Protein AF-A0A935U3B8-F1 (afdb_monomer_lite)

Radius of gyration: 25.39 Å; chains: 1; bounding box: 62×78×80 Å

Foldseek 3Di:
DDDFLAQEAAEDFAQAWQQQLLLLPQLLRHAYEHELLFLVLLQVVLVLLCVVVVHDDDGQDPPDVLSSLQSLQSSQQSSVVSSVVSLVVLLPDDCDVPRVVVVSLVLGFPPRPLVVLSVVLVPDPDPVSNVVSSVVSSVVRGTHAHEYEDELLLWDWDQPPDDPPTHISRLSSVNSVLPHPGQHEYEYDNADDLVSLVSNLVRPQQAADLVRDGSYAYEYEDAADVRLLVVLQSNLLQLGGHAEYEHEQQAQFWWFHHDDLQAGDLVRLQCCQVCVVVSQVSSNVNNQVNNCVPPVHHDDDGRHHFYEYEGLDDFLLQQVCSCPVSVGSHYHDYQLCLLAVSRTLAAPVRNQLLLVDALVQWDQFCQELSRTTHIWRCPFLQNVVQVVCVVVVQFADCCPPCSSQQDDPDPGGRGGLRHSVNLVVQLVVLVVPDPDPVVSVVSSCSSRSHTDSSAQCNQSNCCSSVVDPPVRHGHIGIHGSQSNFFNHRDHPSVVSCRNSVVDVPRGHPPDARSLLVSLVSLLVVLLVLCVVCPPPDDLVQLVSSLSSLVSNVVSLVSVVVCLVPCSPVDVVSSVVNVVSSVVSVVSNVVSCVVVVVSNDRDDPPPDDPDPDD

pLDDT: mean 92.57, std 10.45, range [33.5, 98.88]

Secondary structure (DSSP, 8-state):
-PPPSSSEEE----SSTTSSHHHHHGGGT-EEEEE-S-HHHHHHHHHHHHHHTT-------TTSTTHHHHHHHHHHHHHHHHHHHHHHHHTTS---TT-HHHHHHHHS-TT-HHHHHHHHHHH---HHHHHHHHHHHHHH--PPPEEEEEETT-----SS---TTPPPHHHHHHHHHHTSS--EEEEEESS--HHHHHHHTT-GGGS--TTS--SEEEEEEESSHHHHHHHHHHHHTTT--EEEEEEE-SSSSSSB----SS--HHHHHHHHHHHHHHHHHHHHHHHHHHHHHHH----SSPPP-EEEEESS--SHHHHHHHHHHH--S-EE--GGGGG-TTTS---HHHHHHHHT--GGGEEEES--TTSS-EEEETT-HHHHHHHHHHHTT--SB--SS-TT--B-SSSSS-B-TTBHHHHHHHHHHHHHH---HHHHHHHHHHHHT---HHHHHHHHHHHHTTSS-GGG--------GGGGG------HHHHHHHHTTS--TTS-TTPPPHHHHHHHHHHHHHHHHHHHH-S---HHHHHHHHHHHHHHHHHHHHHHHHTTSS--SSHHHHHHHHHHHHHHHHHHHHHHHHTGGGTPPPP------PPP-

Structure (mmCIF, N/CA/C/O backbone):
data_AF-A0A935U3B8-F1
#
_entry.id   AF-A0A935U3B8-F1
#
loop_
_atom_site.group_PDB
_atom_site.id
_atom_site.type_symbol
_atom_site.label_atom_id
_atom_site.label_alt_id
_atom_site.label_comp_id
_atom_site.label_asym_id
_atom_site.label_entity_id
_atom_site.label_seq_id
_atom_site.pdbx_PDB_ins_code
_atom_site.Cartn_x
_atom_site.Cartn_y
_atom_site.Cartn_z
_atom_site.occupancy
_atom_site.B_iso_or_equiv
_atom_site.auth_seq_id
_atom_site.auth_comp_id
_atom_site.auth_asym_id
_atom_site.auth_atom_id
_atom_site.pdbx_PDB_model_num
ATOM 1 N N . MET A 1 1 ? 16.801 8.995 -13.303 1.00 33.50 1 MET A N 1
ATOM 2 C CA . MET A 1 1 ? 16.099 7.825 -12.739 1.00 33.50 1 MET A CA 1
ATOM 3 C C . MET A 1 1 ? 15.076 7.407 -13.768 1.00 33.50 1 MET A C 1
ATOM 5 O O . MET A 1 1 ? 14.255 8.234 -14.130 1.00 33.50 1 MET A O 1
ATOM 9 N N . THR A 1 2 ? 15.178 6.212 -14.333 1.00 42.03 2 THR A N 1
ATOM 10 C CA . THR A 1 2 ? 14.137 5.727 -15.241 1.00 42.03 2 THR A CA 1
ATOM 11 C C . THR A 1 2 ? 12.979 5.242 -14.383 1.00 42.03 2 THR A C 1
ATOM 13 O O . THR A 1 2 ? 13.187 4.391 -13.514 1.00 42.03 2 THR A O 1
ATOM 16 N N . ASN A 1 3 ? 11.784 5.800 -14.593 1.00 63.06 3 ASN A N 1
ATOM 17 C CA . ASN A 1 3 ? 10.554 5.176 -14.116 1.00 63.06 3 ASN A CA 1
ATOM 18 C C . ASN A 1 3 ? 10.574 3.694 -14.523 1.00 63.06 3 ASN A C 1
ATOM 20 O O . ASN A 1 3 ? 11.158 3.334 -15.551 1.00 63.06 3 ASN A O 1
ATOM 24 N N . GLY A 1 4 ? 10.007 2.828 -13.681 1.00 81.44 4 GLY A N 1
ATOM 25 C CA . GLY A 1 4 ? 9.837 1.424 -14.046 1.00 81.44 4 GLY A CA 1
ATOM 26 C C . GLY A 1 4 ? 9.084 1.300 -15.379 1.00 81.44 4 GLY A C 1
ATOM 27 O O . GLY A 1 4 ? 8.437 2.254 -15.811 1.00 81.44 4 GLY A O 1
ATOM 28 N N . PRO A 1 5 ? 9.141 0.136 -16.040 1.00 93.25 5 PRO A N 1
ATOM 29 C CA . PRO A 1 5 ? 8.495 -0.054 -17.339 1.00 93.25 5 PRO A CA 1
ATOM 30 C C . PRO A 1 5 ? 6.959 0.070 -17.282 1.00 93.25 5 PRO A C 1
ATOM 32 O O . PRO A 1 5 ? 6.320 0.192 -18.323 1.00 93.25 5 PRO A O 1
ATOM 35 N N . HIS A 1 6 ? 6.381 0.074 -16.076 1.00 97.06 6 HIS A N 1
ATOM 36 C CA . HIS A 1 6 ? 4.965 0.287 -15.809 1.00 97.06 6 HIS A CA 1
ATOM 37 C C . HIS A 1 6 ? 4.720 1.592 -15.041 1.00 97.06 6 HIS A C 1
ATOM 39 O O . HIS A 1 6 ? 5.473 1.948 -14.132 1.00 97.06 6 HIS A O 1
ATOM 45 N N . SER A 1 7 ? 3.608 2.257 -15.360 1.00 95.88 7 SER A N 1
ATOM 46 C CA . SER A 1 7 ? 3.069 3.419 -14.635 1.00 95.88 7 SER A CA 1
ATOM 47 C C . SER A 1 7 ? 2.379 3.067 -13.310 1.00 95.88 7 SER A C 1
ATOM 49 O O . SER A 1 7 ? 2.031 3.970 -12.552 1.00 95.88 7 SER A O 1
ATOM 51 N N . PHE A 1 8 ? 2.185 1.780 -13.012 1.00 97.69 8 PHE A N 1
ATOM 52 C CA . PHE A 1 8 ? 1.531 1.315 -11.792 1.00 97.69 8 PHE A CA 1
ATOM 53 C C . PHE A 1 8 ? 2.448 0.420 -10.946 1.00 97.69 8 PHE A C 1
ATOM 55 O O . PHE A 1 8 ? 3.487 -0.066 -11.400 1.00 97.69 8 PHE A O 1
ATOM 62 N N . HIS A 1 9 ? 2.047 0.182 -9.699 1.00 98.06 9 HIS A N 1
ATOM 63 C CA . HIS A 1 9 ? 2.663 -0.801 -8.810 1.00 98.06 9 HIS A CA 1
ATOM 64 C C . HIS A 1 9 ? 1.608 -1.534 -7.971 1.00 98.06 9 HIS A C 1
ATOM 66 O O . HIS A 1 9 ? 0.504 -1.026 -7.762 1.00 98.06 9 HIS A O 1
ATOM 72 N N . ILE A 1 10 ? 1.975 -2.707 -7.448 1.00 98.50 10 ILE A N 1
ATOM 73 C CA . ILE A 1 10 ? 1.151 -3.477 -6.506 1.00 98.50 10 ILE A CA 1
ATOM 74 C C . ILE A 1 10 ? 1.569 -3.085 -5.076 1.00 98.50 10 ILE A C 1
ATOM 76 O O . ILE A 1 10 ? 2.689 -3.400 -4.659 1.00 98.50 10 ILE A O 1
ATOM 80 N N . PRO A 1 11 ? 0.739 -2.360 -4.304 1.00 97.06 11 PRO A N 1
ATOM 81 C CA . PRO A 1 11 ? 1.053 -1.999 -2.930 1.00 97.06 11 PRO A CA 1
ATOM 82 C C . PRO A 1 11 ? 0.964 -3.226 -2.010 1.00 97.06 11 PRO A C 1
ATOM 84 O O . PRO A 1 11 ? 0.561 -4.312 -2.415 1.00 97.06 11 PRO A O 1
ATOM 87 N N . VAL A 1 12 ? 1.330 -3.054 -0.740 1.00 94.81 12 VAL A N 1
ATOM 88 C CA . VAL A 1 12 ? 1.171 -4.110 0.268 1.00 94.81 12 VAL A CA 1
ATOM 89 C C . VAL A 1 12 ? -0.318 -4.389 0.508 1.00 94.81 12 VAL A C 1
ATOM 91 O O . VAL A 1 12 ? -1.088 -3.455 0.733 1.00 94.81 12 VAL A O 1
ATOM 94 N N . LEU A 1 13 ? -0.720 -5.664 0.480 1.00 91.62 13 LEU A N 1
ATOM 95 C CA . LEU A 1 13 ? -2.127 -6.080 0.641 1.00 91.62 13 LEU A CA 1
ATOM 96 C C . LEU A 1 13 ? -2.406 -6.863 1.924 1.00 91.62 13 LEU A C 1
ATOM 98 O O . LEU A 1 13 ? -3.491 -7.398 2.101 1.00 91.62 13 LEU A O 1
ATOM 102 N N . GLY A 1 14 ? -1.438 -6.913 2.832 1.00 87.69 14 GLY A N 1
ATOM 103 C CA . GLY A 1 14 ? -1.465 -7.696 4.063 1.00 87.69 14 GLY A CA 1
ATOM 104 C C . GLY A 1 14 ? -0.100 -8.332 4.296 1.00 87.69 14 GLY A C 1
ATOM 105 O O . GLY A 1 14 ? 0.836 -8.098 3.531 1.00 87.69 14 GLY A O 1
ATOM 106 N N . THR A 1 15 ? 0.036 -9.132 5.353 1.00 91.50 15 THR A N 1
ATOM 107 C CA . THR A 1 15 ? 1.299 -9.834 5.619 1.00 91.50 15 THR A CA 1
ATOM 108 C C . THR A 1 15 ? 1.499 -11.026 4.684 1.00 91.50 15 THR A C 1
ATOM 110 O O . THR A 1 15 ? 2.618 -11.233 4.230 1.00 91.50 15 THR A O 1
ATOM 113 N N . GLY A 1 16 ? 0.435 -11.776 4.359 1.00 93.75 16 GLY A N 1
ATOM 114 C CA . GLY A 1 16 ? 0.503 -12.975 3.514 1.00 93.75 16 GLY A CA 1
ATOM 115 C C . GLY A 1 16 ? 0.302 -12.742 2.018 1.00 93.75 16 GLY A C 1
ATOM 116 O O . GLY A 1 16 ? 1.000 -13.343 1.211 1.00 93.75 16 GLY A O 1
ATOM 117 N N . PHE A 1 17 ? -0.624 -11.865 1.626 1.00 95.94 17 PHE A N 1
ATOM 118 C CA . PHE A 1 17 ? -1.087 -11.799 0.233 1.00 95.94 17 PHE A CA 1
ATOM 119 C C . PHE A 1 17 ? -0.025 -11.345 -0.772 1.00 95.94 17 PHE A C 1
ATOM 121 O O . PHE A 1 17 ? -0.053 -11.798 -1.914 1.00 95.94 17 PHE A O 1
ATOM 128 N N . THR A 1 18 ? 0.905 -10.477 -0.357 1.00 97.06 18 THR A N 1
ATOM 129 C CA . THR A 1 18 ? 1.998 -9.983 -1.213 1.00 97.06 18 THR A CA 1
ATOM 130 C C . THR A 1 18 ? 3.381 -10.450 -0.776 1.00 97.06 18 THR A C 1
ATOM 132 O O . THR A 1 18 ? 4.388 -9.904 -1.226 1.00 97.06 18 THR A O 1
ATOM 135 N N . VAL A 1 19 ? 3.458 -11.464 0.097 1.00 97.81 19 VAL A N 1
ATOM 136 C CA . VAL A 1 19 ? 4.733 -11.939 0.660 1.00 97.81 19 VAL A CA 1
ATOM 137 C C . VAL A 1 19 ? 5.702 -12.425 -0.418 1.00 97.81 19 VAL A C 1
ATOM 139 O O . VAL A 1 19 ? 6.911 -12.262 -0.282 1.00 97.81 19 VAL A O 1
ATOM 142 N N . ASP A 1 20 ? 5.170 -12.976 -1.505 1.00 98.00 20 ASP A N 1
ATOM 143 C CA . ASP A 1 20 ? 5.894 -13.579 -2.620 1.00 98.00 20 ASP A CA 1
ATOM 144 C C . ASP A 1 20 ? 5.481 -13.019 -3.991 1.00 98.00 20 ASP A C 1
ATOM 146 O O . ASP A 1 20 ? 5.962 -13.495 -5.018 1.00 98.00 20 ASP A O 1
ATOM 150 N N . THR A 1 21 ? 4.650 -11.969 -4.032 1.00 98.62 21 THR A N 1
ATOM 151 C CA . THR A 1 21 ? 4.299 -11.260 -5.275 1.00 98.62 21 THR A CA 1
ATOM 152 C C . THR A 1 21 ? 5.525 -10.901 -6.121 1.00 98.62 21 THR A C 1
ATOM 154 O O . THR A 1 21 ? 5.472 -11.123 -7.331 1.00 98.62 21 THR A O 1
ATOM 157 N N . PRO A 1 22 ? 6.663 -10.441 -5.562 1.00 98.69 22 PRO A N 1
ATOM 158 C CA . PRO A 1 22 ? 7.858 -10.188 -6.367 1.00 98.69 22 PRO A CA 1
ATOM 159 C C . PRO A 1 22 ? 8.345 -11.405 -7.165 1.00 98.69 22 PRO A C 1
ATOM 161 O O . PRO A 1 22 ? 8.690 -11.259 -8.334 1.00 98.69 22 PRO A O 1
ATOM 164 N N . LEU A 1 23 ? 8.295 -12.615 -6.596 1.00 98.69 23 LEU A N 1
ATOM 165 C CA . LEU A 1 23 ? 8.655 -13.853 -7.304 1.00 98.69 23 LEU A CA 1
ATOM 166 C C . LEU A 1 23 ? 7.675 -14.185 -8.435 1.00 98.69 23 LEU A C 1
ATOM 168 O O . LEU A 1 23 ? 8.020 -14.900 -9.376 1.00 98.69 23 LEU A O 1
ATOM 172 N N . LYS A 1 24 ? 6.453 -13.659 -8.353 1.00 98.50 24 LYS A N 1
ATOM 173 C CA . LYS A 1 24 ? 5.387 -13.884 -9.323 1.00 98.50 24 LYS A CA 1
ATOM 174 C C . LYS A 1 24 ? 5.395 -12.878 -10.472 1.00 98.50 24 LYS A C 1
ATOM 176 O O . LYS A 1 24 ? 5.141 -13.279 -11.605 1.00 98.50 24 LYS A O 1
ATOM 181 N N . VAL A 1 25 ? 5.729 -11.608 -10.215 1.00 98.69 25 VAL A N 1
ATOM 182 C CA . VAL A 1 25 ? 5.544 -10.523 -11.201 1.00 98.69 25 VAL A CA 1
ATOM 183 C C . VAL A 1 25 ? 6.801 -9.717 -11.537 1.00 98.69 25 VAL A C 1
ATOM 185 O O . VAL A 1 25 ? 6.827 -9.057 -12.576 1.00 98.69 25 VAL A O 1
ATOM 188 N N . ALA A 1 26 ? 7.868 -9.764 -10.727 1.00 98.56 26 ALA A N 1
ATOM 189 C CA . ALA A 1 26 ? 9.015 -8.874 -10.931 1.00 98.56 26 ALA A CA 1
ATOM 190 C C . ALA A 1 26 ? 9.730 -9.137 -12.261 1.00 98.56 26 ALA A C 1
ATOM 192 O O . ALA A 1 26 ? 10.186 -8.188 -12.893 1.00 98.56 26 ALA A O 1
ATOM 193 N N . ARG A 1 27 ? 9.773 -10.384 -12.752 1.00 98.44 27 ARG A N 1
ATOM 194 C CA . ARG A 1 27 ? 10.348 -10.688 -14.078 1.00 98.44 27 ARG A CA 1
ATOM 195 C C . ARG A 1 27 ? 9.655 -9.941 -15.224 1.00 98.44 27 ARG A C 1
ATOM 197 O O . ARG A 1 27 ? 10.291 -9.692 -16.239 1.00 98.44 27 ARG A O 1
ATOM 204 N N . PHE A 1 28 ? 8.407 -9.513 -15.028 1.00 98.56 28 PHE A N 1
ATOM 205 C CA . PHE A 1 28 ? 7.637 -8.713 -15.979 1.00 98.56 28 PHE A CA 1
ATOM 206 C C . PHE A 1 28 ? 7.815 -7.198 -15.825 1.00 98.56 28 PHE A C 1
ATOM 208 O O . PHE A 1 28 ? 7.149 -6.436 -16.506 1.00 98.56 28 PHE A O 1
ATOM 215 N N . GLY A 1 29 ? 8.713 -6.735 -14.950 1.00 98.00 29 GLY A N 1
ATOM 216 C CA . GLY A 1 29 ? 8.932 -5.302 -14.728 1.00 98.00 29 GLY A CA 1
ATOM 217 C C . GLY A 1 29 ? 7.973 -4.661 -13.717 1.00 98.00 29 GLY A C 1
ATOM 218 O O . GLY A 1 29 ? 8.083 -3.464 -13.443 1.00 98.00 29 GLY A O 1
ATOM 219 N N . ILE A 1 30 ? 7.054 -5.435 -13.133 1.00 98.56 30 ILE A N 1
ATOM 220 C CA . ILE A 1 30 ? 6.004 -4.939 -12.234 1.00 98.56 30 ILE A CA 1
ATOM 221 C C . ILE A 1 30 ? 6.544 -4.834 -10.809 1.00 98.56 30 ILE A C 1
ATOM 223 O O . ILE A 1 30 ? 6.997 -5.817 -10.221 1.00 98.56 30 ILE A O 1
ATOM 227 N N . SER A 1 31 ? 6.503 -3.628 -10.246 1.00 98.25 31 SER A N 1
ATOM 228 C CA . SER A 1 31 ? 6.974 -3.379 -8.880 1.00 98.25 31 SER A CA 1
ATOM 229 C C . SER A 1 31 ? 5.917 -3.787 -7.855 1.00 98.25 31 SER A C 1
ATOM 231 O O . SER A 1 31 ? 4.727 -3.531 -8.051 1.00 98.25 31 SER A O 1
ATOM 233 N N . SER A 1 32 ? 6.346 -4.404 -6.754 1.00 98.44 32 SER A N 1
ATOM 234 C CA . SER A 1 32 ? 5.452 -4.867 -5.687 1.00 98.44 32 SER A CA 1
ATOM 235 C C . SER A 1 32 ? 6.081 -4.738 -4.300 1.00 98.44 32 SER A C 1
ATOM 237 O O . SER A 1 32 ? 7.284 -4.493 -4.188 1.00 98.44 32 SER A O 1
ATOM 239 N N . VAL A 1 33 ? 5.259 -4.852 -3.248 1.00 98.44 33 VAL A N 1
ATOM 240 C CA . VAL A 1 33 ? 5.674 -4.578 -1.864 1.00 98.44 33 VAL A CA 1
ATOM 241 C C . VAL A 1 33 ? 5.486 -5.787 -0.937 1.00 98.44 33 VAL A C 1
ATOM 243 O O . VAL A 1 33 ? 4.365 -6.271 -0.762 1.00 98.44 33 VAL A O 1
ATOM 246 N N . ILE A 1 34 ? 6.560 -6.210 -0.262 1.00 98.56 34 ILE A N 1
ATOM 247 C CA . ILE A 1 34 ? 6.537 -7.229 0.806 1.00 98.56 34 ILE A CA 1
ATOM 248 C C . ILE A 1 34 ? 6.335 -6.553 2.171 1.00 98.56 34 ILE A C 1
ATOM 250 O O . ILE A 1 34 ? 7.036 -5.600 2.512 1.00 98.56 34 ILE A O 1
ATOM 254 N N . SER A 1 35 ? 5.421 -7.057 3.004 1.00 97.00 35 SER A N 1
ATOM 255 C CA . SER A 1 35 ? 5.324 -6.619 4.405 1.00 97.00 35 SER A CA 1
ATOM 256 C C . SER A 1 35 ? 6.409 -7.267 5.268 1.00 97.00 35 SER A C 1
ATOM 258 O O . SER A 1 35 ? 6.561 -8.485 5.256 1.00 97.00 35 SER A O 1
ATOM 260 N N . LEU A 1 36 ? 7.107 -6.476 6.089 1.00 96.50 36 LEU A N 1
ATOM 261 C CA . LEU A 1 36 ? 8.077 -6.985 7.071 1.00 96.50 36 LEU A CA 1
ATOM 262 C C . LEU A 1 36 ? 7.470 -7.191 8.471 1.00 96.50 36 LEU A C 1
ATOM 264 O O . LEU A 1 36 ? 8.194 -7.342 9.453 1.00 96.50 36 LEU A O 1
ATOM 268 N N . GLY A 1 37 ? 6.138 -7.153 8.586 1.00 91.19 37 GLY A N 1
ATOM 269 C CA . GLY A 1 37 ? 5.441 -7.243 9.873 1.00 91.19 37 GLY A CA 1
ATOM 270 C C . GLY A 1 37 ? 5.481 -8.629 10.531 1.00 91.19 37 GLY A C 1
ATOM 271 O O . GLY A 1 37 ? 5.375 -8.714 11.755 1.00 91.19 37 GLY A O 1
ATOM 272 N N . ASP A 1 38 ? 5.645 -9.697 9.745 1.00 93.31 38 ASP A N 1
ATOM 273 C CA . ASP A 1 38 ? 5.604 -11.091 10.207 1.00 93.31 38 ASP A CA 1
ATOM 274 C C . ASP A 1 38 ? 6.857 -11.862 9.764 1.00 93.31 38 ASP A C 1
ATOM 276 O O . ASP A 1 38 ? 6.884 -12.513 8.721 1.00 93.31 38 ASP A O 1
ATOM 280 N N . ASP A 1 39 ? 7.913 -11.799 10.576 1.00 94.06 39 ASP A N 1
ATOM 281 C CA . ASP A 1 39 ? 9.186 -12.472 10.298 1.00 94.06 39 ASP A CA 1
ATOM 282 C C . ASP A 1 39 ? 9.081 -14.005 10.303 1.00 94.06 39 ASP A C 1
ATOM 284 O O . ASP A 1 39 ? 9.855 -14.681 9.623 1.00 94.06 39 ASP A O 1
ATOM 288 N N . LYS A 1 40 ? 8.109 -14.562 11.036 1.00 94.31 40 LYS A N 1
ATOM 289 C CA . LYS A 1 40 ? 7.861 -16.009 11.075 1.00 94.31 40 LYS A CA 1
ATOM 290 C C . LYS A 1 40 ? 7.240 -16.489 9.773 1.00 94.31 40 LYS A C 1
ATOM 292 O O . LYS A 1 40 ? 7.598 -17.561 9.287 1.00 94.31 40 LYS A O 1
ATOM 297 N N . LEU A 1 41 ? 6.337 -15.702 9.193 1.00 95.62 41 LEU A N 1
ATOM 298 C CA . LEU A 1 41 ? 5.833 -15.957 7.851 1.00 95.62 41 LEU A CA 1
ATOM 299 C C . LEU A 1 41 ? 6.967 -15.866 6.821 1.00 95.62 41 LEU A C 1
ATOM 301 O O . LEU A 1 41 ? 7.094 -16.789 6.022 1.00 95.62 41 LEU A O 1
ATOM 305 N N . LEU A 1 42 ? 7.829 -14.838 6.877 1.00 97.75 42 LEU A N 1
ATOM 306 C CA . LEU A 1 42 ? 8.982 -14.735 5.964 1.00 97.75 42 LEU A CA 1
ATOM 307 C C . LEU A 1 42 ? 9.883 -15.976 6.038 1.00 97.75 42 LEU A C 1
ATOM 309 O O . LEU A 1 42 ? 10.300 -16.495 5.008 1.00 97.75 42 LEU A O 1
ATOM 313 N N . GLU A 1 43 ? 10.141 -16.497 7.239 1.00 97.56 43 GLU A N 1
ATOM 314 C CA . GLU A 1 43 ? 10.952 -17.704 7.426 1.00 97.56 43 GLU A CA 1
ATOM 315 C C . GLU A 1 43 ? 10.302 -18.966 6.839 1.00 97.56 43 GLU A C 1
ATOM 317 O O . GLU A 1 43 ? 10.985 -19.777 6.210 1.00 97.56 43 GLU A O 1
ATOM 322 N N . LYS A 1 44 ? 8.979 -19.121 6.978 1.00 97.19 44 LYS A N 1
ATOM 323 C CA . LYS A 1 44 ? 8.238 -20.218 6.333 1.00 97.19 44 LYS A CA 1
ATOM 324 C C . LYS A 1 44 ? 8.266 -20.094 4.811 1.00 97.19 44 LYS A C 1
ATOM 326 O O . LYS A 1 44 ? 8.532 -21.073 4.120 1.00 97.19 44 LYS A O 1
ATOM 331 N N . MET A 1 45 ? 8.064 -18.886 4.286 1.00 98.12 45 MET A N 1
ATOM 332 C CA . MET A 1 45 ? 8.156 -18.624 2.848 1.00 98.12 45 MET A CA 1
ATOM 333 C C . MET A 1 45 ? 9.567 -18.885 2.315 1.00 98.12 45 MET A C 1
ATOM 335 O O . MET A 1 45 ? 9.720 -19.476 1.247 1.00 98.12 45 MET A O 1
ATOM 339 N N . ARG A 1 46 ? 10.602 -18.531 3.085 1.00 98.25 46 ARG A N 1
ATOM 340 C CA . ARG A 1 46 ? 11.994 -18.864 2.771 1.00 98.25 46 ARG A CA 1
ATOM 341 C C . ARG A 1 46 ? 12.202 -20.372 2.684 1.00 98.25 46 ARG A C 1
ATOM 343 O O . ARG A 1 46 ? 12.820 -20.821 1.727 1.00 98.25 46 ARG A O 1
ATOM 350 N N . ALA A 1 47 ? 11.675 -21.141 3.637 1.00 98.06 47 ALA A N 1
ATOM 351 C CA . ALA A 1 47 ? 11.752 -22.602 3.615 1.00 98.06 47 ALA A CA 1
ATOM 352 C C . ALA A 1 47 ? 11.071 -23.191 2.367 1.00 98.06 47 ALA A C 1
ATOM 354 O O . ALA A 1 47 ? 11.668 -24.015 1.677 1.00 98.06 47 ALA A O 1
ATOM 355 N N . HIS A 1 48 ? 9.860 -22.720 2.038 1.00 97.94 48 HIS A N 1
ATOM 356 C CA . HIS A 1 48 ? 9.118 -23.154 0.850 1.00 97.94 48 HIS A CA 1
ATOM 357 C C . HIS A 1 48 ? 9.910 -22.919 -0.441 1.00 97.94 48 HIS A C 1
ATOM 359 O O . HIS A 1 48 ? 10.172 -23.856 -1.192 1.00 97.94 48 HIS A O 1
ATOM 365 N N . TYR A 1 49 ? 10.319 -21.671 -0.689 1.00 98.38 49 TYR A N 1
ATOM 366 C CA . TYR A 1 49 ? 10.998 -21.312 -1.931 1.00 98.38 49 TYR A CA 1
ATOM 367 C C . TYR A 1 49 ? 12.426 -21.857 -1.999 1.00 98.38 49 TYR A C 1
ATOM 369 O O . TYR A 1 49 ? 12.899 -22.183 -3.085 1.00 98.38 49 TYR A O 1
ATOM 377 N N . ALA A 1 50 ? 13.110 -22.025 -0.864 1.00 98.31 50 ALA A N 1
ATOM 378 C CA . ALA A 1 50 ? 14.399 -22.702 -0.857 1.00 98.31 50 ALA A CA 1
ATOM 379 C C . ALA A 1 50 ? 14.253 -24.164 -1.299 1.00 98.31 50 ALA A C 1
ATOM 381 O O . ALA A 1 50 ? 14.971 -24.590 -2.200 1.00 98.31 50 ALA A O 1
ATOM 382 N N . ALA A 1 51 ? 13.279 -24.898 -0.752 1.00 97.81 51 ALA A N 1
ATOM 383 C CA . ALA A 1 51 ? 13.000 -26.272 -1.162 1.00 97.81 51 ALA A CA 1
ATOM 384 C C . ALA A 1 51 ? 12.590 -26.364 -2.643 1.00 97.81 51 ALA A C 1
ATOM 386 O O . ALA A 1 51 ? 13.152 -27.171 -3.381 1.00 97.81 51 ALA A O 1
ATOM 387 N N . LEU A 1 52 ? 11.679 -25.492 -3.098 1.00 97.44 52 LEU A N 1
ATOM 388 C CA . LEU A 1 52 ? 11.196 -25.459 -4.485 1.00 97.44 52 LEU A CA 1
ATOM 389 C C . LEU A 1 52 ? 12.323 -25.248 -5.510 1.00 97.44 52 LEU A C 1
ATOM 391 O O . LEU A 1 52 ? 12.257 -25.769 -6.620 1.00 97.44 52 LEU A O 1
ATOM 395 N N . HIS A 1 53 ? 13.359 -24.495 -5.137 1.00 97.56 53 HIS A N 1
ATOM 396 C CA . HIS A 1 53 ? 14.481 -24.148 -6.011 1.00 97.56 53 HIS A CA 1
ATOM 397 C C . HIS A 1 53 ? 15.788 -24.879 -5.661 1.00 97.56 53 HIS A C 1
ATOM 399 O O . HIS A 1 53 ? 16.853 -24.473 -6.127 1.00 97.56 53 HIS A O 1
ATOM 405 N N . GLY A 1 54 ? 15.737 -25.926 -4.827 1.00 96.94 54 GLY A N 1
ATOM 406 C CA . GLY A 1 54 ? 16.920 -26.705 -4.442 1.00 96.94 54 GLY A CA 1
ATOM 407 C C . GLY A 1 54 ? 18.015 -25.879 -3.752 1.00 96.94 54 GLY A C 1
ATOM 408 O O . GLY A 1 54 ? 19.202 -26.161 -3.908 1.00 96.94 54 GLY A O 1
ATOM 409 N N . ARG A 1 55 ? 17.641 -24.820 -3.024 1.00 97.00 55 ARG A N 1
ATOM 410 C CA . ARG A 1 55 ? 18.567 -23.952 -2.286 1.00 97.00 55 ARG A CA 1
ATOM 411 C C . ARG A 1 55 ? 18.789 -24.488 -0.866 1.00 97.00 55 ARG A C 1
ATOM 413 O O . ARG A 1 55 ? 17.840 -24.970 -0.247 1.00 97.00 55 ARG A O 1
ATOM 420 N N . PRO A 1 56 ? 20.003 -24.350 -0.300 1.00 94.75 56 PRO A N 1
ATOM 421 C CA . PRO A 1 56 ? 20.246 -24.683 1.098 1.00 94.75 56 PRO A CA 1
ATOM 422 C C . PRO A 1 56 ? 19.327 -23.894 2.038 1.00 94.75 56 PRO A C 1
ATOM 424 O O . PRO A 1 56 ? 19.187 -22.675 1.917 1.00 94.75 56 PRO A O 1
ATOM 427 N N . HIS A 1 57 ? 18.739 -24.584 3.013 1.00 96.69 57 HIS A N 1
ATOM 428 C CA . HIS A 1 57 ? 17.899 -23.976 4.041 1.00 96.69 57 HIS A CA 1
ATOM 429 C C . HIS A 1 57 ? 18.330 -24.464 5.423 1.00 96.69 57 HIS A C 1
ATOM 431 O O . HIS A 1 57 ? 18.111 -25.612 5.789 1.00 96.69 57 HIS A O 1
ATOM 437 N N . ALA A 1 58 ? 18.956 -23.570 6.188 1.00 95.88 58 ALA A N 1
ATOM 438 C CA . ALA A 1 58 ? 19.133 -23.729 7.626 1.00 95.88 58 ALA A CA 1
ATOM 439 C C . ALA A 1 58 ? 18.073 -22.863 8.331 1.00 95.88 58 ALA A C 1
ATOM 441 O O . ALA A 1 58 ? 18.097 -21.642 8.121 1.00 95.88 58 ALA A O 1
ATOM 442 N N . PRO A 1 59 ? 17.126 -23.443 9.095 1.00 96.00 59 PRO A N 1
ATOM 443 C CA . PRO A 1 59 ? 16.108 -22.679 9.808 1.00 96.00 59 PRO A CA 1
ATOM 444 C C . PRO A 1 59 ? 16.722 -21.690 10.802 1.00 96.00 59 PRO A C 1
ATOM 446 O O . PRO A 1 59 ? 17.706 -22.017 11.458 1.00 96.00 59 PRO A O 1
ATOM 449 N N . ILE A 1 60 ? 16.124 -20.504 10.934 1.00 96.88 60 ILE A N 1
ATOM 450 C CA . ILE A 1 60 ? 16.499 -19.532 11.975 1.00 96.88 60 ILE A CA 1
ATOM 451 C C . ILE A 1 60 ? 15.452 -19.608 13.088 1.00 96.88 60 ILE A C 1
ATOM 453 O O . ILE A 1 60 ? 14.298 -19.228 12.875 1.00 96.88 60 ILE A O 1
ATOM 457 N N . GLY A 1 61 ? 15.832 -20.110 14.261 1.00 91.75 61 GLY A N 1
ATOM 458 C CA . GLY A 1 61 ? 14.973 -20.331 15.427 1.00 91.75 61 GLY A CA 1
ATOM 459 C C . GLY A 1 61 ? 14.630 -19.061 16.216 1.00 91.75 61 GLY A C 1
ATOM 460 O O . GLY A 1 61 ? 15.303 -18.040 16.115 1.00 91.75 61 GLY A O 1
ATOM 461 N N . ASP A 1 62 ? 13.558 -19.118 17.016 1.00 85.81 62 ASP A N 1
ATOM 462 C CA . ASP A 1 62 ? 13.047 -17.959 17.778 1.00 85.81 62 ASP A CA 1
ATOM 463 C C . ASP A 1 62 ? 14.011 -17.470 18.871 1.00 85.81 62 ASP A C 1
ATOM 465 O O . ASP A 1 62 ? 14.007 -16.286 19.194 1.00 85.81 62 ASP A O 1
ATOM 469 N N . GLY A 1 63 ? 14.827 -18.368 19.431 1.00 85.00 63 GLY A N 1
ATOM 470 C CA . GLY A 1 63 ? 15.809 -18.043 20.471 1.00 85.00 63 GLY A CA 1
ATOM 471 C C . GLY A 1 63 ? 17.156 -17.555 19.937 1.00 85.00 63 GLY A C 1
ATOM 472 O O . GLY A 1 63 ? 18.055 -17.280 20.727 1.00 85.00 63 GLY A O 1
ATOM 473 N N . GLU A 1 64 ? 17.334 -17.477 18.616 1.00 89.50 64 GLU A N 1
ATOM 474 C CA . GLU A 1 64 ? 18.610 -17.057 18.045 1.00 89.50 64 GLU A CA 1
ATOM 475 C C . GLU A 1 64 ? 18.815 -15.533 18.135 1.00 89.50 64 GLU A C 1
ATOM 477 O O . GLU A 1 64 ? 17.871 -14.759 17.927 1.00 89.50 64 GLU A O 1
ATOM 482 N N . PRO A 1 65 ? 20.058 -15.063 18.361 1.00 88.88 65 PRO A N 1
ATOM 483 C CA . PRO A 1 65 ? 20.370 -13.640 18.344 1.00 88.88 65 PRO A CA 1
ATOM 484 C C . PRO A 1 65 ? 19.928 -12.975 17.037 1.00 88.88 65 PRO A C 1
ATOM 486 O O . PRO A 1 65 ? 20.219 -13.468 15.941 1.00 88.88 65 PRO A O 1
ATOM 489 N N . ALA A 1 66 ? 19.219 -11.850 17.164 1.00 90.38 66 ALA A N 1
ATOM 490 C CA . ALA A 1 66 ? 18.680 -11.071 16.049 1.00 90.38 66 ALA A CA 1
ATOM 491 C C . ALA A 1 66 ? 17.846 -11.897 15.041 1.00 90.38 66 ALA A C 1
ATOM 493 O O . ALA A 1 66 ? 17.827 -11.577 13.849 1.00 90.38 66 ALA A O 1
ATOM 494 N N . ALA A 1 67 ? 17.140 -12.944 15.502 1.00 92.94 67 ALA A N 1
ATOM 495 C CA . ALA A 1 67 ? 16.379 -13.868 14.653 1.00 92.94 67 ALA A CA 1
ATOM 496 C C . ALA A 1 67 ? 15.492 -13.157 13.619 1.00 92.94 67 ALA A C 1
ATOM 498 O O . ALA A 1 67 ? 15.555 -13.474 12.434 1.00 92.94 67 ALA A O 1
ATOM 499 N N . ARG A 1 68 ? 14.727 -12.135 14.031 1.00 93.75 68 ARG A N 1
ATOM 500 C CA . ARG A 1 68 ? 13.868 -11.351 13.127 1.00 93.75 68 ARG A CA 1
ATOM 501 C C . ARG A 1 68 ? 14.651 -10.690 11.991 1.00 93.75 68 ARG A C 1
ATOM 503 O O . ARG A 1 68 ? 14.257 -10.811 10.829 1.00 93.75 68 ARG A O 1
ATOM 510 N N . ALA A 1 69 ? 15.743 -9.997 12.320 1.00 96.12 69 ALA A N 1
ATOM 511 C CA . ALA A 1 69 ? 16.571 -9.319 11.328 1.00 96.12 69 ALA A CA 1
ATOM 512 C C . ALA A 1 69 ? 17.180 -10.345 10.364 1.00 96.12 69 ALA A C 1
ATOM 514 O O . ALA A 1 69 ? 17.077 -10.182 9.152 1.00 96.12 69 ALA A O 1
ATOM 515 N N . ARG A 1 70 ? 17.709 -11.456 10.893 1.00 97.56 70 ARG A N 1
ATOM 516 C CA . ARG A 1 70 ? 18.308 -12.537 10.096 1.00 97.56 70 ARG A CA 1
ATOM 517 C C . ARG A 1 70 ? 17.303 -13.229 9.174 1.00 97.56 70 ARG A C 1
ATOM 519 O O . ARG A 1 70 ? 17.625 -13.436 8.008 1.00 97.56 70 ARG A O 1
ATOM 526 N N . ARG A 1 71 ? 16.089 -13.537 9.646 1.00 98.12 71 ARG A N 1
ATOM 527 C CA . ARG A 1 71 ? 14.997 -14.093 8.818 1.00 98.12 71 ARG A CA 1
ATOM 528 C C . ARG A 1 71 ? 14.618 -13.142 7.694 1.00 98.12 71 ARG A C 1
ATOM 530 O O . ARG A 1 71 ? 14.510 -13.557 6.545 1.00 98.12 71 ARG A O 1
ATOM 537 N N . THR A 1 72 ? 14.483 -11.858 8.026 1.00 98.38 72 THR A N 1
ATOM 538 C CA . THR A 1 72 ? 14.191 -10.804 7.048 1.00 98.38 72 THR A CA 1
ATOM 539 C C . THR A 1 72 ? 15.285 -10.726 5.984 1.00 98.38 72 THR A C 1
ATOM 541 O O . THR A 1 72 ? 14.981 -10.820 4.800 1.00 98.38 72 THR A O 1
ATOM 544 N N . THR A 1 73 ? 16.557 -10.625 6.383 1.00 98.62 73 THR A N 1
ATOM 545 C CA . THR A 1 73 ? 17.696 -10.596 5.453 1.00 98.62 73 THR A CA 1
ATOM 546 C C . THR A 1 73 ? 17.730 -11.837 4.566 1.00 98.62 73 THR A C 1
ATOM 548 O O . THR A 1 73 ? 17.794 -11.715 3.347 1.00 98.62 73 THR A O 1
ATOM 551 N N . ALA A 1 74 ? 17.655 -13.029 5.163 1.00 98.62 74 ALA A N 1
ATOM 552 C CA . ALA A 1 74 ? 17.772 -14.285 4.433 1.00 98.62 74 ALA A CA 1
ATOM 553 C C . ALA A 1 74 ? 16.630 -14.476 3.424 1.00 98.62 74 ALA A C 1
ATOM 555 O O . ALA A 1 74 ? 16.867 -14.970 2.324 1.00 98.62 74 ALA A O 1
ATOM 556 N N . TYR A 1 75 ? 15.405 -14.072 3.775 1.00 98.75 75 TYR A N 1
ATOM 557 C CA . TYR A 1 75 ? 14.278 -14.130 2.848 1.00 98.75 75 TYR A CA 1
ATOM 558 C C . TYR A 1 75 ? 14.438 -13.141 1.692 1.00 98.75 75 TYR A C 1
ATOM 560 O O . TYR A 1 75 ? 14.289 -13.526 0.537 1.00 98.75 75 TYR A O 1
ATOM 568 N N . LEU A 1 76 ? 14.787 -11.884 1.981 1.00 98.81 76 LEU A N 1
ATOM 569 C CA . LEU A 1 76 ? 14.941 -10.861 0.945 1.00 98.81 76 LEU A CA 1
ATOM 570 C C . LEU A 1 76 ? 16.081 -11.182 -0.031 1.00 98.81 76 LEU A C 1
ATOM 572 O O . LEU A 1 76 ? 15.902 -10.979 -1.230 1.00 98.81 76 LEU A O 1
ATOM 576 N N . ASN A 1 77 ? 17.202 -11.726 0.454 1.00 98.81 77 ASN A N 1
ATOM 577 C CA . ASN A 1 77 ? 18.302 -12.170 -0.408 1.00 98.81 77 ASN A CA 1
ATOM 578 C C . ASN A 1 77 ? 17.865 -13.339 -1.304 1.00 98.81 77 ASN A C 1
ATOM 580 O O . ASN A 1 77 ? 18.076 -13.293 -2.512 1.00 98.81 77 ASN A O 1
ATOM 584 N N . LEU A 1 78 ? 17.173 -14.345 -0.745 1.00 98.81 78 LEU A N 1
ATOM 585 C CA . LEU A 1 78 ? 16.622 -15.448 -1.541 1.00 98.81 78 LEU A CA 1
ATOM 586 C C . LEU A 1 78 ? 15.687 -14.924 -2.639 1.00 98.81 78 LEU A C 1
ATOM 588 O O . LEU A 1 78 ? 15.794 -15.332 -3.792 1.00 98.81 78 LEU A O 1
ATOM 592 N N . VAL A 1 79 ? 14.777 -14.009 -2.296 1.00 98.81 79 VAL A N 1
ATOM 593 C CA . VAL A 1 79 ? 13.846 -13.418 -3.263 1.00 98.81 79 VAL A CA 1
ATOM 594 C C . VAL A 1 79 ? 14.598 -12.655 -4.357 1.00 98.81 79 VAL A C 1
ATOM 596 O O . VAL A 1 79 ? 14.289 -12.819 -5.537 1.00 98.81 79 VAL A O 1
ATOM 599 N N . ASN A 1 80 ? 15.603 -11.858 -3.989 1.00 98.69 80 ASN A N 1
ATOM 600 C CA . ASN A 1 80 ? 16.433 -11.115 -4.935 1.00 98.69 80 ASN A CA 1
ATOM 601 C C . ASN A 1 80 ? 17.176 -12.052 -5.908 1.00 98.69 80 ASN A C 1
ATOM 603 O O . ASN A 1 80 ? 17.129 -11.845 -7.123 1.00 98.69 80 ASN A O 1
ATOM 607 N N . ASP A 1 81 ? 17.787 -13.121 -5.393 1.00 98.62 81 ASP A N 1
ATOM 608 C CA . ASP A 1 81 ? 18.501 -14.122 -6.190 1.00 98.62 81 ASP A CA 1
ATOM 609 C C . ASP A 1 81 ? 17.581 -14.838 -7.185 1.00 98.62 81 ASP A C 1
ATOM 611 O O . ASP A 1 81 ? 17.915 -14.970 -8.369 1.00 98.62 81 ASP A O 1
ATOM 615 N N . LEU A 1 82 ? 16.405 -15.270 -6.724 1.00 98.88 82 LEU A N 1
ATOM 616 C CA . LEU A 1 82 ? 15.423 -15.959 -7.560 1.00 98.88 82 LEU A CA 1
ATOM 617 C C . LEU A 1 82 ? 14.854 -15.036 -8.644 1.00 98.88 82 LEU A C 1
ATOM 619 O O . LEU A 1 82 ? 14.750 -15.449 -9.798 1.00 98.88 82 LEU A O 1
ATOM 623 N N . VAL A 1 83 ? 14.552 -13.771 -8.331 1.00 98.75 83 VAL A N 1
ATOM 624 C CA . VAL A 1 83 ? 14.119 -12.794 -9.347 1.00 98.75 83 VAL A CA 1
ATOM 625 C C . VAL A 1 83 ? 15.230 -12.542 -10.371 1.00 98.75 83 VAL A C 1
ATOM 627 O O . VAL A 1 83 ? 14.964 -12.508 -11.576 1.00 98.75 83 VAL A O 1
ATOM 630 N N . ALA A 1 84 ? 16.487 -12.415 -9.937 1.00 98.62 84 ALA A N 1
ATOM 631 C CA . ALA A 1 84 ? 17.615 -12.254 -10.853 1.00 98.62 84 ALA A CA 1
ATOM 632 C C . ALA A 1 84 ? 17.773 -13.466 -11.790 1.00 98.62 84 ALA A C 1
ATOM 634 O O . ALA A 1 84 ? 18.052 -13.303 -12.982 1.00 98.62 84 ALA A O 1
ATOM 635 N N . GLU A 1 85 ? 17.559 -14.680 -11.283 1.00 98.62 85 GLU A N 1
ATOM 636 C CA . GLU A 1 85 ? 17.534 -15.906 -12.080 1.00 98.62 85 GLU A CA 1
ATOM 637 C C . GLU A 1 85 ? 16.381 -15.921 -13.092 1.00 98.62 85 GLU A C 1
ATOM 639 O O . GLU A 1 85 ? 16.619 -16.158 -14.280 1.00 98.62 85 GLU A O 1
ATOM 644 N N . GLN A 1 86 ? 15.163 -15.585 -12.661 1.00 98.69 86 GLN A N 1
ATOM 645 C CA . GLN A 1 86 ? 13.994 -15.480 -13.537 1.00 98.69 86 GLN A CA 1
ATOM 646 C C . GLN A 1 86 ? 14.224 -14.485 -14.679 1.00 98.69 86 GLN A C 1
ATOM 648 O O . GLN A 1 86 ? 13.911 -14.791 -15.826 1.00 98.69 86 GLN A O 1
ATOM 653 N N . VAL A 1 87 ? 14.823 -13.321 -14.403 1.00 98.56 87 VAL A N 1
ATOM 654 C CA . VAL A 1 87 ? 15.152 -12.330 -15.441 1.00 98.56 87 VAL A CA 1
ATOM 655 C C . VAL A 1 87 ? 16.224 -12.848 -16.397 1.00 98.56 87 VAL A C 1
ATOM 657 O O . VAL A 1 87 ? 16.105 -12.646 -17.606 1.00 98.56 87 VAL A O 1
ATOM 660 N N . ARG A 1 88 ? 17.269 -13.529 -15.902 1.00 98.62 88 ARG A N 1
ATOM 661 C CA . ARG A 1 88 ? 18.279 -14.158 -16.776 1.00 98.62 88 ARG A CA 1
ATOM 662 C C . ARG A 1 88 ? 17.641 -15.188 -17.706 1.00 98.62 88 ARG A C 1
ATOM 664 O O . ARG A 1 88 ? 17.921 -15.160 -18.902 1.00 98.62 88 ARG A O 1
ATOM 671 N N . ARG A 1 89 ? 16.751 -16.036 -17.179 1.00 98.50 89 ARG A N 1
ATOM 672 C CA . ARG A 1 89 ? 15.992 -17.018 -17.966 1.00 98.50 89 ARG A CA 1
ATOM 673 C C . ARG A 1 89 ? 15.099 -16.334 -18.996 1.00 98.50 89 ARG A C 1
ATOM 675 O O . ARG A 1 89 ? 15.177 -16.673 -20.171 1.00 98.50 89 ARG A O 1
ATOM 682 N N . LEU A 1 90 ? 14.316 -15.338 -18.580 1.00 98.50 90 LEU A N 1
ATOM 683 C CA . LEU A 1 90 ? 13.444 -14.555 -19.456 1.00 98.50 90 LEU A CA 1
ATOM 684 C C . LEU A 1 90 ? 14.231 -13.966 -20.632 1.00 98.50 90 LEU A C 1
ATOM 686 O O . LEU A 1 90 ? 13.864 -14.155 -21.788 1.00 98.50 90 LEU A O 1
ATOM 690 N N . ARG A 1 91 ? 15.377 -13.334 -20.346 1.00 98.56 91 ARG A N 1
ATOM 691 C CA . ARG A 1 91 ? 16.290 -12.766 -21.347 1.00 98.56 91 ARG A CA 1
ATOM 692 C C . ARG A 1 91 ? 16.938 -13.797 -22.267 1.00 98.56 91 ARG A C 1
ATOM 694 O O . ARG A 1 91 ? 17.531 -13.366 -23.251 1.00 98.56 91 ARG A O 1
ATOM 701 N N . ALA A 1 92 ? 16.842 -15.096 -21.994 1.00 98.12 92 ALA A N 1
ATOM 702 C CA . ALA A 1 92 ? 17.351 -16.167 -22.852 1.00 98.12 92 ALA A CA 1
ATOM 703 C C . ALA A 1 92 ? 16.256 -16.837 -23.708 1.00 98.12 92 ALA A C 1
ATOM 705 O O . ALA A 1 92 ? 16.587 -17.507 -24.683 1.00 98.12 92 ALA A O 1
ATOM 706 N N . LEU A 1 93 ? 14.967 -16.630 -23.401 1.00 98.12 93 LEU A N 1
ATOM 707 C CA . LEU A 1 93 ? 13.855 -17.260 -24.128 1.00 98.12 93 LEU A CA 1
ATOM 708 C C . LEU A 1 93 ? 13.768 -16.804 -25.592 1.00 98.12 93 LEU A C 1
ATOM 710 O O . LEU A 1 93 ? 14.073 -15.644 -25.883 1.00 98.12 93 LEU A O 1
ATOM 714 N N . PRO A 1 94 ? 13.333 -17.658 -26.530 1.00 97.00 94 PRO A N 1
ATOM 715 C CA . PRO A 1 94 ? 13.045 -17.229 -27.895 1.00 97.00 94 PRO A CA 1
ATOM 716 C C . PRO A 1 94 ? 11.847 -16.265 -27.923 1.00 97.00 94 PRO A C 1
ATOM 718 O O . PRO A 1 94 ? 10.935 -16.380 -27.109 1.00 97.00 94 PRO A O 1
ATOM 721 N N . PHE A 1 95 ? 11.846 -15.313 -28.862 1.00 97.06 95 PHE A N 1
ATOM 722 C CA . PHE A 1 95 ? 10.716 -14.399 -29.093 1.00 97.06 95 PHE A CA 1
ATOM 723 C C . PHE A 1 95 ? 9.628 -15.094 -29.924 1.00 97.06 95 PHE A C 1
ATOM 725 O O . PHE A 1 95 ? 9.384 -14.747 -31.078 1.00 97.06 95 PHE A O 1
ATOM 732 N N . GLU A 1 96 ? 9.026 -16.125 -29.345 1.00 94.81 96 GLU A N 1
ATOM 733 C CA . GLU A 1 96 ? 7.918 -16.875 -29.936 1.00 94.81 96 GLU A CA 1
ATOM 734 C C . GLU A 1 96 ? 6.582 -16.386 -29.376 1.00 94.81 96 GLU A C 1
ATOM 736 O O . GLU A 1 96 ? 6.500 -15.923 -28.232 1.00 94.81 96 GLU A O 1
ATOM 741 N N . LYS A 1 97 ? 5.511 -16.506 -30.168 1.00 92.25 97 LYS A N 1
ATOM 742 C CA . LYS A 1 97 ? 4.158 -16.159 -29.718 1.00 92.25 97 LYS A CA 1
ATOM 743 C C . LYS A 1 97 ? 3.810 -16.967 -28.463 1.00 92.25 97 LYS A C 1
ATOM 745 O O . LYS A 1 97 ? 3.908 -18.188 -28.468 1.00 92.25 97 LYS A O 1
ATOM 750 N N . GLY A 1 98 ? 3.394 -16.276 -27.403 1.00 92.38 98 GLY A N 1
ATOM 751 C CA . GLY A 1 98 ? 3.070 -16.891 -26.110 1.00 92.38 98 GLY A CA 1
ATOM 752 C C . GLY A 1 98 ? 4.271 -17.142 -25.191 1.00 92.38 98 GLY A C 1
ATOM 753 O O . GLY A 1 98 ? 4.073 -17.536 -24.045 1.00 92.38 98 GLY A O 1
ATOM 754 N N . SER A 1 99 ? 5.506 -16.881 -25.635 1.00 96.88 99 SER A N 1
ATOM 755 C CA . SER A 1 99 ? 6.675 -16.917 -24.750 1.00 96.88 99 SER A CA 1
ATOM 756 C C . SER A 1 99 ? 6.602 -15.811 -23.690 1.00 96.88 99 SER A C 1
ATOM 758 O O . SER A 1 99 ? 6.080 -14.722 -23.941 1.00 96.88 99 SER A O 1
ATOM 760 N N . GLU A 1 1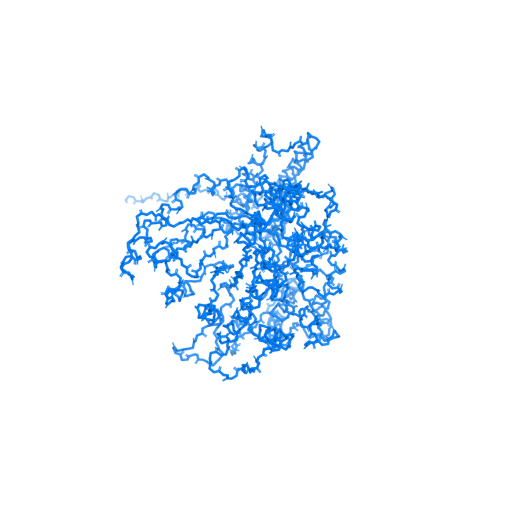00 ? 7.180 -16.044 -22.507 1.00 97.62 100 GLU A N 1
ATOM 761 C CA . GLU A 1 100 ? 7.176 -15.031 -21.442 1.00 97.62 100 GLU A CA 1
ATOM 762 C C . GLU A 1 100 ? 7.918 -13.746 -21.847 1.00 97.62 100 GLU A C 1
ATOM 764 O O . GLU A 1 100 ? 7.548 -12.663 -21.398 1.00 97.62 100 GLU A O 1
ATOM 769 N N . ILE A 1 101 ? 8.953 -13.831 -22.697 1.00 98.44 101 ILE A N 1
ATOM 770 C CA . ILE A 1 101 ? 9.681 -12.637 -23.157 1.00 98.44 101 ILE A CA 1
ATOM 771 C C . ILE A 1 101 ? 8.827 -11.796 -24.105 1.00 98.44 101 ILE A C 1
ATOM 773 O O . ILE A 1 101 ? 8.868 -10.573 -24.032 1.00 98.44 101 ILE A O 1
ATOM 777 N N . THR A 1 102 ? 8.014 -12.427 -24.952 1.00 98.00 102 THR A N 1
ATOM 778 C CA . THR A 1 102 ? 7.013 -11.723 -25.756 1.00 98.00 102 THR A CA 1
ATOM 779 C C . THR A 1 102 ? 5.936 -11.121 -24.854 1.00 98.00 102 THR A C 1
ATOM 781 O O . THR A 1 102 ? 5.629 -9.936 -24.985 1.00 98.00 102 THR A O 1
ATOM 784 N N . LEU A 1 103 ? 5.451 -11.879 -23.862 1.00 97.75 103 LEU A N 1
ATOM 785 C CA . LEU A 1 103 ? 4.474 -11.395 -22.884 1.00 97.75 103 LEU A CA 1
ATOM 786 C C . LEU A 1 103 ? 4.982 -10.167 -22.105 1.00 97.75 103 LEU A C 1
ATOM 788 O O . LEU A 1 103 ? 4.216 -9.230 -21.905 1.00 97.75 103 LEU A O 1
ATOM 792 N N . TYR A 1 104 ? 6.270 -10.124 -21.732 1.00 98.56 104 TYR A N 1
ATOM 793 C CA . TYR A 1 104 ? 6.901 -8.953 -21.104 1.00 98.56 104 TYR A CA 1
ATOM 794 C C . TYR A 1 104 ? 6.621 -7.674 -21.897 1.00 98.56 104 TYR A C 1
ATOM 796 O O . TYR A 1 104 ? 6.139 -6.697 -21.332 1.00 98.56 104 TYR A O 1
ATOM 804 N N . PHE A 1 105 ? 6.895 -7.681 -23.206 1.00 98.31 105 PHE A N 1
ATOM 805 C CA . PHE A 1 105 ? 6.726 -6.497 -24.052 1.00 98.31 105 PHE A CA 1
ATOM 806 C C . PHE A 1 105 ? 5.264 -6.219 -24.399 1.00 98.31 105 PHE A C 1
ATOM 808 O O . PHE A 1 105 ? 4.888 -5.056 -24.527 1.00 98.31 105 PHE A O 1
ATOM 815 N N . GLU A 1 106 ? 4.433 -7.255 -24.530 1.00 97.25 106 GLU A N 1
ATOM 816 C CA . GLU A 1 106 ? 2.992 -7.099 -24.762 1.00 97.25 106 GLU A CA 1
ATOM 817 C C . GLU A 1 106 ? 2.286 -6.409 -23.585 1.00 97.25 106 GLU A C 1
ATOM 819 O O . GLU A 1 106 ? 1.401 -5.579 -23.807 1.00 97.25 106 GLU A O 1
ATOM 824 N N . MET A 1 107 ? 2.708 -6.702 -22.350 1.00 97.69 107 MET A N 1
ATOM 825 C CA . MET A 1 107 ? 2.119 -6.144 -21.129 1.00 97.69 107 MET A CA 1
ATOM 826 C C . MET A 1 107 ? 2.549 -4.703 -20.825 1.00 97.69 107 MET A C 1
ATOM 828 O O . MET A 1 107 ? 1.907 -4.049 -20.006 1.00 97.69 107 MET A O 1
ATOM 832 N N . LEU A 1 108 ? 3.590 -4.174 -21.470 1.00 97.75 108 LEU A N 1
ATOM 833 C CA . LEU A 1 108 ? 3.998 -2.773 -21.294 1.00 97.75 108 LEU A CA 1
ATOM 834 C C . LEU A 1 108 ? 2.899 -1.799 -21.747 1.00 97.75 108 LEU A C 1
ATOM 836 O O . LEU A 1 108 ? 2.117 -2.178 -22.617 1.00 97.75 108 LEU A O 1
ATOM 840 N N . PRO A 1 109 ? 2.851 -0.556 -21.226 1.00 95.56 109 PRO A N 1
ATOM 841 C CA . PRO A 1 109 ? 1.970 0.503 -21.730 1.00 95.56 109 PRO A CA 1
ATOM 842 C C . PRO A 1 109 ? 2.026 0.658 -23.257 1.00 95.56 109 PRO A C 1
ATOM 844 O O . PRO A 1 109 ? 3.068 0.411 -23.867 1.00 95.56 109 PRO A O 1
ATOM 847 N N . ASP A 1 110 ? 0.930 1.090 -23.881 1.00 94.62 110 ASP A N 1
ATOM 848 C CA . ASP A 1 110 ? 0.873 1.220 -25.347 1.00 94.62 110 ASP A CA 1
ATOM 849 C C . ASP A 1 110 ? 1.746 2.357 -25.886 1.00 94.62 110 ASP A C 1
ATOM 851 O O . ASP A 1 110 ? 2.271 2.248 -26.986 1.00 94.62 110 ASP A O 1
ATOM 855 N N . ASP A 1 111 ? 2.011 3.387 -25.086 1.00 92.50 111 ASP A N 1
ATOM 856 C CA . ASP A 1 111 ? 2.968 4.452 -25.394 1.00 92.50 111 ASP A CA 1
ATOM 857 C C . ASP A 1 111 ? 4.436 4.047 -25.143 1.00 92.50 111 ASP A C 1
ATOM 859 O O . ASP A 1 111 ? 5.358 4.812 -25.437 1.00 92.50 111 ASP A O 1
ATOM 863 N N . SER A 1 112 ? 4.690 2.828 -24.646 1.00 96.12 112 SER A N 1
ATOM 864 C CA . SER A 1 112 ? 6.038 2.356 -24.331 1.00 96.12 112 SER A CA 1
ATOM 865 C C . SER A 1 112 ? 6.913 2.245 -25.585 1.00 96.12 112 SER A C 1
ATOM 867 O O . SER A 1 112 ? 6.629 1.441 -26.484 1.00 96.12 112 SER A O 1
ATOM 869 N N . PRO A 1 113 ? 8.075 2.929 -25.625 1.00 96.12 113 PRO A N 1
ATOM 870 C CA . PRO A 1 113 ? 9.033 2.771 -26.716 1.00 96.12 113 PRO A CA 1
ATOM 871 C C . PRO A 1 113 ? 9.499 1.321 -26.902 1.00 96.12 113 PRO A C 1
ATOM 873 O O . PRO A 1 113 ? 9.765 0.895 -28.026 1.00 96.12 113 PRO A O 1
ATOM 876 N N . LEU A 1 114 ? 9.574 0.542 -25.816 1.00 96.94 114 LEU A N 1
ATOM 877 C CA . LEU A 1 114 ? 9.979 -0.865 -25.863 1.00 96.94 114 LEU A CA 1
ATOM 878 C C . LEU A 1 114 ? 8.897 -1.758 -26.475 1.00 96.94 114 LEU A C 1
ATOM 880 O O . LEU A 1 114 ? 9.229 -2.688 -27.210 1.00 96.94 114 LEU A O 1
ATOM 884 N N . LYS A 1 115 ? 7.616 -1.460 -26.226 1.00 97.56 115 LYS A N 1
ATOM 885 C CA . LYS A 1 115 ? 6.504 -2.174 -26.860 1.00 97.56 115 LYS A CA 1
ATOM 886 C C . LYS A 1 115 ? 6.463 -1.910 -28.363 1.00 97.56 115 LYS A C 1
ATOM 888 O O . LYS A 1 115 ? 6.380 -2.854 -29.148 1.00 97.56 115 LYS A O 1
ATOM 893 N N . HIS A 1 116 ? 6.627 -0.652 -28.772 1.00 97.62 116 HIS A N 1
ATOM 894 C CA . HIS A 1 116 ? 6.752 -0.284 -30.184 1.00 97.62 116 HIS A CA 1
ATOM 895 C C . HIS A 1 116 ? 7.954 -0.957 -30.861 1.00 97.62 116 HIS A C 1
ATOM 897 O O . HIS A 1 116 ? 7.856 -1.442 -31.989 1.00 97.62 116 HIS A O 1
ATOM 903 N N . GLU A 1 117 ? 9.096 -1.028 -30.176 1.00 97.06 117 GLU A N 1
ATOM 904 C CA . GLU A 1 117 ? 10.283 -1.715 -30.685 1.00 97.06 117 GLU A CA 1
ATOM 905 C C . GLU A 1 117 ? 10.065 -3.227 -30.846 1.00 97.06 117 GLU A C 1
ATOM 907 O O . GLU A 1 117 ? 10.481 -3.807 -31.850 1.00 97.06 117 GLU A O 1
ATOM 912 N N . HIS A 1 118 ? 9.356 -3.858 -29.908 1.00 97.81 118 HIS A N 1
ATOM 913 C CA . HIS A 1 118 ? 8.946 -5.257 -30.009 1.00 97.81 118 HIS A CA 1
ATOM 914 C C . HIS A 1 118 ? 7.985 -5.507 -31.184 1.00 97.81 118 HIS A C 1
ATOM 916 O O . HIS A 1 118 ? 8.169 -6.472 -31.932 1.00 97.81 118 HIS A O 1
ATOM 922 N N . ALA A 1 119 ? 7.010 -4.621 -31.408 1.00 96.69 119 ALA A N 1
ATOM 923 C CA . ALA A 1 119 ? 6.107 -4.711 -32.557 1.00 96.69 119 ALA A CA 1
ATOM 924 C C . ALA A 1 119 ? 6.873 -4.613 -33.890 1.00 96.69 119 ALA A C 1
ATOM 926 O O . ALA A 1 119 ? 6.682 -5.445 -34.776 1.00 96.69 119 ALA A O 1
ATOM 927 N N . ARG A 1 120 ? 7.823 -3.670 -34.002 1.00 96.50 120 ARG A N 1
ATOM 928 C CA . ARG A 1 120 ? 8.705 -3.541 -35.179 1.00 96.50 120 ARG A CA 1
ATOM 929 C C . ARG A 1 120 ? 9.585 -4.771 -35.397 1.00 96.50 120 ARG A C 1
ATOM 931 O O . ARG A 1 120 ? 9.734 -5.219 -36.528 1.00 96.50 120 ARG A O 1
ATOM 938 N N . MET A 1 121 ? 10.138 -5.340 -34.325 1.00 96.75 121 MET A N 1
ATOM 939 C CA . MET A 1 121 ? 10.911 -6.587 -34.386 1.00 96.75 121 MET A CA 1
ATOM 940 C C . MET A 1 121 ? 10.070 -7.750 -34.928 1.00 96.75 121 MET A C 1
ATOM 942 O O . MET A 1 121 ? 10.549 -8.506 -35.771 1.00 96.75 121 MET A O 1
ATOM 946 N N . THR A 1 122 ? 8.814 -7.850 -34.492 1.00 94.19 122 THR A N 1
ATOM 947 C CA . THR A 1 122 ? 7.882 -8.903 -34.924 1.00 94.19 122 THR A CA 1
ATOM 948 C C . THR A 1 122 ? 7.467 -8.735 -36.391 1.00 94.19 122 THR A C 1
ATOM 950 O O . THR A 1 122 ? 7.346 -9.726 -37.106 1.00 94.19 122 THR A O 1
ATOM 953 N N . ALA A 1 123 ? 7.296 -7.493 -36.856 1.00 93.94 123 ALA A N 1
ATOM 954 C CA . ALA A 1 123 ? 6.889 -7.182 -38.228 1.00 93.94 123 ALA A CA 1
ATOM 955 C C . ALA A 1 123 ? 8.035 -7.225 -39.262 1.00 93.94 123 ALA A C 1
ATOM 957 O O . ALA A 1 123 ? 7.773 -7.410 -40.449 1.00 93.94 123 ALA A O 1
ATOM 958 N N . SER A 1 124 ? 9.296 -7.046 -38.848 1.00 91.69 124 SER A N 1
ATOM 959 C CA . SER A 1 124 ? 10.444 -7.039 -39.771 1.00 91.69 124 SER A CA 1
ATOM 960 C C . SER A 1 124 ? 10.628 -8.405 -40.430 1.00 91.69 124 SER A C 1
ATOM 962 O O . SER A 1 124 ? 10.712 -9.403 -39.722 1.00 91.69 124 SER A O 1
ATOM 964 N N . GLY A 1 125 ? 10.719 -8.456 -41.764 1.00 88.94 125 GLY A N 1
ATOM 965 C CA . GLY A 1 125 ? 11.031 -9.664 -42.543 1.00 88.94 125 GLY A CA 1
ATOM 966 C C . GLY A 1 125 ? 12.530 -9.975 -42.658 1.00 88.94 125 GLY A C 1
ATOM 967 O O . GLY A 1 125 ? 12.894 -11.100 -43.003 1.00 88.94 125 GLY A O 1
ATOM 968 N N . ASP A 1 126 ? 13.399 -9.012 -42.337 1.00 94.56 126 ASP A N 1
ATOM 969 C CA . ASP A 1 126 ? 14.854 -9.168 -42.381 1.00 94.56 126 ASP A CA 1
ATOM 970 C C . ASP A 1 126 ? 15.361 -9.886 -41.119 1.00 94.56 126 ASP A C 1
ATOM 972 O O . ASP A 1 126 ? 15.176 -9.445 -39.981 1.00 94.56 126 ASP A O 1
ATOM 976 N N . ARG A 1 127 ? 16.047 -11.015 -41.322 1.00 93.44 127 ARG A N 1
ATOM 977 C CA . ARG A 1 127 ? 16.610 -11.835 -40.241 1.00 93.44 127 ARG A CA 1
ATOM 978 C C . ARG A 1 127 ? 17.695 -11.106 -39.442 1.00 93.44 127 ARG A C 1
ATOM 980 O O . ARG A 1 127 ? 17.772 -11.311 -38.229 1.00 93.44 127 ARG A O 1
ATOM 987 N N . ILE A 1 128 ? 18.526 -10.287 -40.087 1.00 94.62 128 ILE A N 1
ATOM 988 C CA . ILE A 1 128 ? 19.620 -9.557 -39.432 1.00 94.62 128 ILE A CA 1
ATOM 989 C C . ILE A 1 128 ? 19.034 -8.445 -38.567 1.00 94.62 128 ILE A C 1
ATOM 991 O O . ILE A 1 128 ? 19.346 -8.354 -37.376 1.00 94.62 128 ILE A O 1
ATOM 995 N N . GLU A 1 129 ? 18.135 -7.644 -39.141 1.00 94.38 129 GLU A N 1
ATOM 996 C CA . GLU A 1 129 ? 17.443 -6.577 -38.420 1.00 94.38 129 GLU A CA 1
ATOM 997 C C . GLU A 1 129 ? 16.696 -7.130 -37.199 1.00 94.38 129 GLU A C 1
ATOM 999 O O . GLU A 1 129 ? 16.863 -6.631 -36.080 1.00 94.38 129 GLU A O 1
ATOM 1004 N N . ARG A 1 130 ? 15.933 -8.215 -37.384 1.00 95.00 130 ARG A N 1
ATOM 1005 C CA . ARG A 1 130 ? 15.211 -8.882 -36.297 1.00 95.00 130 ARG A CA 1
ATOM 1006 C C . ARG A 1 130 ? 16.158 -9.316 -35.178 1.00 95.00 130 ARG A C 1
ATOM 1008 O O . ARG A 1 130 ? 15.891 -9.020 -34.015 1.00 95.00 130 ARG A O 1
ATOM 1015 N N . SER A 1 131 ? 17.291 -9.941 -35.508 1.00 96.06 131 SER A N 1
ATOM 1016 C CA . SER A 1 131 ? 18.292 -10.371 -34.519 1.00 96.06 131 SER A CA 1
ATOM 1017 C C . SER A 1 131 ? 18.887 -9.194 -33.732 1.00 96.06 131 SER A C 1
ATOM 1019 O O . SER A 1 131 ? 19.037 -9.269 -32.508 1.00 96.06 131 SER A O 1
ATOM 1021 N N . LEU A 1 132 ? 19.191 -8.075 -34.398 1.00 96.31 132 LEU A N 1
ATOM 1022 C CA . LEU A 1 132 ? 19.705 -6.869 -33.738 1.00 96.31 132 LEU A CA 1
ATOM 1023 C C . LEU A 1 132 ? 18.675 -6.264 -32.776 1.00 96.31 132 LEU A C 1
ATOM 1025 O O . LEU A 1 132 ? 19.023 -5.898 -31.647 1.00 96.31 132 LEU A O 1
ATOM 1029 N N . ARG A 1 133 ? 17.403 -6.189 -33.186 1.00 97.44 133 ARG A N 1
ATOM 1030 C CA . ARG A 1 133 ? 16.311 -5.697 -32.331 1.00 97.44 133 ARG A CA 1
ATOM 1031 C C . ARG A 1 133 ? 16.077 -6.613 -31.133 1.00 97.44 133 ARG A C 1
ATOM 1033 O O . ARG A 1 133 ? 15.987 -6.121 -30.012 1.00 97.44 133 ARG A O 1
ATOM 1040 N N . GLN A 1 134 ? 16.086 -7.933 -31.326 1.00 98.00 134 GLN A N 1
ATOM 1041 C CA . GLN A 1 134 ? 16.004 -8.901 -30.227 1.00 98.00 134 GLN A CA 1
ATOM 1042 C C . GLN A 1 134 ? 17.133 -8.704 -29.207 1.00 98.00 134 GLN A C 1
ATOM 1044 O O . GLN A 1 134 ? 16.877 -8.675 -28.003 1.00 98.00 134 GLN A O 1
ATOM 1049 N N . ALA A 1 135 ? 18.376 -8.505 -29.660 1.00 97.56 135 ALA A N 1
ATOM 1050 C CA . ALA A 1 135 ? 19.507 -8.251 -28.767 1.00 97.56 135 ALA A CA 1
ATOM 1051 C C . ALA A 1 135 ? 19.337 -6.957 -27.947 1.00 97.56 135 ALA A C 1
ATOM 1053 O O . ALA A 1 135 ? 19.682 -6.927 -26.763 1.00 97.56 135 ALA A O 1
ATOM 1054 N N . ARG A 1 136 ? 18.779 -5.894 -28.545 1.00 97.19 136 ARG A N 1
ATOM 1055 C CA . ARG A 1 136 ? 18.455 -4.640 -27.840 1.00 97.19 136 ARG A CA 1
ATOM 1056 C C . ARG A 1 136 ? 17.336 -4.839 -26.817 1.00 97.19 136 ARG A C 1
ATOM 1058 O O . ARG A 1 136 ? 17.504 -4.455 -25.663 1.00 97.19 136 ARG A O 1
ATOM 1065 N N . LEU A 1 137 ? 16.247 -5.495 -27.213 1.00 98.31 137 LEU A N 1
ATOM 1066 C CA . LEU A 1 137 ? 15.106 -5.793 -26.345 1.00 98.31 137 LEU A CA 1
ATOM 1067 C C . LEU A 1 137 ? 15.530 -6.626 -25.128 1.00 98.31 137 LEU A C 1
ATOM 1069 O O . LEU A 1 137 ? 15.223 -6.254 -23.999 1.00 98.31 137 LEU A O 1
ATOM 1073 N N . ARG A 1 138 ? 16.337 -7.681 -25.314 1.00 98.38 138 ARG A N 1
ATOM 1074 C CA . ARG A 1 138 ? 16.876 -8.493 -24.202 1.00 98.38 138 ARG A CA 1
ATOM 1075 C C . ARG A 1 138 ? 17.648 -7.656 -23.177 1.00 98.38 138 ARG A C 1
ATOM 1077 O O . ARG A 1 138 ? 17.518 -7.888 -21.978 1.00 98.38 138 ARG A O 1
ATOM 1084 N N . LYS A 1 139 ? 18.435 -6.672 -23.628 1.00 97.19 139 LYS A N 1
ATOM 1085 C CA . LYS A 1 139 ? 19.173 -5.756 -22.738 1.00 97.19 139 LYS A CA 1
ATOM 1086 C C . LYS A 1 139 ? 18.251 -4.784 -21.996 1.00 97.19 139 LYS A C 1
ATOM 1088 O O . LYS A 1 139 ? 18.586 -4.383 -20.887 1.00 97.19 139 LYS A O 1
ATOM 1093 N N . ALA A 1 140 ? 17.113 -4.432 -22.591 1.00 97.06 140 ALA A N 1
ATOM 1094 C CA . ALA A 1 140 ? 16.144 -3.499 -22.026 1.00 97.06 140 ALA A CA 1
ATOM 1095 C C . ALA A 1 140 ? 15.203 -4.124 -20.980 1.00 97.06 140 ALA A C 1
ATOM 1097 O O . ALA A 1 140 ? 14.604 -3.387 -20.203 1.00 97.06 140 ALA A O 1
ATOM 1098 N N . VAL A 1 141 ? 15.084 -5.458 -20.926 1.00 97.81 141 VAL A N 1
ATOM 1099 C CA . VAL A 1 141 ? 14.303 -6.151 -19.887 1.00 97.81 141 VAL A CA 1
ATOM 1100 C C . VAL A 1 141 ? 14.867 -5.802 -18.514 1.00 97.81 141 VAL A C 1
ATOM 1102 O O . VAL A 1 141 ? 16.016 -6.132 -18.225 1.00 97.81 141 VAL A O 1
ATOM 1105 N N . VAL A 1 142 ? 14.064 -5.192 -17.649 1.00 96.88 142 VAL A N 1
ATOM 1106 C CA . VAL A 1 142 ? 14.415 -4.898 -16.251 1.00 96.88 142 VAL A CA 1
ATOM 1107 C C . VAL A 1 142 ? 13.394 -5.522 -15.300 1.00 96.88 142 VAL A C 1
ATOM 1109 O O . VAL A 1 142 ? 12.208 -5.555 -15.643 1.00 96.88 142 VAL A O 1
ATOM 1112 N N . PRO A 1 143 ? 13.822 -6.016 -14.121 1.00 97.94 143 PRO A N 1
ATOM 1113 C CA . PRO A 1 143 ? 12.887 -6.479 -13.110 1.00 97.94 143 PRO A CA 1
ATOM 1114 C C . PRO A 1 143 ? 12.093 -5.319 -12.511 1.00 97.94 143 PRO A C 1
ATOM 1116 O O . PRO A 1 143 ? 12.582 -4.193 -12.397 1.00 97.94 143 PRO A O 1
ATOM 1119 N N . GLY A 1 144 ? 10.888 -5.632 -12.056 1.00 97.62 144 GLY A N 1
ATOM 1120 C CA . GLY A 1 144 ? 10.142 -4.794 -11.137 1.00 97.62 144 GLY A CA 1
ATOM 1121 C C . GLY A 1 144 ? 10.832 -4.720 -9.780 1.00 97.62 144 GLY A C 1
ATOM 1122 O O . GLY A 1 144 ? 11.568 -5.626 -9.378 1.00 97.62 144 GLY A O 1
ATOM 1123 N N . ARG A 1 145 ? 10.608 -3.620 -9.066 1.00 96.81 145 ARG A N 1
ATOM 1124 C CA . ARG A 1 145 ? 11.206 -3.408 -7.748 1.00 96.81 145 ARG A CA 1
ATOM 1125 C C . ARG A 1 145 ? 10.558 -4.313 -6.702 1.00 96.81 145 ARG A C 1
ATOM 1127 O O . ARG A 1 145 ? 9.349 -4.538 -6.728 1.00 96.81 145 ARG A O 1
ATOM 1134 N N . ILE A 1 146 ? 11.378 -4.768 -5.758 1.00 98.31 146 ILE A N 1
ATOM 1135 C CA . ILE A 1 146 ? 10.991 -5.604 -4.614 1.00 98.31 146 ILE A CA 1
ATOM 1136 C C . ILE A 1 146 ? 10.932 -4.712 -3.371 1.00 98.31 146 ILE A C 1
ATOM 1138 O O . ILE A 1 146 ? 11.758 -4.819 -2.469 1.00 98.31 146 ILE A O 1
ATOM 1142 N N . ASP A 1 147 ? 10.026 -3.738 -3.374 1.00 98.38 147 ASP A N 1
ATOM 1143 C CA . ASP A 1 147 ? 9.944 -2.791 -2.264 1.00 98.38 147 ASP A CA 1
ATOM 1144 C C . ASP A 1 147 ? 9.441 -3.507 -0.994 1.00 98.38 147 ASP A C 1
ATOM 1146 O O . ASP A 1 147 ? 8.820 -4.572 -1.043 1.00 98.38 147 ASP A O 1
ATOM 1150 N N . VAL A 1 148 ? 9.719 -2.937 0.175 1.00 98.62 148 VAL A N 1
ATOM 1151 C CA . VAL A 1 148 ? 9.308 -3.506 1.468 1.00 98.62 148 VAL A CA 1
ATOM 1152 C C . VAL A 1 148 ? 8.515 -2.496 2.281 1.00 98.62 148 VAL A C 1
ATOM 1154 O O . VAL A 1 148 ? 8.694 -1.293 2.121 1.00 98.62 148 VAL A O 1
ATOM 1157 N N . ASN A 1 149 ? 7.650 -2.953 3.183 1.00 97.88 149 ASN A N 1
ATOM 1158 C CA . ASN A 1 149 ? 6.828 -2.088 4.022 1.00 97.88 149 ASN A CA 1
ATOM 1159 C C . ASN A 1 149 ? 6.978 -2.387 5.515 1.00 97.88 149 ASN A C 1
ATOM 1161 O O . ASN A 1 149 ? 6.972 -3.544 5.940 1.00 97.88 149 ASN A O 1
ATOM 1165 N N . ILE A 1 150 ? 7.027 -1.311 6.304 1.00 94.94 150 ILE A N 1
ATOM 1166 C CA . ILE A 1 150 ? 6.887 -1.332 7.761 1.00 94.94 150 ILE A CA 1
ATOM 1167 C C . ILE A 1 150 ? 5.747 -0.385 8.166 1.00 94.94 150 ILE A C 1
ATOM 1169 O O . ILE A 1 150 ? 5.635 0.747 7.680 1.00 94.94 150 ILE A O 1
ATOM 1173 N N . MET A 1 151 ? 4.907 -0.840 9.096 1.00 89.75 151 MET A N 1
ATOM 1174 C CA . MET A 1 151 ? 3.945 0.010 9.796 1.00 89.75 151 MET A CA 1
ATOM 1175 C C . MET A 1 151 ? 4.612 0.612 11.034 1.00 89.75 151 MET A C 1
ATOM 1177 O O . MET A 1 151 ? 4.956 -0.107 11.968 1.00 89.75 151 MET A O 1
ATOM 1181 N N . THR A 1 152 ? 4.771 1.932 11.071 1.00 84.69 152 THR A N 1
ATOM 1182 C CA . THR A 1 152 ? 5.533 2.642 12.114 1.00 84.69 152 THR A CA 1
ATOM 1183 C C . THR A 1 152 ? 4.883 2.575 13.499 1.00 84.69 152 THR A C 1
ATOM 1185 O O . THR A 1 152 ? 5.586 2.669 14.506 1.00 84.69 152 THR A O 1
ATOM 1188 N N . LYS A 1 153 ? 3.556 2.378 13.551 1.00 84.00 153 LYS A N 1
ATOM 1189 C CA . LYS A 1 153 ? 2.759 2.177 14.776 1.00 84.00 153 LYS A CA 1
ATOM 1190 C C . LYS A 1 153 ? 2.828 0.757 15.347 1.00 84.00 153 LYS A C 1
ATOM 1192 O O . LYS A 1 153 ? 2.476 0.565 16.506 1.00 84.00 153 LYS A O 1
ATOM 1197 N N . ALA A 1 154 ? 3.265 -0.234 14.569 1.00 80.81 154 ALA A N 1
ATOM 1198 C CA . ALA A 1 154 ? 3.382 -1.625 15.014 1.00 80.81 154 ALA A CA 1
ATOM 1199 C C . ALA A 1 154 ? 4.745 -1.888 15.683 1.00 80.81 154 ALA A C 1
ATOM 1201 O O . ALA A 1 154 ? 5.406 -2.888 15.412 1.00 80.81 154 ALA A O 1
ATOM 1202 N N . ASP A 1 155 ? 5.190 -0.948 16.520 1.00 81.62 155 ASP A N 1
ATOM 1203 C CA . ASP A 1 155 ? 6.533 -0.933 17.086 1.00 81.62 155 ASP A CA 1
ATOM 1204 C C . ASP A 1 155 ? 6.523 -1.386 18.551 1.00 81.62 155 ASP A C 1
ATOM 1206 O O . ASP A 1 155 ? 6.238 -0.616 19.471 1.00 81.62 155 ASP A O 1
ATOM 1210 N N . ARG A 1 156 ? 6.801 -2.678 18.752 1.00 81.31 156 ARG A N 1
ATOM 1211 C CA . ARG A 1 156 ? 6.802 -3.349 20.055 1.00 81.31 156 ARG A CA 1
ATOM 1212 C C . ARG A 1 156 ? 8.228 -3.671 20.516 1.00 81.31 156 ARG A C 1
ATOM 1214 O O . ARG A 1 156 ? 9.041 -4.155 19.729 1.00 81.31 156 ARG A O 1
ATOM 1221 N N . PHE A 1 157 ? 8.489 -3.499 21.812 1.00 73.50 157 PHE A N 1
ATOM 1222 C CA . PHE A 1 157 ? 9.690 -4.013 22.479 1.00 73.50 157 PHE A CA 1
ATOM 1223 C C . PHE A 1 157 ? 9.499 -5.447 23.008 1.00 73.50 157 PHE A C 1
ATOM 1225 O O . PHE A 1 157 ? 8.358 -5.849 23.289 1.00 73.50 157 PHE A O 1
ATOM 1232 N N . PRO A 1 158 ? 10.580 -6.236 23.147 1.00 65.12 158 PRO A N 1
ATOM 1233 C CA . PRO A 1 158 ? 10.515 -7.554 23.774 1.00 65.12 158 PRO A CA 1
ATOM 1234 C C . PRO A 1 158 ? 9.978 -7.487 25.218 1.00 65.12 158 PRO A C 1
ATOM 1236 O O . PRO A 1 158 ? 9.975 -6.440 25.859 1.00 65.12 158 PRO A O 1
ATOM 1239 N N . ALA A 1 159 ? 9.421 -8.603 25.703 1.00 53.91 159 ALA A N 1
ATOM 1240 C CA . ALA A 1 159 ? 8.717 -8.668 26.991 1.00 53.91 159 ALA A CA 1
ATOM 1241 C C . ALA A 1 159 ? 9.648 -8.772 28.216 1.00 53.91 159 ALA A C 1
ATOM 1243 O O . ALA A 1 159 ? 9.197 -8.554 29.340 1.00 53.91 159 ALA A O 1
ATOM 1244 N N . SER A 1 160 ? 10.918 -9.121 28.016 1.00 48.62 160 SER A N 1
ATOM 1245 C CA . SER A 1 160 ? 11.954 -9.171 29.045 1.00 48.62 160 SER A CA 1
ATOM 1246 C C . SER A 1 160 ? 12.391 -7.751 29.376 1.00 48.62 160 SER A C 1
ATOM 1248 O O . SER A 1 160 ? 13.301 -7.260 28.732 1.00 48.62 160 SER A O 1
ATOM 1250 N N . GLY A 1 161 ? 11.704 -7.091 30.322 1.00 42.62 161 GLY A N 1
ATOM 1251 C CA . GLY A 1 161 ? 12.016 -5.754 30.862 1.00 42.62 161 GLY A CA 1
ATOM 1252 C C . GLY A 1 161 ? 13.381 -5.217 30.426 1.00 42.62 161 GLY A C 1
ATOM 1253 O O . GLY A 1 161 ? 14.399 -5.588 31.004 1.00 42.62 161 GLY A O 1
ATOM 1254 N N . GLY A 1 162 ? 13.369 -4.437 29.341 1.00 37.94 162 GLY A N 1
ATOM 1255 C CA . GLY A 1 162 ? 14.538 -4.250 28.490 1.00 37.94 162 GLY A CA 1
ATOM 1256 C C . GLY A 1 162 ? 15.754 -3.737 29.247 1.00 37.94 162 GLY A C 1
ATOM 1257 O O . GLY A 1 162 ? 15.702 -2.706 29.920 1.00 37.94 162 GLY A O 1
ATOM 1258 N N . THR A 1 163 ? 16.889 -4.402 29.057 1.00 39.38 163 THR A N 1
ATOM 1259 C CA . THR A 1 163 ? 18.160 -3.684 29.107 1.00 39.38 163 THR A CA 1
ATOM 1260 C C . THR A 1 163 ? 18.161 -2.639 27.985 1.00 39.38 163 THR A C 1
ATOM 1262 O O . THR A 1 163 ? 17.492 -2.804 26.963 1.00 39.38 163 THR A O 1
ATOM 1265 N N . ALA A 1 164 ? 18.950 -1.570 28.124 1.00 44.12 164 ALA A N 1
ATOM 1266 C CA . ALA A 1 164 ? 19.093 -0.502 27.122 1.00 44.12 164 ALA A CA 1
ATOM 1267 C C . ALA A 1 164 ? 19.567 -0.975 25.720 1.00 44.12 164 ALA A C 1
ATOM 1269 O O . ALA A 1 164 ? 19.721 -0.166 24.809 1.00 44.12 164 ALA A O 1
ATOM 1270 N N . THR A 1 165 ? 19.810 -2.276 25.551 1.00 45.41 165 THR A N 1
ATOM 1271 C CA . THR A 1 165 ? 20.352 -2.945 24.367 1.00 45.41 165 THR A CA 1
ATOM 1272 C C . THR A 1 165 ? 19.310 -3.706 23.534 1.00 45.41 165 THR A C 1
ATOM 1274 O O . THR A 1 165 ? 19.658 -4.183 22.455 1.00 45.41 165 THR A O 1
ATOM 1277 N N . GLU A 1 166 ? 18.055 -3.852 23.982 1.00 58.59 166 GLU A N 1
ATOM 1278 C CA . GLU A 1 166 ? 17.044 -4.616 23.233 1.00 58.59 166 GLU A CA 1
ATOM 1279 C C . GLU A 1 166 ? 16.374 -3.792 22.114 1.00 58.59 166 GLU A C 1
ATOM 1281 O O . GLU A 1 166 ? 15.686 -2.794 22.343 1.00 58.59 166 GLU A O 1
ATOM 1286 N N . GLU A 1 167 ? 16.566 -4.240 20.871 1.00 77.25 167 GLU A N 1
ATOM 1287 C CA . GLU A 1 167 ? 16.026 -3.619 19.661 1.00 77.25 167 GLU A CA 1
ATOM 1288 C C . GLU A 1 167 ? 14.518 -3.880 19.502 1.00 77.25 167 GLU A C 1
ATOM 1290 O O . GLU A 1 167 ? 14.021 -4.987 19.724 1.00 77.25 167 GLU A O 1
ATOM 1295 N N . SER A 1 168 ? 13.768 -2.860 19.077 1.00 87.69 168 SER A N 1
ATOM 1296 C CA . SER A 1 168 ? 12.334 -3.005 18.837 1.00 87.69 168 SER A CA 1
ATOM 1297 C C . SER A 1 168 ? 12.030 -3.787 17.554 1.00 87.69 168 SER A C 1
ATOM 1299 O O . SER A 1 168 ? 12.826 -3.858 16.616 1.00 87.69 168 SER A O 1
ATOM 1301 N N . GLN A 1 169 ? 10.826 -4.345 17.474 1.00 88.06 169 GLN A N 1
ATOM 1302 C CA . GLN A 1 169 ? 10.386 -5.194 16.370 1.00 88.06 169 GLN A CA 1
ATOM 1303 C C . GLN A 1 169 ? 10.487 -4.547 14.981 1.00 88.06 169 GLN A C 1
ATOM 1305 O O . GLN A 1 169 ? 10.830 -5.240 14.018 1.00 88.06 169 GLN A O 1
ATOM 1310 N N . THR A 1 170 ? 10.186 -3.251 14.850 1.00 90.81 170 THR A N 1
ATOM 1311 C CA . THR A 1 170 ? 10.295 -2.547 13.562 1.00 90.81 170 THR A CA 1
ATOM 1312 C C . THR A 1 170 ? 11.730 -2.166 13.235 1.00 90.81 170 THR A C 1
ATOM 1314 O O . THR A 1 170 ? 12.085 -2.151 12.060 1.00 90.81 170 THR A O 1
ATOM 1317 N N . ILE A 1 171 ? 12.570 -1.890 14.239 1.00 93.75 171 ILE A N 1
ATOM 1318 C CA . ILE A 1 171 ? 13.992 -1.609 14.006 1.00 93.75 171 ILE A CA 1
ATOM 1319 C C . ILE A 1 171 ? 14.713 -2.899 13.587 1.00 93.75 171 ILE A C 1
ATOM 1321 O O . ILE A 1 171 ? 15.467 -2.873 12.622 1.00 93.75 171 ILE A O 1
ATOM 1325 N N . ALA A 1 172 ? 14.390 -4.050 14.185 1.00 94.19 172 ALA A N 1
ATOM 1326 C CA . ALA A 1 172 ? 14.926 -5.343 13.749 1.00 94.19 172 ALA A CA 1
ATOM 1327 C C . ALA A 1 172 ? 14.526 -5.693 12.302 1.00 94.19 172 ALA A C 1
ATOM 1329 O O . ALA A 1 172 ? 15.346 -6.186 11.526 1.00 94.19 172 ALA A O 1
ATOM 1330 N N . ALA A 1 173 ? 13.282 -5.400 11.904 1.00 95.50 173 ALA A N 1
ATOM 1331 C CA . ALA A 1 173 ? 12.847 -5.535 10.511 1.00 95.50 173 ALA A CA 1
ATOM 1332 C C . ALA A 1 173 ? 13.597 -4.564 9.575 1.00 95.50 173 ALA A C 1
ATOM 1334 O O . ALA A 1 173 ? 14.057 -4.968 8.505 1.00 95.50 173 ALA A O 1
ATOM 1335 N N . LEU A 1 174 ? 13.779 -3.305 9.999 1.00 97.19 174 LEU A N 1
ATOM 1336 C CA . LEU A 1 174 ? 14.574 -2.309 9.275 1.00 97.19 174 LEU A CA 1
ATOM 1337 C C . LEU A 1 174 ? 16.014 -2.782 9.079 1.00 97.19 174 LEU A C 1
ATOM 1339 O O . LEU A 1 174 ? 16.508 -2.738 7.956 1.00 97.19 174 LEU A O 1
ATOM 1343 N N . ARG A 1 175 ? 16.657 -3.274 10.141 1.00 97.31 175 ARG A N 1
ATOM 1344 C CA . ARG A 1 175 ? 18.008 -3.833 10.106 1.00 97.31 175 ARG A CA 1
ATOM 1345 C C . ARG A 1 175 ? 18.092 -4.959 9.092 1.00 97.31 175 ARG A C 1
ATOM 1347 O O . ARG A 1 175 ? 18.950 -4.908 8.221 1.00 97.31 175 ARG A O 1
ATOM 1354 N N . GLY A 1 176 ? 17.155 -5.906 9.147 1.00 97.88 176 GLY A N 1
ATOM 1355 C CA . GLY A 1 176 ? 17.109 -7.028 8.216 1.00 97.88 176 GLY A CA 1
ATOM 1356 C C . GLY A 1 176 ? 17.038 -6.605 6.743 1.00 97.88 176 GLY A C 1
ATOM 1357 O O . GLY A 1 176 ? 17.738 -7.170 5.901 1.00 97.88 176 GLY A O 1
ATOM 1358 N N . PHE A 1 177 ? 16.243 -5.577 6.422 1.00 98.50 177 PHE A N 1
ATOM 1359 C CA . PHE A 1 177 ? 16.218 -4.989 5.079 1.00 98.50 177 PHE A CA 1
ATOM 1360 C C . PHE A 1 177 ? 17.504 -4.228 4.753 1.00 98.50 177 PHE A C 1
ATOM 1362 O O . PHE A 1 177 ? 18.042 -4.387 3.657 1.00 98.50 177 PHE A O 1
ATOM 1369 N N . ALA A 1 178 ? 18.007 -3.414 5.677 1.00 98.06 178 ALA A N 1
ATOM 1370 C CA . ALA A 1 178 ? 19.198 -2.603 5.474 1.00 98.06 178 ALA A CA 1
ATOM 1371 C C . ALA A 1 178 ? 20.441 -3.459 5.192 1.00 98.06 178 ALA A C 1
ATOM 1373 O O . ALA A 1 178 ? 21.257 -3.074 4.362 1.00 98.06 178 ALA A O 1
ATOM 1374 N N . THR A 1 179 ? 20.547 -4.633 5.822 1.00 97.69 179 THR A N 1
ATOM 1375 C CA . THR A 1 179 ? 21.661 -5.579 5.650 1.00 97.69 179 THR A CA 1
ATOM 1376 C C . THR A 1 179 ? 21.451 -6.600 4.530 1.00 97.69 179 THR A C 1
ATOM 1378 O O . THR A 1 179 ? 22.365 -7.368 4.239 1.00 97.69 179 THR A O 1
ATOM 1381 N N . SER A 1 180 ? 20.275 -6.635 3.892 1.00 98.44 180 SER A N 1
ATOM 1382 C CA . SER A 1 180 ? 20.046 -7.463 2.695 1.00 98.44 180 SER A CA 1
ATOM 1383 C C . SER A 1 180 ? 20.793 -6.923 1.473 1.00 98.44 180 SER A C 1
ATOM 1385 O O . SER A 1 180 ? 21.082 -5.727 1.380 1.00 98.44 180 SER A O 1
ATOM 1387 N N . ASP A 1 181 ? 21.060 -7.775 0.486 1.00 97.69 181 ASP A N 1
ATOM 1388 C CA . ASP A 1 181 ? 21.699 -7.375 -0.776 1.00 97.69 181 ASP A CA 1
ATOM 1389 C C . ASP A 1 181 ? 20.763 -6.598 -1.723 1.00 97.69 181 ASP A C 1
ATOM 1391 O O . ASP A 1 181 ? 21.223 -5.953 -2.675 1.00 97.69 181 ASP A O 1
ATOM 1395 N N . LEU A 1 182 ? 19.469 -6.580 -1.400 1.00 96.50 182 LEU A N 1
ATOM 1396 C CA . LEU A 1 182 ? 18.399 -6.016 -2.203 1.00 96.50 182 LEU A CA 1
ATOM 1397 C C . LEU A 1 182 ? 18.565 -4.508 -2.456 1.00 96.50 182 LEU A C 1
ATOM 1399 O O . LEU A 1 182 ? 18.751 -3.727 -1.526 1.00 96.50 182 LEU A O 1
ATOM 1403 N N . ARG A 1 183 ? 18.434 -4.054 -3.705 1.00 96.19 183 ARG A N 1
ATOM 1404 C CA . ARG A 1 183 ? 18.450 -2.618 -4.050 1.00 96.19 183 ARG A CA 1
ATOM 1405 C C . ARG A 1 183 ? 17.026 -2.144 -4.302 1.00 96.19 183 ARG A C 1
ATOM 1407 O O . ARG A 1 183 ? 16.465 -2.426 -5.356 1.00 96.19 183 ARG A O 1
ATOM 1414 N N . SER A 1 184 ? 16.413 -1.501 -3.312 1.00 96.19 184 SER A N 1
ATOM 1415 C CA . SER A 1 184 ? 14.971 -1.246 -3.321 1.00 96.19 184 SER A CA 1
ATOM 1416 C C . SER A 1 184 ? 14.543 -0.170 -2.310 1.00 96.19 184 SER A C 1
ATOM 1418 O O . SER A 1 184 ? 15.386 0.443 -1.657 1.00 96.19 184 SER A O 1
ATOM 1420 N N . SER A 1 185 ? 13.240 0.095 -2.190 1.00 97.81 185 SER A N 1
ATOM 1421 C CA . SER A 1 185 ? 12.680 1.066 -1.252 1.00 97.81 185 SER A CA 1
ATOM 1422 C C . SER A 1 185 ? 12.093 0.424 -0.006 1.00 97.81 185 SER A C 1
ATOM 1424 O O . SER A 1 185 ? 11.443 -0.617 -0.070 1.00 97.81 185 SER A O 1
ATOM 1426 N N . MET A 1 186 ? 12.205 1.143 1.108 1.00 98.31 186 MET A N 1
ATOM 1427 C CA . MET A 1 186 ? 11.352 0.962 2.273 1.00 98.31 186 MET A CA 1
ATOM 1428 C C . MET A 1 186 ? 10.191 1.954 2.256 1.00 98.31 186 MET A C 1
ATOM 1430 O O . MET A 1 186 ? 10.397 3.166 2.238 1.00 98.31 186 MET A O 1
ATOM 1434 N N . VAL A 1 187 ? 8.973 1.428 2.321 1.00 98.38 187 VAL A N 1
ATOM 1435 C CA . VAL A 1 187 ? 7.724 2.167 2.485 1.00 98.38 187 VAL A CA 1
ATOM 1436 C C . VAL A 1 187 ? 7.403 2.278 3.973 1.00 98.38 187 VAL A C 1
ATOM 1438 O O . VAL A 1 187 ? 7.014 1.289 4.603 1.00 98.38 187 VAL A O 1
ATOM 1441 N N . PHE A 1 188 ? 7.511 3.484 4.527 1.00 97.31 188 PHE A N 1
ATOM 1442 C CA . PHE A 1 188 ? 7.030 3.793 5.874 1.00 97.31 188 PHE A CA 1
ATOM 1443 C C . PHE A 1 188 ? 5.552 4.172 5.814 1.00 97.31 188 PHE A C 1
ATOM 1445 O O . PHE A 1 188 ? 5.145 5.026 5.027 1.00 97.31 188 PHE A O 1
ATOM 1452 N N . SER A 1 189 ? 4.747 3.511 6.642 1.00 92.19 189 SER A N 1
ATOM 1453 C CA . SER A 1 189 ? 3.287 3.650 6.659 1.00 92.19 189 SER A CA 1
ATOM 1454 C C . SER A 1 189 ? 2.750 3.784 8.080 1.00 92.19 189 SER A C 1
ATOM 1456 O O . SER A 1 189 ? 3.450 3.457 9.035 1.00 92.19 189 SER A O 1
ATOM 1458 N N . ALA A 1 190 ? 1.491 4.207 8.215 1.00 85.50 190 ALA A N 1
ATOM 1459 C CA . ALA A 1 190 ? 0.785 4.357 9.491 1.00 85.50 190 ALA A CA 1
ATOM 1460 C C . ALA A 1 190 ? 1.303 5.480 10.418 1.00 85.50 190 ALA A C 1
ATOM 1462 O O . ALA A 1 190 ? 1.041 5.449 11.620 1.00 85.50 190 ALA A O 1
ATOM 1463 N N . GLY A 1 191 ? 1.953 6.511 9.869 1.00 84.38 191 GLY A N 1
ATOM 1464 C CA . GLY A 1 191 ? 2.314 7.741 10.586 1.00 84.38 191 GLY A CA 1
ATOM 1465 C C . GLY A 1 191 ? 3.792 7.846 10.967 1.00 84.38 191 GLY A C 1
ATOM 1466 O O . GLY A 1 191 ? 4.632 7.094 10.479 1.00 84.38 191 GLY A O 1
ATOM 1467 N N . LEU A 1 192 ? 4.110 8.801 11.841 1.00 87.19 192 LEU A N 1
ATOM 1468 C CA . LEU A 1 192 ? 5.476 9.155 12.232 1.00 87.19 192 LEU A CA 1
ATOM 1469 C C . LEU A 1 192 ? 5.982 8.317 13.420 1.00 87.19 192 LEU A C 1
ATOM 1471 O O . LEU A 1 192 ? 5.317 8.232 14.449 1.00 87.19 192 LEU A O 1
ATOM 1475 N N . ASN A 1 193 ? 7.211 7.799 13.322 1.00 90.00 193 ASN A N 1
ATOM 1476 C CA . ASN A 1 193 ? 7.959 7.224 14.446 1.00 90.00 193 ASN A CA 1
ATOM 1477 C C . ASN A 1 193 ? 9.403 7.759 14.434 1.00 90.00 193 ASN A C 1
ATOM 1479 O O . ASN A 1 193 ? 10.245 7.311 13.656 1.00 90.00 193 ASN A O 1
ATOM 1483 N N . LEU A 1 194 ? 9.684 8.744 15.298 1.00 91.06 194 LEU A N 1
ATOM 1484 C CA . LEU A 1 194 ? 10.979 9.438 15.346 1.00 91.06 194 LEU A CA 1
ATOM 1485 C C . LEU A 1 194 ? 12.151 8.514 15.696 1.00 91.06 194 LEU A C 1
ATOM 1487 O O . LEU A 1 194 ? 13.254 8.737 15.197 1.00 91.06 194 LEU A O 1
ATOM 1491 N N . ARG A 1 195 ? 11.917 7.484 16.522 1.00 91.00 195 ARG A N 1
ATOM 1492 C CA . ARG A 1 195 ? 12.942 6.500 16.886 1.00 91.00 195 ARG A CA 1
ATOM 1493 C C . ARG A 1 195 ? 13.329 5.672 15.668 1.00 91.00 195 ARG A C 1
ATOM 1495 O O . ARG A 1 195 ? 14.507 5.600 15.336 1.00 91.00 195 ARG A O 1
ATOM 1502 N N . LEU A 1 196 ? 12.339 5.118 14.968 1.00 91.56 196 LEU A N 1
ATOM 1503 C CA . LEU A 1 196 ? 12.573 4.351 13.748 1.00 91.56 196 LEU A CA 1
ATOM 1504 C C . LEU A 1 196 ? 13.270 5.208 12.683 1.00 91.56 196 LEU A C 1
ATOM 1506 O O . LEU A 1 196 ? 14.227 4.751 12.073 1.00 91.56 196 LEU A O 1
ATOM 1510 N N . TYR A 1 197 ? 12.849 6.464 12.495 1.00 93.44 197 TYR A N 1
ATOM 1511 C CA . TYR A 1 197 ? 13.467 7.368 11.512 1.00 93.44 197 TYR A CA 1
ATOM 1512 C C . TYR A 1 197 ? 14.901 7.753 11.906 1.00 93.44 197 TYR A C 1
ATOM 1514 O O . TYR A 1 197 ? 15.741 7.975 11.037 1.00 93.44 197 TYR A O 1
ATOM 1522 N N . GLY A 1 198 ? 15.191 7.820 13.211 1.00 93.50 198 GLY A N 1
ATOM 1523 C CA . GLY A 1 198 ? 16.551 7.907 13.742 1.00 93.50 198 GLY A CA 1
ATOM 1524 C C . GLY A 1 198 ? 17.396 6.701 13.342 1.00 93.50 198 GLY A C 1
ATOM 1525 O O . GLY A 1 198 ? 18.448 6.890 12.740 1.00 93.50 198 GLY A O 1
ATOM 1526 N N . ALA A 1 199 ? 16.884 5.491 13.575 1.00 94.69 199 ALA A N 1
ATOM 1527 C CA . ALA A 1 199 ? 17.587 4.247 13.271 1.00 94.69 199 ALA A CA 1
ATOM 1528 C C . ALA A 1 199 ? 17.922 4.084 11.777 1.00 94.69 199 ALA A C 1
ATOM 1530 O O . ALA A 1 199 ? 18.961 3.528 11.442 1.00 94.69 199 ALA A O 1
ATOM 1531 N N . VAL A 1 200 ? 17.109 4.616 10.851 1.00 96.88 200 VAL A N 1
ATOM 1532 C CA . VAL A 1 200 ? 17.441 4.592 9.407 1.00 96.88 200 VAL A CA 1
ATOM 1533 C C . VAL A 1 200 ? 18.796 5.252 9.126 1.00 96.88 200 VAL A C 1
ATOM 1535 O O . VAL A 1 200 ? 19.547 4.779 8.277 1.00 96.88 200 VAL A O 1
ATOM 1538 N N . ALA A 1 201 ? 19.143 6.316 9.858 1.00 95.44 201 ALA A N 1
ATOM 1539 C CA . ALA A 1 201 ? 20.395 7.048 9.661 1.00 95.44 201 ALA A CA 1
ATOM 1540 C C . ALA A 1 201 ? 21.644 6.280 10.131 1.00 95.44 201 ALA A C 1
ATOM 1542 O O . ALA A 1 201 ? 22.759 6.705 9.825 1.00 95.44 201 ALA A O 1
ATOM 1543 N N . GLU A 1 202 ? 21.474 5.158 10.834 1.00 95.19 202 GLU A N 1
ATOM 1544 C CA . GLU A 1 202 ? 22.566 4.263 11.236 1.00 95.19 202 GLU A CA 1
ATOM 1545 C C . GLU A 1 202 ? 23.039 3.376 10.073 1.00 95.19 202 GLU A C 1
ATOM 1547 O O . GLU A 1 202 ? 24.143 2.836 10.114 1.00 95.19 202 GLU A O 1
ATOM 1552 N N . PHE A 1 203 ? 22.237 3.244 9.010 1.00 96.75 203 PHE A N 1
ATOM 1553 C CA . PHE A 1 203 ? 22.503 2.335 7.899 1.00 96.75 203 PHE A CA 1
ATOM 1554 C C . PHE A 1 203 ? 23.064 3.083 6.672 1.00 96.75 203 PHE A C 1
ATOM 1556 O O . PHE A 1 203 ? 22.346 3.879 6.058 1.00 96.75 203 PHE A O 1
ATOM 1563 N N . PRO A 1 204 ? 24.324 2.824 6.259 1.00 95.81 204 PRO A N 1
ATOM 1564 C CA . PRO A 1 204 ? 24.985 3.562 5.176 1.00 95.81 204 PRO A CA 1
ATOM 1565 C C . PRO A 1 204 ? 24.265 3.500 3.826 1.00 95.81 204 PRO A C 1
ATOM 1567 O O . PRO A 1 204 ? 24.252 4.486 3.097 1.00 95.81 204 PRO A O 1
ATOM 1570 N N . ASP A 1 205 ? 23.626 2.373 3.515 1.00 97.00 205 ASP A N 1
ATOM 1571 C CA . ASP A 1 205 ? 23.012 2.127 2.209 1.00 97.00 205 ASP A CA 1
ATOM 1572 C C . ASP A 1 205 ? 21.784 3.018 1.903 1.00 97.00 205 ASP A C 1
ATOM 1574 O O . ASP A 1 205 ? 21.330 3.052 0.754 1.00 97.00 205 ASP A O 1
ATOM 1578 N N . PHE A 1 206 ? 21.254 3.742 2.900 1.00 98.00 206 PHE A N 1
ATOM 1579 C CA . PHE A 1 206 ? 20.189 4.740 2.719 1.00 98.00 206 PHE A CA 1
ATOM 1580 C C . PHE A 1 206 ? 20.692 6.126 2.306 1.00 98.00 206 PHE A C 1
ATOM 1582 O O . PHE A 1 206 ? 19.904 6.951 1.839 1.00 98.00 206 PHE A O 1
ATOM 1589 N N . PHE A 1 207 ? 21.983 6.402 2.477 1.00 97.56 207 PHE A N 1
ATOM 1590 C CA . PHE A 1 207 ? 22.575 7.648 2.010 1.00 97.56 207 PHE A CA 1
ATOM 1591 C C . PHE A 1 207 ? 22.808 7.565 0.502 1.00 97.56 207 PHE A C 1
ATOM 1593 O O . PHE A 1 207 ? 23.090 6.496 -0.043 1.00 97.56 207 PHE A O 1
ATOM 1600 N N . ILE A 1 208 ? 22.671 8.700 -0.181 1.00 95.38 208 ILE A N 1
ATOM 1601 C CA . ILE A 1 208 ? 23.040 8.781 -1.593 1.00 95.38 208 ILE A CA 1
ATOM 1602 C C . ILE A 1 208 ? 24.562 8.801 -1.738 1.00 95.38 208 ILE A C 1
ATOM 1604 O O . ILE A 1 208 ? 25.267 9.323 -0.876 1.00 95.38 208 ILE A O 1
ATOM 1608 N N . ASP A 1 209 ? 25.054 8.262 -2.844 1.00 90.81 209 ASP A N 1
ATOM 1609 C CA . ASP A 1 209 ? 26.440 8.372 -3.276 1.00 90.81 209 ASP A CA 1
ATOM 1610 C C . ASP A 1 209 ? 26.701 9.693 -4.029 1.00 90.81 209 ASP A C 1
ATOM 1612 O O . ASP A 1 209 ? 25.806 10.517 -4.238 1.00 90.81 209 ASP A O 1
ATOM 1616 N N . ALA A 1 210 ? 27.942 9.888 -4.486 1.00 85.38 210 ALA A N 1
ATOM 1617 C CA . ALA A 1 210 ? 28.340 11.055 -5.279 1.00 85.38 210 ALA A CA 1
ATOM 1618 C C . ALA A 1 210 ? 27.605 11.177 -6.633 1.00 85.38 210 ALA A C 1
ATOM 1620 O O . ALA A 1 210 ? 27.656 12.227 -7.268 1.00 85.38 210 ALA A O 1
ATOM 1621 N N . ARG A 1 211 ? 26.916 10.120 -7.090 1.00 86.25 211 ARG A N 1
ATOM 1622 C CA . ARG A 1 211 ? 26.067 10.123 -8.294 1.00 86.25 211 ARG A CA 1
ATOM 1623 C C . ARG A 1 211 ? 24.599 10.408 -7.961 1.00 86.25 211 ARG A C 1
ATOM 1625 O O . ARG A 1 211 ? 23.753 10.356 -8.854 1.00 86.25 211 ARG A O 1
ATOM 1632 N N . GLY A 1 212 ? 24.283 10.688 -6.698 1.00 87.19 212 GLY A N 1
ATOM 1633 C CA . GLY A 1 212 ? 22.928 10.945 -6.228 1.00 87.19 212 GLY A CA 1
ATOM 1634 C C . GLY A 1 212 ? 22.066 9.690 -6.086 1.00 87.19 212 GLY A C 1
ATOM 1635 O O . GLY A 1 212 ? 20.840 9.794 -6.103 1.00 87.19 212 GLY A O 1
ATOM 1636 N N . GLN A 1 213 ? 22.673 8.504 -5.978 1.00 90.31 213 GLN A N 1
ATOM 1637 C CA . GLN A 1 213 ? 21.964 7.224 -5.910 1.00 90.31 213 GLN A CA 1
ATOM 1638 C C . GLN A 1 213 ? 22.148 6.559 -4.547 1.00 90.31 213 GLN A C 1
ATOM 1640 O O . GLN A 1 213 ? 23.254 6.510 -4.028 1.00 90.31 213 GLN A O 1
ATOM 1645 N N . SER A 1 214 ? 21.087 5.983 -3.982 1.00 94.19 214 SER A N 1
ATOM 1646 C CA . SER A 1 214 ? 21.176 5.122 -2.796 1.00 94.19 214 SER A CA 1
ATOM 1647 C C . SER A 1 214 ? 20.823 3.677 -3.148 1.00 94.19 214 SER A C 1
ATOM 1649 O O . SER A 1 214 ? 20.087 3.408 -4.103 1.00 94.19 214 SER A O 1
ATOM 1651 N N . ARG A 1 215 ? 21.355 2.714 -2.385 1.00 95.94 215 ARG A N 1
ATOM 1652 C CA . ARG A 1 215 ? 20.964 1.298 -2.522 1.00 95.94 215 ARG A CA 1
ATOM 1653 C C . ARG A 1 215 ? 19.599 1.040 -1.896 1.00 95.94 215 ARG A C 1
ATOM 1655 O O . ARG A 1 215 ? 18.843 0.217 -2.409 1.00 95.94 215 ARG A O 1
ATOM 1662 N N . LYS A 1 216 ? 19.304 1.736 -0.799 1.00 98.06 216 LYS A N 1
ATOM 1663 C CA . LYS A 1 216 ? 18.048 1.667 -0.060 1.00 98.06 216 LYS A CA 1
ATOM 1664 C C . LYS A 1 216 ? 17.381 3.033 -0.149 1.00 98.06 216 LYS A C 1
ATOM 1666 O O . LYS A 1 216 ? 17.973 4.057 0.182 1.00 98.06 216 LYS A O 1
ATOM 1671 N N . GLN A 1 217 ? 16.160 3.058 -0.653 1.00 97.69 217 GLN A N 1
ATOM 1672 C CA . GLN A 1 217 ? 15.390 4.284 -0.836 1.00 97.69 217 GLN A CA 1
ATOM 1673 C C . GLN A 1 217 ? 14.280 4.392 0.208 1.00 97.69 217 GLN A C 1
ATOM 1675 O O . GLN A 1 217 ? 13.889 3.402 0.828 1.00 97.69 217 GLN A O 1
ATOM 1680 N N . ILE A 1 218 ? 13.777 5.607 0.407 1.00 98.44 218 ILE A N 1
ATOM 1681 C CA . ILE A 1 218 ? 12.720 5.904 1.374 1.00 98.44 218 ILE A CA 1
ATOM 1682 C C . ILE A 1 218 ? 11.471 6.330 0.612 1.00 98.44 218 ILE A C 1
ATOM 1684 O O . ILE A 1 218 ? 11.521 7.261 -0.193 1.00 98.44 218 ILE A O 1
ATOM 1688 N N . ILE A 1 219 ? 10.356 5.663 0.897 1.00 98.50 219 ILE A N 1
ATOM 1689 C CA . ILE A 1 219 ? 9.020 6.031 0.434 1.00 98.50 219 ILE A CA 1
ATOM 1690 C C . ILE A 1 219 ? 8.181 6.371 1.659 1.00 98.50 219 ILE A C 1
ATOM 1692 O O . ILE A 1 219 ? 8.080 5.573 2.595 1.00 98.50 219 ILE A O 1
ATOM 1696 N N . LEU A 1 220 ? 7.568 7.551 1.650 1.00 98.25 220 LEU A N 1
ATOM 1697 C CA . LEU A 1 220 ? 6.636 7.976 2.686 1.00 98.25 220 LEU A CA 1
ATOM 1698 C C . LEU A 1 220 ? 5.208 7.851 2.176 1.00 98.25 220 LEU A C 1
ATOM 1700 O O . LEU A 1 220 ? 4.826 8.510 1.211 1.00 98.25 220 LEU A O 1
ATOM 1704 N N . LYS A 1 221 ? 4.419 7.011 2.844 1.00 97.19 221 LYS A N 1
ATOM 1705 C CA . LYS A 1 221 ? 2.989 6.879 2.583 1.00 97.19 221 LYS A CA 1
ATOM 1706 C C . LYS A 1 221 ? 2.230 7.912 3.425 1.00 97.19 221 LYS A C 1
ATOM 1708 O O . LYS A 1 221 ? 2.369 7.925 4.650 1.00 97.19 221 LYS A O 1
ATOM 1713 N N . VAL A 1 222 ? 1.511 8.817 2.765 1.00 95.88 222 VAL A N 1
ATOM 1714 C CA . VAL A 1 222 ? 0.959 10.055 3.347 1.00 95.88 222 VAL A CA 1
ATOM 1715 C C . VAL A 1 222 ? -0.462 10.308 2.853 1.00 95.88 222 VAL A C 1
ATOM 1717 O O . VAL A 1 222 ? -0.819 9.865 1.768 1.00 95.88 222 VAL A O 1
ATOM 1720 N N . SER A 1 223 ? -1.252 11.050 3.626 1.00 93.38 223 SER A N 1
ATOM 1721 C CA . SER A 1 223 ? -2.637 11.405 3.269 1.00 93.38 223 SER A CA 1
ATOM 1722 C C . SER A 1 223 ? -2.820 12.897 2.977 1.00 93.38 223 SER A C 1
ATOM 1724 O O . SER A 1 223 ? -3.864 13.287 2.474 1.00 93.38 223 SER A O 1
ATOM 1726 N N . ASP A 1 224 ? -1.807 13.723 3.260 1.00 94.00 224 ASP A N 1
ATOM 1727 C CA . ASP A 1 224 ? -1.845 15.176 3.092 1.00 94.00 224 ASP A CA 1
ATOM 1728 C C . ASP A 1 224 ? -0.434 15.765 2.872 1.00 94.00 224 ASP A C 1
ATOM 1730 O O . ASP A 1 224 ? 0.592 15.145 3.198 1.00 94.00 224 ASP A O 1
ATOM 1734 N N . TYR A 1 225 ? -0.375 16.976 2.309 1.00 96.06 225 TYR A N 1
ATOM 1735 C CA . TYR A 1 225 ? 0.875 17.669 1.980 1.00 96.06 225 TYR A CA 1
ATOM 1736 C C . TYR A 1 225 ? 1.684 18.057 3.227 1.00 96.06 225 TYR A C 1
ATOM 1738 O O . TYR A 1 225 ? 2.915 17.946 3.252 1.00 96.06 225 TYR A O 1
ATOM 1746 N N . ARG A 1 226 ? 1.017 18.477 4.307 1.00 94.69 226 ARG A N 1
ATOM 1747 C CA . ARG A 1 226 ? 1.678 18.907 5.550 1.00 94.69 226 ARG A CA 1
ATOM 1748 C C . ARG A 1 226 ? 2.434 17.756 6.212 1.00 94.69 226 ARG A C 1
ATOM 1750 O O . ARG A 1 226 ? 3.542 17.959 6.722 1.00 94.69 226 ARG A O 1
ATOM 1757 N N . SER A 1 227 ? 1.861 16.560 6.203 1.00 93.94 227 SER A N 1
ATOM 1758 C CA . SER A 1 227 ? 2.458 15.324 6.692 1.00 93.94 227 SER A CA 1
ATOM 1759 C C . SER A 1 227 ? 3.671 14.941 5.848 1.00 93.94 227 SER A C 1
ATOM 1761 O O . SER A 1 227 ? 4.731 14.651 6.409 1.00 93.94 227 SER A O 1
ATOM 1763 N N . ALA A 1 228 ? 3.567 15.041 4.517 1.00 96.94 228 ALA A N 1
ATOM 1764 C CA . ALA A 1 228 ? 4.695 14.834 3.610 1.00 96.94 228 ALA A CA 1
ATOM 1765 C C . ALA A 1 228 ? 5.854 15.791 3.894 1.00 96.94 228 ALA A C 1
ATOM 1767 O O . ALA A 1 228 ? 6.976 15.340 4.129 1.00 96.94 228 ALA A O 1
ATOM 1768 N N . LEU A 1 229 ? 5.584 17.096 3.970 1.00 97.94 229 LEU A N 1
ATOM 1769 C CA . LEU A 1 229 ? 6.605 18.103 4.246 1.00 97.94 229 LEU A CA 1
ATOM 1770 C C . LEU A 1 229 ? 7.248 17.891 5.622 1.00 97.94 229 LEU A C 1
ATOM 1772 O O . LEU A 1 229 ? 8.473 17.889 5.747 1.00 97.94 229 LEU A O 1
ATOM 1776 N N . THR A 1 230 ? 6.438 17.674 6.662 1.00 97.19 230 THR A N 1
ATOM 1777 C CA . THR A 1 230 ? 6.924 17.444 8.031 1.00 97.19 230 THR A CA 1
ATOM 1778 C C . THR A 1 230 ? 7.848 16.230 8.093 1.00 97.19 230 THR A C 1
ATOM 1780 O O . THR A 1 230 ? 8.973 16.326 8.585 1.00 97.19 230 THR A O 1
ATOM 1783 N N . GLN A 1 231 ? 7.399 15.086 7.577 1.00 97.38 231 GLN A N 1
ATOM 1784 C CA . GLN A 1 231 ? 8.163 13.843 7.628 1.00 97.38 231 GLN A CA 1
ATOM 1785 C C . GLN A 1 231 ? 9.383 13.869 6.696 1.00 97.38 231 GLN A C 1
ATOM 1787 O O . GLN A 1 231 ? 10.462 13.421 7.088 1.00 97.38 231 GLN A O 1
ATOM 1792 N N . GLY A 1 232 ? 9.257 14.473 5.512 1.00 97.81 232 GLY A N 1
ATOM 1793 C CA . GLY A 1 232 ? 10.368 14.706 4.589 1.00 97.81 232 GLY A CA 1
ATOM 1794 C C . GLY A 1 232 ? 11.482 15.530 5.232 1.00 97.81 232 GLY A C 1
ATOM 1795 O O . GLY A 1 232 ?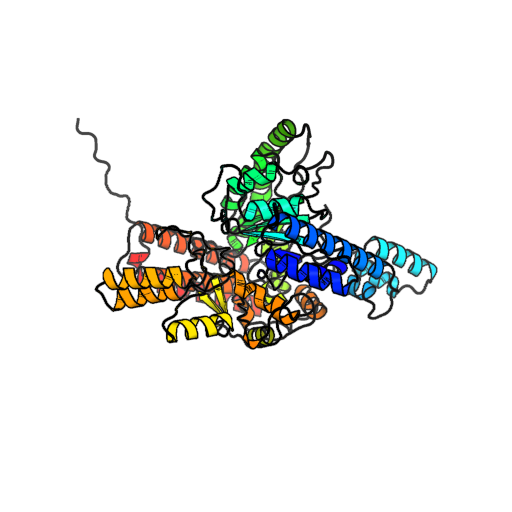 12.648 15.138 5.186 1.00 97.81 232 GLY A O 1
ATOM 1796 N N . LYS A 1 233 ? 11.132 16.610 5.945 1.00 98.12 233 LYS A N 1
ATOM 1797 C CA . LYS A 1 233 ? 12.094 17.435 6.697 1.00 98.12 233 LYS A CA 1
ATOM 1798 C C . LYS A 1 233 ? 12.813 16.653 7.803 1.00 98.12 233 LYS A C 1
ATOM 1800 O O . LYS A 1 233 ? 13.980 16.929 8.077 1.00 98.12 233 LYS A O 1
ATOM 1805 N N . ILE A 1 234 ? 12.159 15.676 8.437 1.00 97.75 234 ILE A N 1
ATOM 1806 C CA . ILE A 1 234 ? 12.774 14.835 9.482 1.00 97.75 234 ILE A CA 1
ATOM 1807 C C . ILE A 1 234 ? 13.894 13.960 8.901 1.00 97.75 234 ILE A C 1
ATOM 1809 O O . ILE A 1 234 ? 14.961 13.863 9.519 1.00 97.75 234 ILE A O 1
ATOM 1813 N N . PHE A 1 235 ? 13.685 13.363 7.724 1.00 98.12 235 PHE A N 1
ATOM 1814 C CA . PHE A 1 235 ? 14.720 12.604 7.012 1.00 98.12 235 PHE A CA 1
ATOM 1815 C C . PHE A 1 235 ? 15.800 13.510 6.418 1.00 98.12 235 PHE A C 1
ATOM 1817 O O . PHE A 1 235 ? 16.987 13.243 6.606 1.00 98.12 235 PHE A O 1
ATOM 1824 N N . ALA A 1 236 ? 15.408 14.628 5.804 1.00 98.19 236 ALA A N 1
ATOM 1825 C CA . ALA A 1 236 ? 16.340 15.584 5.217 1.00 98.19 236 ALA A CA 1
ATOM 1826 C C . ALA A 1 236 ? 17.355 16.100 6.249 1.00 98.19 236 ALA A C 1
ATOM 1828 O O . ALA A 1 236 ? 18.557 16.010 6.026 1.00 98.19 236 ALA A O 1
ATOM 1829 N N . LYS A 1 237 ? 16.902 16.502 7.447 1.00 97.94 237 LYS A N 1
ATOM 1830 C CA . LYS A 1 237 ? 17.786 16.905 8.564 1.00 97.94 237 LYS A CA 1
ATOM 1831 C C . LYS A 1 237 ? 18.769 15.816 9.012 1.00 97.94 237 LYS A C 1
ATOM 1833 O O . LYS A 1 237 ? 19.705 16.098 9.751 1.00 97.94 237 LYS A O 1
ATOM 1838 N N . ARG A 1 238 ? 18.554 14.559 8.615 1.00 97.31 238 ARG A N 1
ATOM 1839 C CA . ARG A 1 238 ? 19.442 13.430 8.918 1.00 97.31 238 ARG A CA 1
ATOM 1840 C C . ARG A 1 238 ? 20.403 13.097 7.778 1.00 97.31 238 ARG A C 1
ATOM 1842 O O . ARG A 1 238 ? 21.177 12.162 7.964 1.00 97.31 238 ARG A O 1
ATOM 1849 N N . GLY A 1 239 ? 20.383 13.841 6.672 1.00 97.50 239 GLY A N 1
ATOM 1850 C CA . GLY A 1 239 ? 21.158 13.547 5.465 1.00 97.50 239 GLY A CA 1
ATOM 1851 C C . GLY A 1 239 ? 20.555 12.416 4.628 1.00 97.50 239 GLY A C 1
ATOM 1852 O O . GLY A 1 239 ? 21.267 11.790 3.851 1.00 97.50 239 GLY A O 1
ATOM 1853 N N . LEU A 1 240 ? 19.260 12.125 4.802 1.00 97.94 240 LEU A N 1
ATOM 1854 C CA . LEU A 1 240 ? 18.538 11.066 4.095 1.00 97.94 240 LEU A CA 1
ATOM 1855 C C . LEU A 1 240 ? 17.495 11.664 3.146 1.00 97.94 240 LEU A C 1
ATOM 1857 O O . LEU A 1 240 ? 16.819 12.633 3.495 1.00 97.94 240 LEU A O 1
ATOM 1861 N N . TRP A 1 241 ? 17.347 11.071 1.960 1.00 97.81 241 TRP A N 1
ATOM 1862 C CA . TRP A 1 241 ? 16.433 11.560 0.927 1.00 97.81 241 TRP A CA 1
ATOM 1863 C C . TRP A 1 241 ? 15.180 10.689 0.817 1.00 97.81 241 TRP A C 1
ATOM 1865 O O . TRP A 1 241 ? 15.268 9.474 0.627 1.00 97.81 241 TRP A O 1
ATOM 1875 N N . VAL A 1 242 ? 14.005 11.317 0.889 1.00 98.12 242 VAL A N 1
ATOM 1876 C CA . VAL A 1 242 ? 12.737 10.659 0.551 1.00 98.12 242 VAL A CA 1
ATOM 1877 C C . VAL A 1 242 ? 12.603 10.671 -0.964 1.00 98.12 242 VAL A C 1
ATOM 1879 O O . VAL A 1 242 ? 12.551 11.731 -1.571 1.00 98.12 242 VAL A O 1
ATOM 1882 N N . SER A 1 243 ? 12.589 9.487 -1.574 1.00 96.75 243 SER A N 1
ATOM 1883 C CA . SER A 1 243 ? 12.572 9.326 -3.033 1.00 96.75 243 SER A CA 1
ATOM 1884 C C . SER A 1 243 ? 11.155 9.325 -3.613 1.00 96.75 243 SER A C 1
ATOM 1886 O O . SER A 1 243 ? 10.981 9.594 -4.799 1.00 96.75 243 SER A O 1
ATOM 1888 N N . GLU A 1 244 ? 10.141 9.017 -2.799 1.00 98.19 244 GLU A N 1
ATOM 1889 C CA . GLU A 1 244 ? 8.737 9.007 -3.221 1.00 98.19 244 GLU A CA 1
ATOM 1890 C C . GLU A 1 244 ? 7.802 9.386 -2.065 1.00 98.19 244 GLU A C 1
ATOM 1892 O O . GLU A 1 244 ? 7.913 8.846 -0.960 1.00 98.19 244 GLU A O 1
ATOM 1897 N N . PHE A 1 245 ? 6.842 10.266 -2.344 1.00 98.44 245 PHE A N 1
ATOM 1898 C CA . PHE A 1 245 ? 5.638 10.441 -1.536 1.00 98.44 245 PHE A CA 1
ATOM 1899 C C . PHE A 1 245 ? 4.489 9.683 -2.192 1.00 98.44 245 PHE A C 1
ATOM 1901 O O . PHE A 1 245 ? 4.081 10.005 -3.306 1.00 98.44 245 PHE A O 1
ATOM 1908 N N . ARG A 1 246 ? 3.975 8.667 -1.501 1.00 97.94 246 ARG A N 1
ATOM 1909 C CA . ARG A 1 246 ? 2.837 7.868 -1.954 1.00 97.94 246 ARG A CA 1
ATOM 1910 C C . ARG A 1 246 ? 1.578 8.371 -1.266 1.00 97.94 246 ARG A C 1
ATOM 1912 O O . ARG A 1 246 ? 1.303 7.989 -0.128 1.00 97.94 246 ARG A O 1
ATOM 1919 N N . VAL A 1 247 ? 0.867 9.258 -1.951 1.00 98.00 247 VAL A N 1
ATOM 1920 C CA . VAL A 1 247 ? -0.385 9.859 -1.490 1.00 98.00 247 VAL A CA 1
ATOM 1921 C C . VAL A 1 247 ? -1.479 8.799 -1.527 1.00 98.00 247 VAL A C 1
ATOM 1923 O O . VAL A 1 247 ? -1.663 8.117 -2.534 1.00 98.00 247 VAL A O 1
ATOM 1926 N N . GLU A 1 248 ? -2.195 8.621 -0.427 1.00 95.00 248 GLU A N 1
ATOM 1927 C CA . GLU A 1 248 ? -3.300 7.674 -0.350 1.00 95.00 248 GLU A CA 1
ATOM 1928 C C . GLU A 1 248 ? -4.612 8.346 0.028 1.00 95.00 248 GLU A C 1
ATOM 1930 O O . GLU A 1 248 ? -4.646 9.223 0.891 1.00 95.00 248 GLU A O 1
ATOM 1935 N N . SER A 1 249 ? -5.704 7.865 -0.565 1.00 95.19 249 SER A N 1
ATOM 1936 C CA . SER A 1 249 ? -7.038 8.146 -0.041 1.00 95.19 249 SER A CA 1
ATOM 1937 C C . SER A 1 249 ? -7.163 7.607 1.386 1.00 95.19 249 SER A C 1
ATOM 1939 O O . SER A 1 249 ? -6.886 6.428 1.634 1.00 95.19 249 SER A O 1
ATOM 1941 N N . GLY A 1 250 ? -7.631 8.448 2.311 1.00 93.00 250 GLY A N 1
ATOM 1942 C CA . GLY A 1 250 ? -7.782 8.088 3.723 1.00 93.00 250 GLY A CA 1
ATOM 1943 C C . GLY A 1 250 ? -8.837 7.007 3.979 1.00 93.00 250 GLY A C 1
ATOM 1944 O O . GLY A 1 250 ? -8.727 6.269 4.961 1.00 93.00 250 GLY A O 1
ATOM 1945 N N . LEU A 1 251 ? -9.831 6.885 3.089 1.00 95.69 251 LEU A N 1
ATOM 1946 C CA . LEU A 1 251 ? -10.957 5.954 3.220 1.00 95.69 251 LEU A CA 1
ATOM 1947 C C . LEU A 1 251 ? -11.152 5.020 2.021 1.00 95.69 251 LEU A C 1
ATOM 1949 O O . LEU A 1 251 ? -11.780 3.986 2.189 1.00 95.69 251 LEU A O 1
ATOM 1953 N N . ASN A 1 252 ? -10.641 5.312 0.825 1.00 95.75 252 ASN A N 1
ATOM 1954 C CA . ASN A 1 252 ? -10.909 4.501 -0.375 1.00 95.75 252 ASN A CA 1
ATOM 1955 C C . ASN A 1 252 ? -9.812 3.446 -0.658 1.00 95.75 252 ASN A C 1
ATOM 1957 O O . ASN A 1 252 ? -9.731 2.871 -1.747 1.00 95.75 252 ASN A O 1
ATOM 1961 N N . CYS A 1 253 ? -8.938 3.189 0.318 1.00 94.88 253 CYS A N 1
ATOM 1962 C CA . CYS A 1 253 ? -7.938 2.118 0.295 1.00 94.88 253 CYS A CA 1
ATOM 1963 C C . CYS A 1 253 ? -8.419 0.881 1.072 1.00 94.88 253 CYS A C 1
ATOM 1965 O O . CYS A 1 253 ? -9.272 0.983 1.944 1.00 94.88 253 CYS A O 1
ATOM 1967 N N . GLY A 1 254 ? -7.843 -0.290 0.786 1.00 94.25 254 GLY A N 1
ATOM 1968 C CA . GLY A 1 254 ? -8.004 -1.478 1.635 1.00 94.25 254 GLY A CA 1
ATOM 1969 C C . GLY A 1 254 ? -7.107 -1.454 2.875 1.00 94.25 254 GLY A C 1
ATOM 1970 O O . GLY A 1 254 ? -6.162 -0.670 2.965 1.00 94.25 254 GLY A O 1
ATOM 1971 N N . GLY A 1 255 ? -7.367 -2.360 3.818 1.00 94.12 255 GLY A N 1
ATOM 1972 C CA . GLY A 1 255 ? -6.587 -2.486 5.049 1.00 94.12 255 GLY A CA 1
ATOM 1973 C C . GLY A 1 255 ? -6.920 -1.428 6.099 1.00 94.12 255 GLY A C 1
ATOM 1974 O O . GLY A 1 255 ? -8.085 -1.120 6.349 1.00 94.12 255 GLY A O 1
ATOM 1975 N N . HIS A 1 256 ? -5.882 -0.917 6.766 1.00 93.69 256 HIS A N 1
ATOM 1976 C CA . HIS A 1 256 ? -6.029 0.163 7.740 1.00 93.69 256 HIS A CA 1
ATOM 1977 C C . HIS A 1 256 ? -6.384 1.460 7.020 1.00 93.69 256 HIS A C 1
ATOM 1979 O O . HIS A 1 256 ? -5.654 1.877 6.122 1.00 93.69 256 HIS A O 1
ATOM 1985 N N . ALA A 1 257 ? -7.463 2.097 7.458 1.00 93.19 257 ALA A N 1
ATOM 1986 C CA . ALA A 1 257 ? -7.878 3.397 6.966 1.00 93.19 257 ALA A CA 1
ATOM 1987 C C . ALA A 1 257 ? -7.398 4.499 7.917 1.00 93.19 257 ALA A C 1
ATOM 1989 O O . ALA A 1 257 ? -7.353 4.326 9.140 1.00 93.19 257 ALA A O 1
ATOM 1990 N N . PHE A 1 258 ? -7.068 5.649 7.342 1.00 92.00 258 PHE A N 1
ATOM 1991 C CA . PHE A 1 258 ? -6.615 6.835 8.060 1.00 92.00 258 PHE A CA 1
ATOM 1992 C C . PHE A 1 258 ? -7.439 8.030 7.567 1.00 92.00 258 PHE A C 1
ATOM 1994 O O . PHE A 1 258 ? -6.941 8.821 6.767 1.00 92.00 258 PHE A O 1
ATOM 2001 N N . PRO A 1 259 ? -8.716 8.139 7.991 1.00 92.56 259 PRO A N 1
ATOM 2002 C CA . PRO A 1 259 ? -9.577 9.231 7.564 1.00 92.56 259 PRO A CA 1
ATOM 2003 C C . PRO A 1 259 ? -8.948 10.568 7.964 1.00 92.56 259 PRO A C 1
ATOM 2005 O O . PRO A 1 259 ? -8.640 10.794 9.137 1.00 92.56 259 PRO A O 1
ATOM 2008 N N . THR A 1 260 ? -8.766 11.446 6.985 1.00 93.69 260 THR A N 1
ATOM 2009 C CA . THR A 1 260 ? -8.444 12.860 7.214 1.00 93.69 260 THR A CA 1
ATOM 2010 C C . THR A 1 260 ? -9.662 13.581 7.804 1.00 93.69 260 THR A C 1
ATOM 2012 O O . THR A 1 260 ? -10.756 13.016 7.919 1.00 93.69 260 THR A O 1
ATOM 2015 N N . VAL A 1 261 ? -9.508 14.857 8.160 1.00 94.38 261 VAL A N 1
ATOM 2016 C CA . VAL A 1 261 ? -10.628 15.705 8.601 1.00 94.38 261 VAL A CA 1
ATOM 2017 C C . VAL A 1 261 ? -11.406 16.205 7.375 1.00 94.38 261 VAL A C 1
ATOM 2019 O O . VAL A 1 261 ? -11.439 17.393 7.090 1.00 94.38 261 VAL A O 1
ATOM 2022 N N . GLY A 1 262 ? -11.970 15.287 6.586 1.00 94.44 262 GLY A N 1
ATOM 2023 C CA . GLY A 1 262 ? -12.751 15.600 5.380 1.00 94.44 262 GLY A CA 1
ATOM 2024 C C . GLY A 1 262 ? -11.942 16.043 4.151 1.00 94.44 262 GLY A C 1
ATOM 2025 O O . GLY A 1 262 ? -12.536 16.410 3.140 1.00 94.44 262 GLY A O 1
ATOM 2026 N N . GLU A 1 263 ? -10.609 16.020 4.208 1.00 95.12 263 GLU A N 1
ATOM 2027 C CA . GLU A 1 263 ? -9.747 16.310 3.054 1.00 95.12 263 GLU A CA 1
ATOM 2028 C C . GLU A 1 263 ? -9.781 15.130 2.073 1.00 95.12 263 GLU A C 1
ATOM 2030 O O . GLU A 1 263 ? -9.415 14.011 2.432 1.00 95.12 263 GLU A O 1
ATOM 2035 N N . THR A 1 264 ? -10.238 15.371 0.845 1.00 96.50 264 THR A N 1
ATOM 2036 C CA . THR A 1 264 ? -10.357 14.333 -0.194 1.00 96.50 264 THR A CA 1
ATOM 2037 C C . THR A 1 264 ? -9.144 14.318 -1.120 1.00 96.50 264 THR A C 1
ATOM 2039 O O . THR A 1 264 ? -8.404 15.300 -1.205 1.00 96.50 264 THR A O 1
ATOM 2042 N N . LEU A 1 265 ? -8.944 13.210 -1.840 1.00 97.44 265 LEU A N 1
ATOM 2043 C CA . LEU A 1 265 ? -7.738 12.958 -2.623 1.00 97.44 265 LEU A CA 1
ATOM 2044 C C . LEU A 1 265 ? -7.486 14.031 -3.692 1.00 97.44 265 LEU A C 1
ATOM 2046 O O . LEU A 1 265 ? -6.347 14.451 -3.866 1.00 97.44 265 LEU A O 1
ATOM 2050 N N . GLY A 1 266 ? -8.522 14.495 -4.397 1.00 97.19 266 GLY A N 1
ATOM 2051 C CA . GLY A 1 266 ? -8.378 15.477 -5.476 1.00 97.19 266 GLY A CA 1
ATOM 2052 C C . GLY A 1 266 ? -7.720 16.793 -5.041 1.00 97.19 266 GLY A C 1
ATOM 2053 O O . GLY A 1 266 ? -6.680 17.140 -5.601 1.00 97.19 266 GLY A O 1
ATOM 2054 N N . PRO A 1 267 ? -8.276 17.519 -4.052 1.00 97.56 267 PRO A N 1
ATOM 2055 C CA . PRO A 1 267 ? -7.643 18.707 -3.478 1.00 97.56 267 PRO A CA 1
ATOM 2056 C C . PRO A 1 267 ? -6.226 18.456 -2.953 1.00 97.56 267 PRO A C 1
ATOM 2058 O O . PRO A 1 267 ? -5.330 19.261 -3.200 1.00 97.56 267 PRO A O 1
ATOM 2061 N N . THR A 1 268 ? -5.991 17.324 -2.282 1.00 97.69 268 THR A N 1
ATOM 2062 C CA . THR A 1 268 ? -4.652 16.964 -1.800 1.00 97.69 268 THR A CA 1
ATOM 2063 C C . THR A 1 268 ? -3.664 16.836 -2.959 1.00 97.69 268 THR A C 1
ATOM 2065 O O . THR A 1 268 ? -2.570 17.394 -2.907 1.00 97.69 268 THR A O 1
ATOM 2068 N N . LEU A 1 269 ? -4.038 16.140 -4.036 1.00 98.31 269 LEU A N 1
ATOM 2069 C CA . LEU A 1 269 ? -3.194 16.004 -5.222 1.00 98.31 269 LEU A CA 1
ATOM 2070 C C . LEU A 1 269 ? -2.980 17.343 -5.942 1.00 98.31 269 LEU A C 1
ATOM 2072 O O . LEU A 1 269 ? -1.888 17.575 -6.459 1.00 98.31 269 LEU A O 1
ATOM 2076 N N . GLU A 1 270 ? -3.970 18.240 -5.940 1.00 98.12 270 GLU A N 1
ATOM 2077 C CA . GLU A 1 270 ? -3.815 19.604 -6.466 1.00 98.12 270 GLU A CA 1
ATOM 2078 C C . GLU A 1 270 ? -2.746 20.383 -5.693 1.00 98.12 270 GLU A C 1
ATOM 2080 O O . GLU A 1 270 ? -1.912 21.073 -6.287 1.00 98.12 270 GLU A O 1
ATOM 2085 N N . GLU A 1 271 ? -2.728 20.233 -4.368 1.00 98.00 271 GLU A N 1
ATOM 2086 C CA . GLU A 1 271 ? -1.717 20.853 -3.519 1.00 98.00 271 GLU A CA 1
ATOM 2087 C C . GLU A 1 271 ? -0.324 20.281 -3.809 1.00 98.00 271 GLU A C 1
ATOM 2089 O O . GLU A 1 271 ? 0.618 21.050 -4.016 1.00 98.00 271 GLU A O 1
ATOM 2094 N N . PHE A 1 272 ? -0.184 18.953 -3.911 1.00 98.31 272 PHE A N 1
ATOM 2095 C CA . PHE A 1 272 ? 1.086 18.328 -4.297 1.00 98.31 272 PHE A CA 1
ATOM 2096 C C . PHE A 1 272 ? 1.565 18.791 -5.671 1.00 98.31 272 PHE A C 1
ATOM 2098 O O . PHE A 1 272 ? 2.750 19.078 -5.814 1.00 98.31 272 PHE A O 1
ATOM 2105 N N . LYS A 1 273 ? 0.673 18.891 -6.663 1.00 97.75 273 LYS A N 1
ATOM 2106 C CA . LYS A 1 273 ? 0.999 19.400 -8.002 1.00 97.75 273 LYS A CA 1
ATOM 2107 C C . LYS A 1 273 ? 1.532 20.829 -7.926 1.00 97.75 273 LYS A C 1
ATOM 2109 O O . LYS A 1 273 ? 2.618 21.112 -8.427 1.00 97.75 273 LYS A O 1
ATOM 2114 N N . THR A 1 274 ? 0.780 21.715 -7.276 1.00 98.19 274 THR A N 1
ATOM 2115 C CA . THR A 1 274 ? 1.069 23.156 -7.233 1.00 98.19 274 THR A CA 1
ATOM 2116 C C . THR A 1 274 ? 2.317 23.465 -6.408 1.00 98.19 274 THR A C 1
ATOM 2118 O O . THR A 1 274 ? 3.101 24.343 -6.763 1.00 98.19 274 THR A O 1
ATOM 2121 N N . ARG A 1 275 ? 2.535 22.726 -5.316 1.00 98.06 275 ARG A N 1
ATOM 2122 C CA . ARG A 1 275 ? 3.608 22.983 -4.344 1.00 98.06 275 ARG A CA 1
ATOM 2123 C C . ARG A 1 275 ? 4.765 21.984 -4.429 1.00 98.06 275 ARG A C 1
ATOM 2125 O O . ARG A 1 275 ? 5.628 21.972 -3.553 1.00 98.06 275 ARG A O 1
ATOM 2132 N N . ARG A 1 276 ? 4.848 21.170 -5.491 1.00 96.75 276 ARG A N 1
ATOM 2133 C CA . ARG A 1 276 ? 5.910 20.157 -5.672 1.00 96.75 276 ARG A CA 1
ATOM 2134 C C . ARG A 1 276 ? 7.318 20.746 -5.547 1.00 96.75 276 ARG A C 1
ATOM 2136 O O . ARG A 1 276 ? 8.157 20.180 -4.851 1.00 96.75 276 ARG A O 1
ATOM 2143 N N . GLY A 1 277 ? 7.558 21.893 -6.186 1.00 97.25 277 GLY A N 1
ATOM 2144 C CA . GLY A 1 277 ? 8.855 22.577 -6.145 1.00 97.25 277 GLY A CA 1
ATOM 2145 C C . GLY A 1 277 ? 9.199 23.146 -4.765 1.00 97.25 277 GLY A C 1
ATOM 2146 O O . GLY A 1 277 ? 10.358 23.109 -4.356 1.00 97.25 277 GLY A O 1
ATOM 2147 N N . GLU A 1 278 ? 8.199 23.615 -4.010 1.00 97.88 278 GLU A N 1
ATOM 2148 C CA . GLU A 1 278 ? 8.385 24.062 -2.624 1.00 97.88 278 GLU A CA 1
ATOM 2149 C C . GLU A 1 278 ? 8.789 22.884 -1.729 1.00 97.88 278 GLU A C 1
ATOM 2151 O O . GLU A 1 278 ? 9.766 22.985 -0.988 1.00 97.88 278 GLU A O 1
ATOM 2156 N N . LEU A 1 279 ? 8.080 21.753 -1.838 1.00 97.81 279 LEU A N 1
ATOM 2157 C CA . LEU A 1 279 ? 8.373 20.525 -1.098 1.00 97.81 279 LEU A CA 1
ATOM 2158 C C . LEU A 1 279 ? 9.815 20.054 -1.330 1.00 97.81 279 LEU A C 1
ATOM 2160 O O . LEU A 1 279 ? 10.550 19.806 -0.370 1.00 97.81 279 LEU A O 1
ATOM 2164 N N . GLU A 1 280 ? 10.227 19.967 -2.595 1.00 97.75 280 GLU A N 1
ATOM 2165 C CA . GLU A 1 280 ? 11.574 19.549 -2.986 1.00 97.75 280 GLU A CA 1
ATOM 2166 C C . GLU A 1 280 ? 12.643 20.527 -2.482 1.00 97.75 280 GLU A C 1
ATOM 2168 O O . GLU A 1 280 ? 13.619 20.104 -1.859 1.00 97.75 280 GLU A O 1
ATOM 2173 N N . SER A 1 281 ? 12.438 21.831 -2.683 1.00 97.94 281 SER A N 1
ATOM 2174 C CA . SER A 1 281 ? 13.373 22.878 -2.259 1.00 97.94 281 SER A CA 1
ATOM 2175 C C . SER A 1 281 ? 13.562 22.901 -0.740 1.00 97.94 281 SER A C 1
ATOM 2177 O O . SER A 1 281 ? 14.692 22.888 -0.241 1.00 97.94 281 SER A O 1
ATOM 2179 N N . GLU A 1 282 ? 12.466 22.847 0.022 1.00 98.00 282 GLU A N 1
ATOM 2180 C CA . GLU A 1 282 ? 12.505 22.863 1.484 1.00 98.00 282 GLU A CA 1
ATOM 2181 C C . GLU A 1 282 ? 13.184 21.621 2.069 1.00 98.00 282 GLU A C 1
ATOM 2183 O O . GLU A 1 282 ? 13.912 21.719 3.063 1.00 98.00 282 GLU A O 1
ATOM 2188 N N . MET A 1 283 ? 12.978 20.451 1.462 1.00 98.06 283 MET A N 1
ATOM 2189 C CA . MET A 1 283 ? 13.711 19.245 1.835 1.00 98.06 283 MET A CA 1
ATOM 2190 C C . MET A 1 283 ? 15.188 19.356 1.461 1.00 98.06 283 MET A C 1
ATOM 2192 O O . MET A 1 283 ? 16.051 19.093 2.300 1.00 98.06 283 MET A O 1
ATOM 2196 N N . PHE A 1 284 ? 15.500 19.772 0.233 1.00 98.06 284 PHE A N 1
ATOM 2197 C CA . PHE A 1 284 ? 16.871 19.840 -0.267 1.00 98.06 284 PHE A CA 1
ATOM 2198 C C . PHE A 1 284 ? 17.742 20.808 0.537 1.00 98.06 284 PHE A C 1
ATOM 2200 O O . PHE A 1 284 ? 18.883 20.480 0.879 1.00 98.06 284 PHE A O 1
ATOM 2207 N N . ARG A 1 285 ? 17.174 21.954 0.933 1.00 98.25 285 ARG A N 1
ATOM 2208 C CA . ARG A 1 285 ? 17.818 22.957 1.792 1.00 98.25 285 ARG A CA 1
ATOM 2209 C C . ARG A 1 285 ? 18.324 22.373 3.112 1.00 98.25 285 ARG A C 1
ATOM 2211 O O . ARG A 1 285 ? 19.376 22.786 3.591 1.00 98.25 285 ARG A O 1
ATOM 2218 N N . LEU A 1 286 ? 17.594 21.421 3.695 1.00 98.44 286 LEU A N 1
ATOM 2219 C CA . LEU A 1 286 ? 17.976 20.741 4.939 1.00 98.44 286 LEU A CA 1
ATOM 2220 C C . LEU A 1 286 ? 18.863 19.518 4.684 1.00 98.44 286 LEU A C 1
ATOM 2222 O O . LEU A 1 286 ? 19.754 19.221 5.474 1.00 98.44 286 LEU A O 1
ATOM 2226 N N . PHE A 1 287 ? 18.615 18.818 3.581 1.00 98.38 287 PHE A N 1
ATOM 2227 C CA . PHE A 1 287 ? 19.309 17.597 3.195 1.00 98.38 287 PHE A CA 1
ATOM 2228 C C . PHE A 1 287 ? 20.779 17.828 2.857 1.00 98.38 287 PHE A C 1
ATOM 2230 O O . PHE A 1 287 ? 21.643 17.136 3.391 1.00 98.38 287 PHE A O 1
ATOM 2237 N N . ARG A 1 288 ? 21.071 18.808 1.994 1.00 97.06 288 ARG A N 1
ATOM 2238 C CA . ARG A 1 288 ? 22.425 19.071 1.493 1.00 97.06 288 ARG A CA 1
ATOM 2239 C C . ARG A 1 288 ? 23.458 19.304 2.610 1.00 97.06 288 ARG A C 1
ATOM 2241 O O . ARG A 1 288 ? 24.479 18.618 2.583 1.00 97.06 288 ARG A O 1
ATOM 2248 N N . PRO A 1 289 ? 23.245 20.213 3.588 1.00 97.88 289 PRO A N 1
ATOM 2249 C CA . PRO A 1 289 ? 24.222 20.413 4.659 1.00 97.88 289 PRO A CA 1
ATOM 2250 C C . PRO A 1 289 ? 24.353 19.175 5.553 1.00 97.88 289 PRO A C 1
ATOM 2252 O O . PRO A 1 289 ? 25.468 18.789 5.885 1.00 97.88 289 PRO A O 1
ATOM 2255 N N . ALA A 1 290 ? 23.242 18.501 5.869 1.00 97.94 290 ALA A N 1
ATOM 2256 C CA . ALA A 1 290 ? 23.265 17.311 6.714 1.00 97.94 290 ALA A CA 1
ATOM 2257 C C . ALA A 1 290 ? 23.989 16.122 6.054 1.00 97.94 290 ALA A C 1
ATOM 2259 O O . ALA A 1 290 ? 24.660 15.350 6.737 1.00 97.94 290 ALA A O 1
ATOM 2260 N N . LEU A 1 291 ? 23.865 15.955 4.733 1.00 97.88 291 LEU A N 1
ATOM 2261 C CA . LEU A 1 291 ? 24.599 14.933 3.985 1.00 97.88 291 LEU A CA 1
ATOM 2262 C C . LEU A 1 291 ? 26.103 15.238 3.953 1.00 97.88 291 LEU A C 1
ATOM 2264 O O . LEU A 1 291 ? 26.911 14.336 4.184 1.00 97.88 291 LEU A O 1
ATOM 2268 N N . LEU A 1 292 ? 26.470 16.498 3.702 1.00 97.00 292 LEU A N 1
ATOM 2269 C CA . LEU A 1 292 ? 27.866 16.930 3.686 1.00 97.00 292 LEU A CA 1
ATOM 2270 C C . LEU A 1 292 ? 28.529 16.704 5.048 1.00 97.00 292 LEU A C 1
ATOM 2272 O O . LEU A 1 292 ? 29.587 16.089 5.111 1.00 97.00 292 LEU A O 1
ATOM 2276 N N . GLU A 1 293 ? 27.881 17.130 6.130 1.00 96.81 293 GLU A N 1
ATOM 2277 C CA . GLU A 1 293 ? 28.381 16.962 7.498 1.00 96.81 293 GLU A CA 1
ATOM 2278 C C . GLU A 1 293 ? 28.588 15.484 7.858 1.00 96.81 293 GLU A C 1
ATOM 2280 O O . GLU A 1 293 ? 29.620 15.104 8.403 1.00 96.81 293 GLU A O 1
ATOM 2285 N N . LYS A 1 294 ? 27.618 14.623 7.529 1.00 94.44 294 LYS A N 1
ATOM 2286 C CA . LYS A 1 294 ? 27.626 13.223 7.977 1.00 94.44 294 LYS A CA 1
ATOM 2287 C C . LYS A 1 294 ? 28.430 12.276 7.100 1.00 94.44 294 LYS A C 1
ATOM 2289 O O . LYS A 1 294 ? 28.838 11.218 7.580 1.00 94.44 294 LYS A O 1
ATOM 2294 N N . LYS A 1 295 ? 28.552 12.573 5.804 1.00 95.88 295 LYS A N 1
ATOM 2295 C CA . LYS A 1 295 ? 29.137 11.659 4.806 1.00 95.88 295 LYS A CA 1
ATOM 2296 C C . LYS A 1 295 ? 30.227 12.293 3.950 1.00 95.88 295 LYS A C 1
ATOM 2298 O O . LYS A 1 295 ? 30.844 11.575 3.173 1.00 95.88 295 LYS A O 1
ATOM 2303 N N . GLY A 1 296 ? 30.460 13.602 4.053 1.00 95.56 296 GLY A N 1
ATOM 2304 C CA . GLY A 1 296 ? 31.401 14.309 3.182 1.00 95.56 296 GLY A CA 1
ATOM 2305 C C . GLY A 1 296 ? 30.951 14.368 1.718 1.00 95.56 296 GLY A C 1
ATOM 2306 O O . GLY A 1 296 ? 31.768 14.621 0.839 1.00 95.56 296 GLY A O 1
ATOM 2307 N N . ILE A 1 297 ? 29.669 14.108 1.432 1.00 95.12 297 ILE A N 1
ATOM 2308 C CA . ILE A 1 297 ? 29.137 14.059 0.065 1.00 95.12 297 ILE A CA 1
ATOM 2309 C C . ILE A 1 297 ? 28.473 15.395 -0.259 1.00 95.12 297 ILE A C 1
ATOM 2311 O O . ILE A 1 297 ? 27.463 15.768 0.338 1.00 95.12 297 ILE A O 1
ATOM 2315 N N . ALA A 1 298 ? 29.035 16.101 -1.237 1.00 93.25 298 ALA A N 1
ATOM 2316 C CA . ALA A 1 298 ? 28.454 17.314 -1.789 1.00 93.25 298 ALA A CA 1
ATOM 2317 C C . ALA A 1 298 ? 27.540 16.981 -2.975 1.00 93.25 298 ALA A C 1
ATOM 2319 O O . ALA A 1 298 ? 27.918 16.233 -3.876 1.00 93.25 298 ALA A O 1
ATOM 2320 N N . VAL A 1 299 ? 26.349 17.580 -2.998 1.00 91.88 299 VAL A N 1
ATOM 2321 C CA . VAL A 1 299 ? 25.399 17.472 -4.112 1.00 91.88 299 VAL A CA 1
ATOM 2322 C C . VAL A 1 299 ? 24.944 18.852 -4.565 1.00 91.88 299 VAL A C 1
ATOM 2324 O O . VAL A 1 299 ? 24.569 19.696 -3.749 1.00 91.88 299 VAL A O 1
ATOM 2327 N N . ALA A 1 300 ? 24.990 19.078 -5.878 1.00 89.75 300 ALA A N 1
ATOM 2328 C CA . ALA A 1 300 ? 24.627 20.358 -6.484 1.00 89.75 300 ALA A CA 1
ATOM 2329 C C . ALA A 1 300 ? 23.111 20.507 -6.685 1.00 89.75 300 ALA A C 1
ATOM 2331 O O . ALA A 1 300 ? 22.574 21.599 -6.519 1.00 89.75 300 ALA A O 1
ATOM 2332 N N . HIS A 1 301 ? 22.423 19.404 -6.986 1.00 91.81 301 HIS A N 1
ATOM 2333 C CA . HIS A 1 301 ? 21.000 19.378 -7.322 1.00 91.81 301 HIS A CA 1
ATOM 2334 C C . HIS A 1 301 ? 20.252 18.379 -6.430 1.00 91.81 301 HIS A C 1
ATOM 2336 O O . HIS A 1 301 ? 20.864 17.397 -5.986 1.00 91.81 301 HIS A O 1
ATOM 2342 N N . PRO A 1 302 ? 18.953 18.604 -6.161 1.00 92.12 302 PRO A N 1
ATOM 2343 C CA . PRO A 1 302 ? 18.133 17.629 -5.456 1.00 92.12 302 PRO A CA 1
ATOM 2344 C C . PRO A 1 302 ? 18.104 16.288 -6.210 1.00 92.12 302 PRO A C 1
ATOM 2346 O O . PRO A 1 302 ? 17.997 16.271 -7.440 1.00 92.12 302 PRO A O 1
ATOM 2349 N N . PRO A 1 303 ? 18.220 15.144 -5.507 1.00 93.12 303 PRO A N 1
ATOM 2350 C CA . PRO A 1 303 ? 17.934 13.852 -6.115 1.00 93.12 303 PRO A CA 1
ATOM 2351 C C . PRO A 1 303 ? 16.463 13.792 -6.538 1.00 93.12 303 PRO A C 1
ATOM 2353 O O . PRO A 1 303 ? 15.611 14.418 -5.917 1.00 93.12 303 PRO A O 1
ATOM 2356 N N . ALA A 1 304 ? 16.141 13.007 -7.567 1.00 91.75 304 ALA A N 1
ATOM 2357 C CA . ALA A 1 304 ? 14.771 12.979 -8.076 1.00 91.75 304 ALA A CA 1
ATOM 2358 C C . ALA A 1 304 ? 13.757 12.553 -6.997 1.00 91.75 304 ALA A C 1
ATOM 2360 O O . ALA A 1 304 ? 14.001 11.633 -6.207 1.00 91.75 304 ALA A O 1
ATOM 2361 N N . LEU A 1 305 ? 12.612 13.230 -7.010 1.00 94.62 305 LEU A N 1
ATOM 2362 C CA . LEU A 1 305 ? 11.493 13.022 -6.105 1.00 94.62 305 LEU A CA 1
ATOM 2363 C C . LEU A 1 305 ? 10.252 12.622 -6.900 1.00 94.62 305 LEU A C 1
ATOM 2365 O O . LEU A 1 305 ? 9.847 13.334 -7.820 1.00 94.62 305 LEU A O 1
ATOM 2369 N N . ARG A 1 306 ? 9.623 11.513 -6.509 1.00 96.62 306 ARG A N 1
ATOM 2370 C CA . ARG A 1 306 ? 8.358 11.045 -7.085 1.00 96.62 306 ARG A CA 1
ATOM 2371 C C . ARG A 1 306 ? 7.169 11.384 -6.189 1.00 96.62 306 ARG A C 1
ATOM 2373 O O . ARG A 1 306 ? 7.280 11.353 -4.964 1.00 96.62 306 ARG A O 1
ATOM 2380 N N . VAL A 1 307 ? 6.020 11.631 -6.800 1.00 98.12 307 VAL A N 1
ATOM 2381 C CA . VAL A 1 307 ? 4.711 11.684 -6.145 1.00 98.12 307 VAL A CA 1
ATOM 2382 C C . VAL A 1 307 ? 3.816 10.668 -6.838 1.00 98.12 307 VAL A C 1
ATOM 2384 O O . VAL A 1 307 ? 3.591 10.763 -8.038 1.00 98.12 307 VAL A O 1
ATOM 2387 N N . THR A 1 308 ? 3.327 9.675 -6.106 1.00 98.31 308 THR A N 1
ATOM 2388 C CA . THR A 1 308 ? 2.409 8.646 -6.620 1.00 98.31 308 THR A CA 1
ATOM 2389 C C . THR A 1 308 ? 1.096 8.697 -5.849 1.00 98.31 308 THR A C 1
ATOM 2391 O O . THR A 1 308 ? 1.066 9.198 -4.726 1.00 98.31 308 THR A O 1
ATOM 2394 N N . ALA A 1 309 ? 0.009 8.192 -6.435 1.00 98.00 309 ALA A N 1
ATOM 2395 C CA . ALA A 1 309 ? -1.304 8.174 -5.786 1.00 98.00 309 ALA A CA 1
ATOM 2396 C C . ALA A 1 309 ? -1.911 6.768 -5.738 1.00 98.00 309 ALA A C 1
ATOM 2398 O O . ALA A 1 309 ? -1.676 5.942 -6.619 1.00 98.00 309 ALA A O 1
ATOM 2399 N N . GLN A 1 310 ? -2.712 6.483 -4.717 1.00 97.06 310 GLN A N 1
ATOM 2400 C CA . GLN A 1 310 ? -3.451 5.226 -4.610 1.00 97.06 310 GLN A CA 1
ATOM 2401 C C . GLN A 1 310 ? -4.752 5.387 -3.817 1.00 97.06 310 GLN A C 1
ATOM 2403 O O . GLN A 1 310 ? -4.902 6.303 -3.007 1.00 97.06 310 GLN A O 1
ATOM 2408 N N . GLY A 1 311 ? -5.649 4.419 -4.000 1.00 95.62 311 GLY A N 1
ATOM 2409 C CA . GLY A 1 311 ? -6.955 4.373 -3.346 1.00 95.62 311 GLY A CA 1
ATOM 2410 C C . GLY A 1 311 ? -8.067 4.694 -4.327 1.00 95.62 311 GLY A C 1
ATOM 2411 O O . GLY A 1 311 ? -8.016 5.696 -5.022 1.00 95.62 311 GLY A O 1
ATOM 2412 N N . GLY A 1 312 ? -9.070 3.827 -4.407 1.00 95.44 312 GLY A N 1
ATOM 2413 C CA . GLY A 1 312 ? -10.236 4.080 -5.247 1.00 95.44 312 GLY A CA 1
ATOM 2414 C C . GLY A 1 312 ? -10.073 3.875 -6.757 1.00 95.44 312 GLY A C 1
ATOM 2415 O O . GLY A 1 312 ? -11.091 3.784 -7.439 1.00 95.44 312 GLY A O 1
ATOM 2416 N N . ILE A 1 313 ? -8.851 3.769 -7.281 1.00 97.00 313 ILE A N 1
ATOM 2417 C CA . ILE A 1 313 ? -8.610 3.629 -8.724 1.00 97.00 313 ILE A CA 1
ATOM 2418 C C . ILE A 1 313 ? -9.178 2.291 -9.206 1.00 97.00 313 ILE A C 1
ATOM 2420 O O . ILE A 1 313 ? -8.863 1.241 -8.637 1.00 97.00 313 ILE A O 1
ATOM 2424 N N . GLY A 1 314 ? -10.039 2.338 -10.224 1.00 95.44 314 GLY A N 1
ATOM 2425 C CA . GLY A 1 314 ? -10.694 1.146 -10.753 1.00 95.44 314 GLY A CA 1
ATOM 2426 C C . GLY A 1 314 ? -10.736 1.054 -12.272 1.00 95.44 314 GLY A C 1
ATOM 2427 O O . GLY A 1 314 ? -11.115 0.002 -12.767 1.00 95.44 314 GLY A O 1
ATOM 2428 N N . THR A 1 315 ? -10.351 2.093 -13.015 1.00 95.44 315 THR A N 1
ATOM 2429 C CA . THR A 1 315 ? -10.382 2.116 -14.490 1.00 95.44 315 THR A CA 1
ATOM 2430 C C . THR A 1 315 ? -9.111 2.733 -15.080 1.00 95.44 315 THR A C 1
ATOM 2432 O O . THR A 1 315 ? -8.428 3.520 -14.419 1.00 95.44 315 THR A O 1
ATOM 2435 N N . ALA A 1 316 ? -8.813 2.429 -16.347 1.00 95.38 316 ALA A N 1
ATOM 2436 C CA . ALA A 1 316 ? -7.719 3.066 -17.084 1.00 95.38 316 ALA A CA 1
ATOM 2437 C C . ALA A 1 316 ? -7.899 4.586 -17.237 1.00 95.38 316 ALA A C 1
ATOM 2439 O O . ALA A 1 316 ? -6.925 5.337 -17.185 1.00 95.38 316 ALA A O 1
ATOM 2440 N N . ALA A 1 317 ? -9.145 5.044 -17.407 1.00 94.06 317 ALA A N 1
ATOM 2441 C CA . ALA A 1 317 ? -9.466 6.464 -17.515 1.00 94.06 317 ALA A CA 1
ATOM 2442 C C . ALA A 1 317 ? -9.092 7.219 -16.231 1.00 94.06 317 ALA A C 1
ATOM 2444 O O . ALA A 1 317 ? -8.488 8.283 -16.298 1.00 94.06 317 ALA A O 1
ATOM 2445 N N . GLU A 1 318 ? -9.366 6.634 -15.064 1.00 95.62 318 GLU A N 1
ATOM 2446 C CA . GLU A 1 318 ? -8.978 7.202 -13.771 1.00 95.62 318 GLU A CA 1
ATOM 2447 C C . GLU A 1 318 ? -7.468 7.229 -13.556 1.00 95.62 318 GLU A C 1
ATO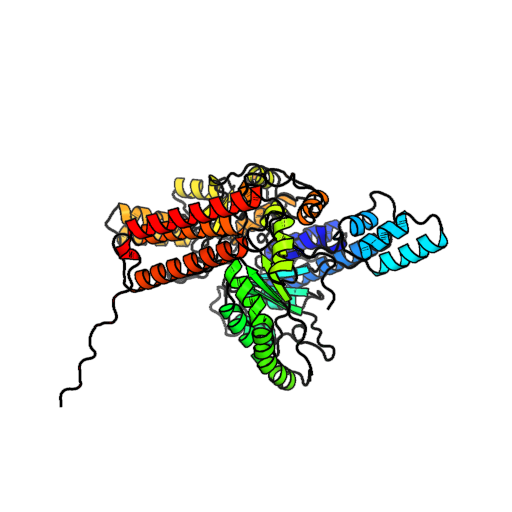M 2449 O O . GLU A 1 318 ? -6.940 8.234 -13.084 1.00 95.62 318 GLU A O 1
ATOM 2454 N N . ASP A 1 319 ? -6.766 6.146 -13.902 1.00 95.81 319 ASP A N 1
ATOM 2455 C CA . ASP A 1 319 ? -5.302 6.093 -13.834 1.00 95.81 319 ASP A CA 1
ATOM 2456 C C . ASP A 1 319 ? -4.661 7.197 -14.680 1.00 95.81 319 ASP A C 1
ATOM 2458 O O . ASP A 1 319 ? -3.821 7.960 -14.194 1.00 95.81 319 ASP A O 1
ATOM 2462 N N . ARG A 1 320 ? -5.092 7.297 -15.942 1.00 94.88 320 ARG A N 1
ATOM 2463 C CA . ARG A 1 320 ? -4.623 8.308 -16.888 1.00 94.88 320 ARG A CA 1
ATOM 2464 C C . ARG A 1 320 ? -4.953 9.710 -16.406 1.00 94.88 320 ARG A C 1
ATOM 2466 O O . ARG A 1 320 ? -4.051 10.536 -16.317 1.00 94.88 320 ARG A O 1
ATOM 2473 N N . PHE A 1 321 ? -6.199 9.947 -16.005 1.00 96.00 321 PHE A N 1
ATOM 2474 C CA . PHE A 1 321 ? -6.629 11.235 -15.482 1.00 96.00 321 PHE A CA 1
ATOM 2475 C C . PHE A 1 321 ? -5.758 11.695 -14.309 1.00 96.00 321 PHE A C 1
ATOM 2477 O O . PHE A 1 321 ? -5.293 12.833 -14.305 1.00 96.00 321 PHE A O 1
ATOM 2484 N N . LEU A 1 322 ? -5.482 10.820 -13.333 1.00 97.12 322 LEU A N 1
ATOM 2485 C CA . LEU A 1 322 ? -4.650 11.197 -12.193 1.00 97.12 322 LEU A CA 1
ATOM 2486 C C . LEU A 1 322 ? -3.240 11.619 -12.626 1.00 97.12 322 LEU A C 1
ATOM 2488 O O . LEU A 1 322 ? -2.738 12.646 -12.164 1.00 97.12 322 LEU A O 1
ATOM 2492 N N . ARG A 1 323 ? -2.610 10.851 -13.522 1.00 96.06 323 ARG A N 1
ATOM 2493 C CA . ARG A 1 323 ? -1.268 11.150 -14.043 1.00 96.06 323 ARG A CA 1
ATOM 2494 C C . ARG A 1 323 ? -1.237 12.450 -14.836 1.00 96.06 323 ARG A C 1
ATOM 2496 O O . ARG A 1 323 ? -0.384 13.290 -14.565 1.00 96.06 323 ARG A O 1
ATOM 2503 N N . ASP A 1 324 ? -2.181 12.644 -15.744 1.00 95.06 324 ASP A N 1
ATOM 2504 C CA . ASP A 1 324 ? -2.162 13.769 -16.676 1.00 95.06 324 ASP A CA 1
ATOM 2505 C C . ASP A 1 324 ? -2.586 15.071 -15.980 1.00 95.06 324 ASP A C 1
ATOM 2507 O O . ASP A 1 324 ? -1.930 16.106 -16.113 1.00 95.06 324 ASP A O 1
ATOM 2511 N N . ARG A 1 325 ? -3.644 15.025 -15.157 1.00 95.06 325 ARG A N 1
ATOM 2512 C CA . ARG A 1 325 ? -4.186 16.216 -14.489 1.00 95.06 325 ARG A CA 1
ATOM 2513 C C . ARG A 1 325 ? -3.370 16.647 -13.279 1.00 95.06 325 ARG A C 1
ATOM 2515 O O . ARG A 1 325 ? -3.199 17.854 -13.066 1.00 95.06 325 ARG A O 1
ATOM 2522 N N . TYR A 1 326 ? -2.904 15.702 -12.465 1.00 97.06 326 TYR A N 1
ATOM 2523 C CA . TYR A 1 326 ? -2.168 16.008 -11.233 1.00 97.06 326 TYR A CA 1
ATOM 2524 C C . TYR A 1 326 ? -0.650 15.889 -11.378 1.00 97.06 326 TYR A C 1
ATOM 2526 O O . TYR A 1 326 ? 0.076 16.298 -10.475 1.00 97.06 326 TYR A O 1
ATOM 2534 N N . GLY A 1 327 ? -0.148 15.379 -12.506 1.00 96.25 327 GLY A N 1
ATOM 2535 C CA . GLY A 1 327 ? 1.290 15.241 -12.741 1.00 96.25 327 GLY A CA 1
ATOM 2536 C C . GLY A 1 327 ? 1.960 14.232 -11.805 1.00 96.25 327 GLY A C 1
ATOM 2537 O O . GLY A 1 327 ? 3.135 14.400 -11.464 1.00 96.25 327 GLY A O 1
ATOM 2538 N N . ILE A 1 328 ? 1.216 13.223 -11.335 1.00 97.06 328 ILE A N 1
ATOM 2539 C CA . ILE A 1 328 ? 1.773 12.146 -10.508 1.00 97.06 328 ILE A CA 1
ATOM 2540 C C . ILE A 1 328 ? 2.571 11.158 -11.370 1.00 97.06 328 ILE A C 1
ATOM 2542 O O . ILE A 1 328 ? 2.231 10.877 -12.516 1.00 97.06 328 ILE A O 1
ATOM 2546 N N . ASP A 1 329 ? 3.617 10.574 -10.793 1.00 97.06 329 ASP A N 1
ATOM 2547 C CA . ASP A 1 329 ? 4.576 9.694 -11.475 1.00 97.06 329 ASP A CA 1
ATOM 2548 C C . ASP A 1 329 ? 4.109 8.234 -11.600 1.00 97.06 329 ASP A C 1
ATOM 2550 O O . ASP A 1 329 ? 4.870 7.369 -12.047 1.00 97.06 329 ASP A O 1
ATOM 2554 N N . GLY A 1 330 ? 2.902 7.928 -11.124 1.00 96.94 330 GLY A N 1
ATOM 2555 C CA . GLY A 1 330 ? 2.311 6.599 -11.188 1.00 96.94 330 GLY A CA 1
ATOM 2556 C C . GLY A 1 330 ? 1.277 6.328 -10.103 1.00 96.94 330 GLY A C 1
ATOM 2557 O O . GLY A 1 330 ? 1.066 7.137 -9.194 1.00 96.94 330 GLY A O 1
ATOM 2558 N N . THR A 1 331 ? 0.655 5.157 -10.189 1.00 98.12 331 THR A N 1
ATOM 2559 C CA . THR A 1 331 ? -0.480 4.775 -9.343 1.00 98.12 331 THR A CA 1
ATOM 2560 C C . THR A 1 331 ? -0.271 3.449 -8.614 1.00 98.12 331 THR A C 1
ATOM 2562 O O . THR A 1 331 ? 0.513 2.596 -9.035 1.00 98.12 331 THR A O 1
ATOM 2565 N N . GLY A 1 332 ? -0.941 3.277 -7.475 1.00 97.50 332 GLY A N 1
ATOM 2566 C CA . GLY A 1 332 ? -0.976 2.019 -6.726 1.00 97.50 332 GLY A CA 1
ATOM 2567 C C . GLY A 1 332 ? -2.307 1.296 -6.897 1.00 97.50 332 GLY A C 1
ATOM 2568 O O . GLY A 1 332 ? -3.353 1.835 -6.536 1.00 97.50 332 GLY A O 1
ATOM 2569 N N . TRP A 1 333 ? -2.259 0.055 -7.382 1.00 97.88 333 TRP A N 1
ATOM 2570 C CA . TRP A 1 333 ? -3.433 -0.793 -7.594 1.00 97.88 333 TRP A CA 1
ATOM 2571 C C . TRP A 1 333 ? -3.434 -1.935 -6.591 1.00 97.88 333 TRP A C 1
ATOM 2573 O O . TRP A 1 333 ? -2.662 -2.881 -6.702 1.00 97.88 333 TRP A O 1
ATOM 2583 N N . GLY A 1 334 ? -4.271 -1.806 -5.563 1.00 96.31 334 GLY A N 1
ATOM 2584 C CA . GLY A 1 334 ? -4.297 -2.736 -4.444 1.00 96.31 334 GLY A CA 1
ATOM 2585 C C . GLY A 1 334 ? -5.385 -3.796 -4.557 1.00 96.31 334 GLY A C 1
ATOM 2586 O O . GLY A 1 334 ? -5.148 -4.902 -5.028 1.00 96.31 334 GLY A O 1
ATOM 2587 N N . THR A 1 335 ? -6.584 -3.446 -4.093 1.00 96.31 335 THR A N 1
ATOM 2588 C CA . THR A 1 335 ? -7.751 -4.336 -4.008 1.00 96.31 335 THR A CA 1
ATOM 2589 C C . THR A 1 335 ? -7.997 -5.193 -5.256 1.00 96.31 335 THR A C 1
ATOM 2591 O O . THR A 1 335 ? -8.212 -6.388 -5.072 1.00 96.31 335 THR A O 1
ATOM 2594 N N . PRO A 1 336 ? -7.911 -4.670 -6.500 1.00 96.31 336 PRO A N 1
ATOM 2595 C CA . PRO A 1 336 ? -8.143 -5.495 -7.689 1.00 96.31 336 PRO A CA 1
ATOM 2596 C C . PRO A 1 336 ? -7.150 -6.661 -7.823 1.00 96.31 336 PRO A C 1
ATOM 2598 O O . PRO A 1 336 ? -7.525 -7.743 -8.259 1.00 96.31 336 PRO A O 1
ATOM 2601 N N . PHE A 1 337 ? -5.904 -6.503 -7.361 1.00 97.75 337 PHE A N 1
ATOM 2602 C CA . PHE A 1 337 ? -4.902 -7.575 -7.400 1.00 97.75 337 PHE A CA 1
ATOM 2603 C C . PHE A 1 337 ? -5.167 -8.714 -6.406 1.00 97.75 337 PHE A C 1
ATOM 2605 O O . PHE A 1 337 ? -4.567 -9.781 -6.546 1.00 97.75 337 PHE A O 1
ATOM 2612 N N . LEU A 1 338 ? -6.087 -8.553 -5.446 1.00 97.00 338 LEU A N 1
ATOM 2613 C CA . LEU A 1 338 ? -6.570 -9.679 -4.635 1.00 97.00 338 LEU A CA 1
ATOM 2614 C C . LEU A 1 338 ? -7.352 -10.708 -5.474 1.00 97.00 338 LEU A C 1
ATOM 2616 O O . LEU A 1 338 ? -7.504 -11.843 -5.038 1.00 97.00 338 LEU A O 1
ATOM 2620 N N . LEU A 1 339 ? -7.823 -10.332 -6.669 1.00 97.38 339 LEU A N 1
ATOM 2621 C CA . LEU A 1 339 ? -8.514 -11.215 -7.617 1.00 97.38 339 LEU A CA 1
ATOM 2622 C C . LEU A 1 339 ? -7.579 -11.810 -8.685 1.00 97.38 339 LEU A C 1
ATOM 2624 O O . LEU A 1 339 ? -8.047 -12.466 -9.614 1.00 97.38 339 LEU A O 1
ATOM 2628 N N . VAL A 1 340 ? -6.263 -11.595 -8.552 1.00 98.00 340 VAL A N 1
ATOM 2629 C CA . VAL A 1 340 ? -5.236 -12.039 -9.507 1.00 98.00 340 VAL A CA 1
ATOM 2630 C C . VAL A 1 340 ? -4.342 -13.098 -8.845 1.00 98.00 340 VAL A C 1
ATOM 2632 O O . VAL A 1 340 ? -3.301 -12.752 -8.273 1.00 98.00 340 VAL A O 1
ATOM 2635 N N . PRO A 1 341 ? -4.695 -14.397 -8.906 1.00 96.56 341 PRO A N 1
ATOM 2636 C CA . PRO A 1 341 ? -3.936 -15.467 -8.243 1.00 96.56 341 PRO A CA 1
ATOM 2637 C C . PRO A 1 341 ? -2.509 -15.630 -8.795 1.00 96.56 341 PRO A C 1
ATOM 2639 O O . PRO A 1 341 ? -1.610 -16.115 -8.105 1.00 96.56 341 PRO A O 1
ATOM 2642 N N . GLU A 1 342 ? -2.275 -15.174 -10.028 1.00 97.62 342 GLU A N 1
ATOM 2643 C CA . GLU A 1 342 ? -0.950 -15.106 -10.649 1.00 97.62 342 GLU A CA 1
ATOM 2644 C C . GLU A 1 342 ? -0.044 -14.044 -10.016 1.00 97.62 342 GLU A C 1
ATOM 2646 O O . GLU A 1 342 ? 1.163 -14.106 -10.206 1.00 97.62 342 GLU A O 1
ATOM 2651 N N . ALA A 1 343 ? -0.587 -13.084 -9.259 1.00 97.88 343 ALA A N 1
ATOM 2652 C CA . ALA A 1 343 ? 0.169 -11.999 -8.635 1.00 97.88 343 ALA A CA 1
ATOM 2653 C C . ALA A 1 343 ? 0.154 -12.064 -7.105 1.00 97.88 343 ALA A C 1
ATOM 2655 O O . ALA A 1 343 ? 1.150 -11.719 -6.472 1.00 97.88 343 ALA A O 1
ATOM 2656 N N . THR A 1 344 ? -0.941 -12.509 -6.492 1.00 96.75 344 THR A N 1
ATOM 2657 C CA . THR A 1 344 ? -1.110 -12.524 -5.032 1.00 96.75 344 THR A CA 1
ATOM 2658 C C . THR A 1 344 ? -1.343 -13.934 -4.499 1.00 96.75 344 THR A C 1
ATOM 2660 O O . THR A 1 344 ? -1.638 -14.873 -5.236 1.00 96.75 344 THR A O 1
ATOM 2663 N N . THR A 1 345 ? -1.117 -14.122 -3.202 1.00 95.19 345 THR A N 1
ATOM 2664 C CA . THR A 1 345 ? -1.291 -15.405 -2.507 1.00 95.19 345 THR A CA 1
ATOM 2665 C C . THR A 1 345 ? -2.567 -15.367 -1.682 1.00 95.19 345 THR A C 1
ATOM 2667 O O . THR A 1 345 ? -2.545 -15.225 -0.459 1.00 95.19 345 THR A O 1
ATOM 2670 N N . VAL A 1 346 ? -3.690 -15.451 -2.388 1.00 92.88 346 VAL A N 1
ATOM 2671 C CA . VAL A 1 346 ? -5.037 -15.574 -1.825 1.00 92.88 346 VAL A CA 1
ATOM 2672 C C . VAL A 1 346 ? -5.469 -17.035 -1.968 1.00 92.88 346 VAL A C 1
ATOM 2674 O O . VAL A 1 346 ? -5.241 -17.643 -3.012 1.00 92.88 346 VAL A O 1
ATOM 2677 N N . ASP A 1 347 ? -6.031 -17.627 -0.914 1.00 90.75 347 ASP A N 1
ATOM 2678 C CA . ASP A 1 347 ? -6.586 -18.982 -0.983 1.00 90.75 347 ASP A CA 1
ATOM 2679 C C . ASP A 1 347 ? -7.920 -19.004 -1.749 1.00 90.75 347 ASP A C 1
ATOM 2681 O O . ASP A 1 347 ? -8.631 -17.999 -1.797 1.00 90.75 347 ASP A O 1
ATOM 2685 N N . ASP A 1 348 ? -8.270 -20.153 -2.329 1.00 90.75 348 ASP A N 1
ATOM 2686 C CA . ASP A 1 348 ? -9.397 -20.268 -3.266 1.00 90.75 348 ASP A CA 1
ATOM 2687 C C . ASP A 1 348 ? -10.751 -19.881 -2.635 1.00 90.75 348 ASP A C 1
ATOM 2689 O O . ASP A 1 348 ? -11.610 -19.304 -3.300 1.00 90.75 348 ASP A O 1
ATOM 2693 N N . GLU A 1 349 ? -10.944 -20.141 -1.336 1.00 91.31 349 GLU A N 1
ATOM 2694 C CA . GLU A 1 349 ? -12.176 -19.779 -0.625 1.00 91.31 349 GLU A CA 1
ATOM 2695 C C . GLU A 1 349 ? -12.266 -18.267 -0.395 1.00 91.31 349 GLU A C 1
ATOM 2697 O O . GLU A 1 349 ? -13.316 -17.660 -0.619 1.00 91.31 349 GLU A O 1
ATOM 2702 N N . THR A 1 350 ? -11.165 -17.637 0.023 1.00 93.06 350 THR A N 1
ATOM 2703 C CA . THR A 1 350 ? -11.088 -16.175 0.133 1.00 93.06 350 THR A CA 1
ATOM 2704 C C . THR A 1 350 ? -11.278 -15.511 -1.232 1.00 93.06 350 THR A C 1
ATOM 2706 O O . THR A 1 350 ? -11.992 -14.515 -1.323 1.00 93.06 350 THR A O 1
ATOM 2709 N N . LEU A 1 351 ? -10.700 -16.074 -2.296 1.00 94.69 351 LEU A N 1
ATOM 2710 C CA . LEU A 1 351 ? -10.821 -15.569 -3.662 1.00 94.69 351 LEU A CA 1
ATOM 2711 C C . LEU A 1 351 ? -12.277 -15.598 -4.156 1.00 94.69 351 LEU A C 1
ATOM 2713 O O . LEU A 1 351 ? -12.773 -14.591 -4.659 1.00 94.69 351 LEU A O 1
ATOM 2717 N N . ALA A 1 352 ? -12.987 -16.709 -3.935 1.00 94.38 352 ALA A N 1
ATOM 2718 C CA . ALA A 1 352 ? -14.407 -16.827 -4.269 1.00 94.38 352 ALA A CA 1
ATOM 2719 C C . ALA A 1 352 ? -15.272 -15.818 -3.493 1.00 94.38 352 ALA A C 1
ATOM 2721 O O . ALA A 1 352 ? -16.155 -15.185 -4.067 1.00 94.38 352 ALA A O 1
ATOM 2722 N N . ARG A 1 353 ? -14.989 -15.616 -2.198 1.00 95.25 353 ARG A N 1
ATOM 2723 C CA . ARG A 1 353 ? -15.691 -14.613 -1.380 1.00 95.25 353 ARG A CA 1
ATOM 2724 C C . ARG A 1 353 ? -15.442 -13.185 -1.851 1.00 95.25 353 ARG A C 1
ATOM 2726 O O . ARG A 1 353 ? -16.357 -12.377 -1.790 1.00 95.25 353 ARG A O 1
ATOM 2733 N N . LEU A 1 354 ? -14.224 -12.867 -2.289 1.00 95.94 354 LEU A N 1
ATOM 2734 C CA . LEU A 1 354 ? -13.896 -11.550 -2.832 1.00 95.94 354 LEU A CA 1
ATOM 2735 C C . LEU A 1 354 ? -14.648 -11.283 -4.138 1.00 95.94 354 LEU A C 1
ATOM 2737 O O . LEU A 1 354 ? -15.218 -10.211 -4.279 1.00 95.94 354 LEU A O 1
ATOM 2741 N N . ALA A 1 355 ? -14.690 -12.260 -5.048 1.00 95.75 355 ALA A N 1
ATOM 2742 C CA . ALA A 1 355 ? -15.406 -12.135 -6.319 1.00 95.75 355 ALA A CA 1
ATOM 2743 C C . ALA A 1 355 ? -16.933 -12.022 -6.138 1.00 95.75 355 ALA A C 1
ATOM 2745 O O . ALA A 1 355 ? -17.615 -11.433 -6.970 1.00 95.75 355 ALA A O 1
ATOM 2746 N N . ALA A 1 356 ? -17.475 -12.576 -5.051 1.00 95.62 356 ALA A N 1
ATOM 2747 C CA . ALA A 1 356 ? -18.897 -12.494 -4.722 1.00 95.62 356 ALA A CA 1
ATOM 2748 C C . ALA A 1 356 ? -19.270 -11.287 -3.839 1.00 95.62 356 ALA A C 1
ATOM 2750 O O . ALA A 1 356 ? -20.453 -11.087 -3.572 1.00 95.62 356 ALA A O 1
ATOM 2751 N N . ALA A 1 357 ? -18.292 -10.521 -3.342 1.00 95.69 357 ALA A N 1
ATOM 2752 C CA . ALA A 1 357 ? -18.537 -9.477 -2.353 1.00 95.69 357 ALA A CA 1
ATOM 2753 C C . ALA A 1 357 ? -19.347 -8.318 -2.948 1.00 95.69 357 ALA A C 1
ATOM 2755 O O . ALA A 1 357 ? -18.957 -7.739 -3.960 1.00 95.69 357 ALA A O 1
ATOM 2756 N N . GLY A 1 358 ? -20.434 -7.937 -2.278 1.00 94.62 358 GLY A N 1
ATOM 2757 C CA . GLY A 1 358 ? -21.167 -6.700 -2.537 1.00 94.62 358 GLY A CA 1
ATOM 2758 C C . GLY A 1 358 ? -20.722 -5.549 -1.629 1.00 94.62 358 GLY A C 1
ATOM 2759 O O . GLY A 1 358 ? -19.837 -5.691 -0.782 1.00 94.62 358 GLY A O 1
ATOM 2760 N N . ALA A 1 359 ? -21.371 -4.389 -1.771 1.00 91.12 359 ALA A N 1
ATOM 2761 C CA . ALA A 1 359 ? -21.075 -3.209 -0.952 1.00 91.12 359 ALA A CA 1
ATOM 2762 C C . ALA A 1 359 ? -21.288 -3.466 0.555 1.00 91.12 359 ALA A C 1
ATOM 2764 O O . ALA A 1 359 ? -20.468 -3.045 1.369 1.00 91.12 359 ALA A O 1
ATOM 2765 N N . ASP A 1 360 ? -22.329 -4.222 0.921 1.00 92.62 360 ASP A N 1
ATOM 2766 C CA . ASP A 1 360 ? -22.673 -4.532 2.319 1.00 92.62 360 ASP A CA 1
ATOM 2767 C C . ASP A 1 360 ? -21.744 -5.574 2.973 1.00 92.62 360 ASP A C 1
ATOM 2769 O O . ASP A 1 360 ? -21.754 -5.758 4.197 1.00 92.62 360 ASP A O 1
ATOM 2773 N N . ASP A 1 361 ? -20.917 -6.258 2.176 1.00 94.94 361 ASP A N 1
ATOM 2774 C CA . ASP A 1 361 ? -19.956 -7.241 2.675 1.00 94.94 361 ASP A CA 1
ATOM 2775 C C . ASP A 1 361 ? -18.649 -6.599 3.146 1.00 94.94 361 ASP A C 1
ATOM 2777 O O . ASP A 1 361 ? -17.894 -7.221 3.902 1.00 94.94 361 ASP A O 1
ATOM 2781 N N . VAL A 1 362 ? -18.368 -5.360 2.734 1.00 94.69 362 VAL A N 1
ATOM 2782 C CA . VAL A 1 362 ? -17.114 -4.659 3.023 1.00 94.69 362 VAL A CA 1
ATOM 2783 C C . VAL A 1 362 ? -17.371 -3.566 4.043 1.00 94.69 362 VAL A C 1
ATOM 2785 O O . VAL A 1 362 ? -17.958 -2.532 3.744 1.00 94.69 362 VAL A O 1
ATOM 2788 N N . ARG A 1 363 ? -16.889 -3.772 5.269 1.00 92.31 363 ARG A N 1
ATOM 2789 C CA . ARG A 1 363 ? -17.158 -2.850 6.374 1.00 92.31 363 ARG A CA 1
ATOM 2790 C C . ARG A 1 363 ? -15.891 -2.171 6.857 1.00 92.31 363 ARG A C 1
ATOM 2792 O O . ARG A 1 363 ? -14.904 -2.841 7.172 1.00 92.31 363 ARG A O 1
ATOM 2799 N N . LEU A 1 364 ? -15.956 -0.851 7.012 1.00 94.12 364 LEU A N 1
ATOM 2800 C CA . LEU A 1 364 ? -15.006 -0.113 7.830 1.00 94.12 364 LEU A CA 1
ATOM 2801 C C . LEU A 1 364 ? -15.349 -0.350 9.305 1.00 94.12 364 LEU A C 1
ATOM 2803 O O . LEU A 1 364 ? -16.410 0.043 9.777 1.00 94.12 364 LEU A O 1
ATOM 2807 N N . SER A 1 365 ? -14.478 -1.050 10.024 1.00 90.38 365 SER A N 1
ATOM 2808 C CA . SER A 1 365 ? -14.747 -1.496 11.397 1.00 90.38 365 SER A CA 1
ATOM 2809 C C . SER A 1 365 ? -13.682 -1.012 12.372 1.00 90.38 365 SER A C 1
ATOM 2811 O O . SER A 1 365 ? -12.558 -0.685 11.981 1.00 90.38 365 SER A O 1
ATOM 2813 N N . GLY A 1 366 ? -13.999 -1.034 13.665 1.00 91.81 366 GLY A N 1
ATOM 2814 C CA . GLY A 1 366 ? -13.032 -0.822 14.734 1.00 91.81 366 GLY A CA 1
ATOM 2815 C C . GLY A 1 366 ? -12.154 -2.045 15.007 1.00 91.81 366 GLY A C 1
ATOM 2816 O O . GLY A 1 366 ? -11.533 -2.100 16.064 1.00 91.81 366 GLY A O 1
ATOM 2817 N N . SER A 1 367 ? -12.074 -3.032 14.108 1.00 93.19 367 SER A N 1
ATOM 2818 C CA . SER A 1 367 ? -11.475 -4.344 14.387 1.00 93.19 367 SER A CA 1
ATOM 2819 C C . SER A 1 367 ? -9.953 -4.341 14.584 1.00 93.19 367 SER A C 1
ATOM 2821 O O . SER A 1 367 ? -9.412 -5.291 15.159 1.00 93.19 367 SER A O 1
ATOM 2823 N N . SER A 1 368 ? -9.236 -3.286 14.179 1.00 93.75 368 SER A N 1
ATOM 2824 C CA . SER A 1 368 ? -7.781 -3.237 14.359 1.00 93.75 368 SER A CA 1
ATOM 2825 C C . SER A 1 368 ? -7.376 -3.138 15.835 1.00 93.75 368 SER A C 1
ATOM 2827 O O . SER A 1 368 ? -7.855 -2.249 16.562 1.00 93.75 368 SER A O 1
ATOM 2829 N N . PRO A 1 369 ? -6.398 -3.955 16.272 1.00 92.00 369 PRO A N 1
ATOM 2830 C CA . PRO A 1 369 ? -5.771 -3.792 17.576 1.00 92.00 369 PRO A CA 1
ATOM 2831 C C . PRO A 1 369 ? -5.028 -2.461 17.759 1.00 92.00 369 PRO A C 1
ATOM 2833 O O . PRO A 1 369 ? -4.830 -2.038 18.895 1.00 92.00 369 PRO A O 1
ATOM 2836 N N . LEU A 1 370 ? -4.643 -1.793 16.662 1.00 88.44 370 LEU A N 1
ATOM 2837 C CA . LEU A 1 370 ? -3.919 -0.513 16.663 1.00 88.44 370 LEU A CA 1
ATOM 2838 C C . LEU A 1 370 ? -4.824 0.708 16.894 1.00 88.44 370 LEU A C 1
ATOM 2840 O O . LEU A 1 370 ? -4.337 1.837 16.903 1.00 88.44 370 LEU A O 1
ATOM 2844 N N . GLY A 1 371 ? -6.139 0.508 17.021 1.00 88.06 371 GLY A N 1
ATOM 2845 C CA . GLY A 1 371 ? -7.108 1.588 17.234 1.00 88.06 371 GLY A CA 1
ATOM 2846 C C . GLY A 1 371 ? -7.473 2.390 15.980 1.00 88.06 371 GLY A C 1
ATOM 2847 O O . GLY A 1 371 ? -8.402 3.187 16.038 1.00 88.06 371 GLY A O 1
ATOM 2848 N N . ALA A 1 372 ? -6.800 2.165 14.848 1.00 90.31 372 ALA A N 1
ATOM 2849 C CA . ALA A 1 372 ? -7.197 2.731 13.560 1.00 90.31 372 ALA A CA 1
ATOM 2850 C C . ALA A 1 372 ? -8.362 1.931 12.938 1.00 90.31 372 ALA A C 1
ATOM 2852 O O . ALA A 1 372 ? -8.393 0.706 13.096 1.00 90.31 372 ALA A O 1
ATOM 2853 N N . PRO A 1 373 ? -9.295 2.572 12.212 1.00 93.62 373 PRO A N 1
ATOM 2854 C CA . PRO A 1 373 ? -10.308 1.859 11.441 1.00 93.62 373 PRO A CA 1
ATOM 2855 C C . PRO A 1 373 ? -9.685 0.871 10.444 1.00 93.62 373 PRO A C 1
ATOM 2857 O O . PRO A 1 373 ? -8.587 1.091 9.926 1.00 93.62 373 PRO A O 1
ATOM 2860 N N . PHE A 1 374 ? -10.378 -0.233 10.181 1.00 95.12 374 PHE A N 1
ATOM 2861 C CA . PHE A 1 374 ? -9.878 -1.312 9.334 1.00 95.12 374 PHE A CA 1
ATOM 2862 C C . PHE A 1 374 ? -10.993 -1.914 8.486 1.00 95.12 374 PHE A C 1
ATOM 2864 O O . PHE A 1 374 ? -12.032 -2.335 9.010 1.00 95.12 374 PHE A O 1
ATOM 2871 N N . TYR A 1 375 ? -10.760 -1.973 7.176 1.00 95.88 375 TYR A N 1
ATOM 2872 C CA . TYR A 1 375 ? -11.657 -2.656 6.258 1.00 95.88 375 TYR A CA 1
ATOM 2873 C C . TYR A 1 375 ? -11.599 -4.158 6.471 1.00 95.88 375 TYR A C 1
ATOM 2875 O O . TYR A 1 375 ? -10.529 -4.762 6.467 1.00 95.88 375 TYR A O 1
ATOM 2883 N N . THR A 1 376 ? -12.763 -4.766 6.649 1.00 93.06 376 THR A N 1
ATOM 2884 C CA . THR A 1 376 ? -12.903 -6.208 6.839 1.00 93.06 376 THR A CA 1
ATOM 2885 C C . THR A 1 376 ? -13.991 -6.729 5.919 1.00 93.06 376 THR A C 1
ATOM 2887 O O . THR A 1 376 ? -15.053 -6.115 5.806 1.00 93.06 376 THR A O 1
ATOM 2890 N N . LEU A 1 377 ? -13.749 -7.886 5.304 1.00 94.31 377 LEU A N 1
ATOM 2891 C CA . LEU A 1 377 ? -14.806 -8.637 4.637 1.00 94.31 377 LEU A CA 1
ATOM 2892 C C . LEU A 1 377 ? -15.641 -9.385 5.687 1.00 94.31 377 LEU A C 1
ATOM 2894 O O . LEU A 1 377 ? -15.126 -10.252 6.405 1.00 94.31 377 LEU A O 1
ATOM 2898 N N . ARG A 1 378 ? -16.933 -9.058 5.778 1.00 90.88 378 ARG A N 1
ATOM 2899 C CA . ARG A 1 378 ? -17.873 -9.560 6.794 1.00 90.88 378 ARG A CA 1
ATOM 2900 C C . ARG A 1 378 ? -17.999 -11.085 6.784 1.00 90.88 378 ARG A C 1
ATOM 2902 O O . ARG A 1 378 ? -18.157 -11.681 7.845 1.00 90.88 378 ARG A O 1
ATOM 2909 N N . GLY A 1 379 ? -17.913 -11.697 5.604 1.00 90.19 379 GLY A N 1
ATOM 2910 C CA . GLY A 1 379 ? -17.954 -13.148 5.409 1.00 90.19 379 GLY A CA 1
ATOM 2911 C C . GLY A 1 379 ? -16.604 -13.858 5.552 1.00 90.19 379 GLY A C 1
ATOM 2912 O O . GLY A 1 379 ? -16.510 -15.038 5.228 1.00 90.19 379 GLY A O 1
ATOM 2913 N N . SER A 1 380 ? -15.536 -13.174 5.981 1.00 93.75 380 SER A N 1
ATOM 2914 C CA . SER A 1 380 ? -14.217 -13.808 6.116 1.00 93.75 380 SER A CA 1
ATOM 2915 C C . SER A 1 380 ? -14.192 -14.893 7.202 1.00 93.75 380 SER A C 1
ATOM 2917 O O . SER A 1 380 ? -14.924 -14.841 8.196 1.00 93.75 380 SER A O 1
ATOM 2919 N N . ALA A 1 381 ? -13.294 -15.868 7.043 1.00 94.25 381 ALA A N 1
ATOM 2920 C CA . ALA A 1 381 ? -13.098 -16.930 8.029 1.00 94.25 381 ALA A CA 1
ATOM 2921 C C . ALA A 1 381 ? -12.633 -16.373 9.388 1.00 94.25 381 ALA A C 1
ATOM 2923 O O . ALA A 1 381 ? -13.063 -16.856 10.435 1.00 94.25 381 ALA A O 1
ATOM 2924 N N . SER A 1 382 ? -11.800 -15.323 9.390 1.00 94.31 382 SER A N 1
ATOM 2925 C CA . SER A 1 382 ? -11.412 -14.611 10.617 1.00 94.31 382 SER A CA 1
ATOM 2926 C C . SER A 1 382 ? -12.615 -14.008 11.351 1.00 94.31 382 SER A C 1
ATOM 2928 O O . SER A 1 382 ? -12.759 -14.208 12.559 1.00 94.31 382 SER A O 1
ATOM 2930 N N . GLU A 1 383 ? -13.516 -13.334 10.632 1.00 94.12 383 GLU A N 1
ATOM 2931 C CA . GLU A 1 383 ? -14.711 -12.724 11.224 1.00 94.12 383 GLU A CA 1
ATOM 2932 C C . GLU A 1 383 ? -15.695 -13.778 11.751 1.00 94.12 383 GLU A C 1
ATOM 2934 O O . GLU A 1 383 ? -16.219 -13.644 12.859 1.00 94.12 383 GLU A O 1
ATOM 2939 N N . THR A 1 384 ? -15.880 -14.869 11.006 1.00 94.38 384 THR A N 1
ATOM 2940 C CA . THR A 1 384 ? -16.699 -16.014 11.432 1.00 94.38 384 THR A CA 1
ATOM 2941 C C . THR A 1 384 ? -16.158 -16.614 12.732 1.00 94.38 384 THR A C 1
ATOM 2943 O O . THR A 1 384 ? -16.865 -16.669 13.742 1.00 94.38 384 THR A O 1
ATOM 2946 N N . ALA A 1 385 ? -14.862 -16.936 12.771 1.00 94.31 385 ALA A N 1
ATOM 2947 C CA . ALA A 1 385 ? -14.216 -17.485 13.960 1.00 94.31 385 ALA A CA 1
ATOM 2948 C C . ALA A 1 385 ? -14.248 -16.519 15.160 1.00 94.31 385 ALA A C 1
ATOM 2950 O O . ALA A 1 385 ? -14.329 -16.957 16.312 1.00 94.31 385 ALA A O 1
ATOM 2951 N N . ARG A 1 386 ? -14.187 -15.200 14.924 1.00 95.12 386 ARG A N 1
ATOM 2952 C CA . ARG A 1 386 ? -14.328 -14.183 15.979 1.00 95.12 386 ARG A CA 1
ATOM 2953 C C . ARG A 1 386 ? -15.715 -14.246 16.618 1.00 95.12 386 ARG A C 1
ATOM 2955 O O . ARG A 1 386 ? -15.803 -14.309 17.845 1.00 95.12 386 ARG A O 1
ATOM 2962 N N . ARG A 1 387 ? -16.780 -14.284 15.812 1.00 94.81 387 ARG A N 1
ATOM 2963 C CA . ARG A 1 387 ? -18.169 -14.367 16.300 1.00 94.81 387 ARG A CA 1
ATOM 2964 C C . ARG A 1 387 ? -18.437 -15.661 17.065 1.00 94.81 387 ARG A C 1
ATOM 2966 O O . ARG A 1 387 ? -19.007 -15.615 18.150 1.00 94.81 387 ARG A O 1
ATOM 2973 N N . GLU A 1 388 ? -17.940 -16.794 16.580 1.00 95.69 388 GLU A N 1
ATOM 2974 C CA . GLU A 1 388 ? -18.053 -18.081 17.285 1.00 95.69 388 GLU A CA 1
ATOM 2975 C C . GLU A 1 388 ? -17.339 -18.091 18.642 1.00 95.69 388 GLU A C 1
ATOM 2977 O O . GLU A 1 388 ? -17.773 -18.743 19.594 1.00 95.69 388 GLU A O 1
ATOM 2982 N N . ARG A 1 389 ? -16.199 -17.401 18.751 1.00 95.62 389 ARG A N 1
ATOM 2983 C CA . ARG A 1 389 ? -15.482 -17.254 20.024 1.00 95.62 389 ARG A CA 1
ATOM 2984 C C . ARG A 1 389 ? -16.264 -16.405 21.020 1.00 95.62 389 ARG A C 1
ATOM 2986 O O . ARG A 1 389 ? -16.334 -16.779 22.190 1.00 95.62 389 ARG A O 1
ATOM 2993 N N . ILE A 1 390 ? -16.875 -15.316 20.554 1.00 96.19 390 ILE A N 1
ATOM 2994 C CA . ILE A 1 390 ? -17.774 -14.484 21.364 1.00 96.19 390 ILE A CA 1
ATOM 2995 C C . ILE A 1 390 ? -18.957 -15.325 21.862 1.00 96.19 390 ILE A C 1
ATOM 2997 O O . ILE A 1 390 ? -19.195 -15.369 23.066 1.00 96.19 390 ILE A O 1
ATOM 3001 N N . ALA A 1 391 ? -19.623 -16.069 20.972 1.00 96.62 391 ALA A N 1
ATOM 3002 C CA . ALA A 1 391 ? -20.765 -16.920 21.317 1.00 96.62 391 ALA A CA 1
ATOM 3003 C C . ALA A 1 391 ? -20.425 -18.004 22.361 1.00 96.62 391 ALA A C 1
ATOM 3005 O O . ALA A 1 391 ? -21.249 -18.337 23.205 1.00 96.62 391 ALA A O 1
ATOM 3006 N N . ARG A 1 392 ? -19.188 -18.520 22.356 1.00 96.31 392 ARG A N 1
ATOM 3007 C CA . ARG A 1 392 ? -18.684 -19.488 23.350 1.00 96.31 392 ARG A CA 1
ATOM 3008 C C . ARG A 1 392 ? -18.173 -18.855 24.652 1.00 96.31 392 ARG A C 1
ATOM 3010 O O . ARG A 1 392 ? -17.551 -19.549 25.456 1.00 96.31 392 ARG A O 1
ATOM 3017 N N . GLY A 1 393 ? -18.346 -17.548 24.847 1.00 95.38 393 GLY A N 1
ATOM 3018 C CA . GLY A 1 393 ? -17.858 -16.836 26.032 1.00 95.38 393 GLY A CA 1
ATOM 3019 C C . GLY A 1 393 ? -16.330 -16.714 26.111 1.00 95.38 393 GLY A C 1
ATOM 3020 O O . GLY A 1 393 ? -15.788 -16.451 27.182 1.00 95.38 393 GLY A O 1
ATOM 3021 N N . LYS A 1 394 ? -15.616 -16.899 24.990 1.00 95.81 394 LYS A N 1
ATOM 3022 C CA . LYS A 1 394 ? -14.150 -16.780 24.897 1.00 95.81 394 LYS A CA 1
ATOM 3023 C C . LYS A 1 394 ? -13.733 -15.703 23.883 1.00 95.81 394 LYS A C 1
ATOM 3025 O O . LYS A 1 394 ? -13.040 -16.033 22.921 1.00 95.81 394 LYS A O 1
ATOM 3030 N N . PRO A 1 395 ? -14.162 -14.436 24.047 1.00 96.19 395 PRO A N 1
ATOM 3031 C CA . PRO A 1 395 ? -13.959 -13.392 23.043 1.00 96.19 395 PRO A CA 1
ATOM 3032 C C . PRO A 1 395 ? -12.470 -13.065 22.851 1.00 96.19 395 PRO A C 1
ATOM 3034 O O . PRO A 1 395 ? -11.733 -12.903 23.815 1.00 96.19 395 PRO A O 1
ATOM 3037 N N . GLY A 1 396 ? -12.012 -12.963 21.602 1.00 94.75 396 GLY A N 1
ATOM 3038 C CA . GLY A 1 396 ? -10.614 -12.655 21.279 1.00 94.75 396 GLY A CA 1
ATOM 3039 C C . GLY A 1 396 ? -9.735 -13.881 20.998 1.00 94.75 396 GLY A C 1
ATOM 3040 O O . GLY A 1 396 ? -10.145 -15.036 21.086 1.00 94.75 396 GLY A O 1
ATOM 3041 N N . SER A 1 397 ? -8.503 -13.629 20.562 1.00 93.25 397 SER A N 1
ATOM 3042 C CA . SER A 1 397 ? -7.533 -14.653 20.148 1.00 93.25 397 SER A CA 1
ATOM 3043 C C . SER A 1 397 ? -6.603 -15.072 21.295 1.00 93.25 397 SER A C 1
ATOM 3045 O O . SER A 1 397 ? -6.265 -14.237 22.134 1.00 93.25 397 SER A O 1
ATOM 3047 N N . PRO A 1 398 ? -6.076 -16.311 21.302 1.00 91.31 398 PRO A N 1
ATOM 3048 C CA . PRO A 1 398 ? -4.961 -16.694 22.176 1.00 91.31 398 PRO A CA 1
ATOM 3049 C C . PRO A 1 398 ? -3.694 -15.837 21.989 1.00 91.31 398 PRO A C 1
ATOM 3051 O O . PRO A 1 398 ? -2.840 -15.815 22.863 1.00 91.31 398 PRO A O 1
ATOM 3054 N N . CYS A 1 399 ? -3.583 -15.109 20.868 1.00 90.50 399 CYS A N 1
ATOM 3055 C CA . CYS A 1 399 ? -2.498 -14.170 20.555 1.00 90.50 399 CYS A CA 1
ATOM 3056 C C . CYS A 1 399 ? -1.077 -14.785 20.575 1.00 90.50 399 CYS A C 1
ATOM 3058 O O . CYS A 1 399 ? -0.185 -14.248 21.230 1.00 90.50 399 CYS A O 1
ATOM 3060 N N . PRO A 1 400 ? -0.818 -15.866 19.812 1.00 85.38 400 PRO A N 1
ATOM 3061 C CA . PRO A 1 400 ? 0.471 -16.565 19.849 1.00 85.38 400 PRO A CA 1
ATOM 3062 C C . PRO A 1 400 ? 1.648 -15.723 19.323 1.00 85.38 400 PRO A C 1
ATOM 3064 O O . PRO A 1 400 ? 2.772 -15.880 19.786 1.00 85.38 400 PRO A O 1
ATOM 3067 N N . ASN A 1 401 ? 1.403 -14.815 18.368 1.00 85.25 401 ASN A N 1
ATOM 3068 C CA . ASN A 1 401 ? 2.465 -14.003 17.758 1.00 85.25 401 ASN A CA 1
ATOM 3069 C C . ASN A 1 401 ? 2.800 -12.755 18.588 1.00 85.25 401 ASN A C 1
ATOM 3071 O O . ASN A 1 401 ? 3.935 -12.294 18.601 1.00 85.25 401 ASN A O 1
ATOM 3075 N N . GLY A 1 402 ? 1.798 -12.150 19.235 1.00 85.81 402 GLY A N 1
ATOM 3076 C CA . GLY A 1 402 ? 1.983 -10.948 20.048 1.00 85.81 402 GLY A CA 1
ATOM 3077 C C . GLY A 1 402 ? 2.502 -9.696 19.317 1.00 85.81 402 GLY A C 1
ATOM 3078 O O . GLY A 1 402 ? 2.825 -8.725 19.992 1.00 85.81 402 GLY A O 1
ATOM 3079 N N . TYR A 1 403 ? 2.594 -9.656 17.983 1.00 87.19 403 TYR A N 1
ATOM 3080 C CA . TYR A 1 403 ? 3.196 -8.513 17.265 1.00 87.19 403 TYR A CA 1
ATOM 3081 C C . TYR A 1 403 ? 2.504 -7.162 17.525 1.00 87.19 403 TYR A C 1
ATOM 3083 O O . TYR A 1 403 ? 3.160 -6.130 17.539 1.00 87.19 403 TYR A O 1
ATOM 3091 N N . LEU A 1 404 ? 1.199 -7.169 17.814 1.00 89.62 404 LEU A N 1
ATOM 3092 C CA . LEU A 1 404 ? 0.411 -5.970 18.140 1.00 89.62 404 LEU A CA 1
ATOM 3093 C C . LEU A 1 404 ? 0.088 -5.852 19.642 1.00 89.62 404 LEU A C 1
ATOM 3095 O O . LEU A 1 404 ? -0.858 -5.172 20.030 1.00 89.62 404 LEU A O 1
ATOM 3099 N N . ALA A 1 405 ? 0.832 -6.551 20.503 1.00 89.12 405 ALA A N 1
ATOM 3100 C CA . ALA A 1 405 ? 0.667 -6.460 21.951 1.00 89.12 405 ALA A CA 1
ATOM 3101 C C . ALA A 1 405 ? 1.414 -5.237 22.505 1.00 89.12 405 ALA A C 1
ATOM 3103 O O . ALA A 1 405 ? 2.557 -5.344 22.940 1.00 89.12 405 ALA A O 1
ATOM 3104 N N . THR A 1 406 ? 0.776 -4.071 22.430 1.00 85.56 406 THR A N 1
ATOM 3105 C CA . THR A 1 406 ? 1.351 -2.775 22.830 1.00 85.56 406 THR A CA 1
ATOM 3106 C C . THR A 1 406 ? 0.570 -2.077 23.945 1.00 85.56 406 THR A C 1
ATOM 3108 O O . THR A 1 406 ? 1.003 -1.035 24.426 1.00 85.56 406 THR A O 1
ATOM 3111 N N . ASN A 1 407 ? -0.576 -2.621 24.364 1.00 88.12 407 ASN A N 1
ATOM 3112 C CA . ASN A 1 407 ? -1.440 -1.984 25.352 1.00 88.12 407 ASN A CA 1
ATOM 3113 C C . ASN A 1 407 ? -0.924 -2.224 26.786 1.00 88.12 407 ASN A C 1
ATOM 3115 O O . ASN A 1 407 ? -0.552 -3.347 27.139 1.00 88.12 407 ASN A O 1
ATOM 3119 N N . THR A 1 408 ? -0.930 -1.158 27.592 1.00 89.38 408 THR A N 1
ATOM 3120 C CA . THR A 1 408 ? -0.416 -1.087 28.974 1.00 89.38 408 THR A CA 1
ATOM 3121 C C . THR A 1 408 ? -1.516 -0.910 30.027 1.00 89.38 408 THR A C 1
ATOM 3123 O O . THR A 1 408 ? -1.220 -0.586 31.170 1.00 89.38 408 THR A O 1
ATOM 3126 N N . GLU A 1 409 ? -2.791 -1.055 29.658 1.00 93.00 409 GLU A N 1
ATOM 3127 C CA . GLU A 1 409 ? -3.933 -0.740 30.529 1.00 93.00 409 GLU A CA 1
ATOM 3128 C C . GLU A 1 409 ? -4.010 -1.636 31.772 1.00 93.00 409 GLU A C 1
ATOM 3130 O O . GLU A 1 409 ? -4.477 -1.205 32.823 1.00 93.00 409 GLU A O 1
ATOM 3135 N N . PHE A 1 410 ? -3.531 -2.877 31.665 1.00 91.69 410 PHE A N 1
ATOM 3136 C CA . PHE A 1 410 ? -3.497 -3.832 32.768 1.00 91.69 410 PHE A CA 1
ATOM 3137 C C . PHE A 1 410 ? -2.056 -4.128 33.192 1.00 91.69 410 PHE A C 1
ATOM 3139 O O . PHE A 1 410 ? -1.184 -4.228 32.326 1.00 91.69 410 PHE A O 1
ATOM 3146 N N . PRO A 1 411 ? -1.801 -4.347 34.497 1.00 86.69 411 PRO A N 1
ATOM 3147 C CA . PRO A 1 411 ? -0.472 -4.692 34.981 1.00 86.69 411 PRO A CA 1
ATOM 3148 C C . PRO A 1 411 ? 0.003 -6.037 34.414 1.00 86.69 411 PRO A C 1
ATOM 3150 O O . PRO A 1 411 ? -0.795 -6.957 34.181 1.00 86.69 411 PRO A O 1
ATOM 3153 N N . GLY A 1 412 ? 1.322 -6.154 34.240 1.00 85.50 412 GLY A N 1
ATOM 3154 C CA . GLY A 1 412 ? 1.994 -7.342 33.716 1.00 85.50 412 GLY A CA 1
ATOM 3155 C C . GLY A 1 412 ? 2.488 -7.167 32.272 1.00 85.50 412 GLY A C 1
ATOM 3156 O O . GLY A 1 412 ? 2.828 -6.051 31.875 1.00 85.50 412 GLY A O 1
ATOM 3157 N N . PRO A 1 413 ? 2.588 -8.256 31.485 1.00 83.31 413 PRO A N 1
ATOM 3158 C CA . PRO A 1 413 ? 3.077 -8.180 30.112 1.00 83.31 413 PRO A CA 1
ATOM 3159 C C . PRO A 1 413 ? 2.117 -7.382 29.226 1.00 83.31 413 PRO A C 1
ATOM 3161 O O . PRO A 1 413 ? 0.899 -7.471 29.388 1.00 83.31 413 PRO A O 1
ATOM 3164 N N . LEU A 1 414 ? 2.671 -6.663 28.242 1.00 87.88 414 LEU A N 1
ATOM 3165 C CA . LEU A 1 414 ? 1.880 -5.941 27.243 1.00 87.88 414 LEU A CA 1
ATOM 3166 C C . LEU A 1 414 ? 0.875 -6.883 26.575 1.00 87.88 414 LEU A C 1
ATOM 3168 O O . LEU A 1 414 ? 1.241 -7.966 26.104 1.00 87.88 414 LEU A O 1
ATOM 3172 N N . LEU A 1 415 ? -0.385 -6.455 26.508 1.00 91.56 415 LEU A N 1
ATOM 3173 C CA . LEU A 1 415 ? -1.461 -7.234 25.906 1.00 91.56 415 LEU A CA 1
ATOM 3174 C C . LEU A 1 415 ? -1.869 -6.654 24.551 1.00 91.56 415 LEU A C 1
ATOM 3176 O O . LEU A 1 415 ? -1.758 -5.461 24.279 1.00 91.56 415 LEU A O 1
ATOM 3180 N N . CYS A 1 416 ? -2.356 -7.526 23.673 1.00 93.81 416 CYS A N 1
ATOM 3181 C CA . CYS A 1 416 ? -3.022 -7.115 22.441 1.00 93.81 416 CYS A CA 1
ATOM 3182 C C . CYS A 1 416 ? -4.509 -6.922 22.733 1.00 93.81 416 CYS A C 1
ATOM 3184 O O . CYS A 1 416 ? -5.121 -7.789 23.358 1.00 93.81 416 CYS A O 1
ATOM 3186 N N . THR A 1 417 ? -5.115 -5.846 22.237 1.00 95.44 417 THR A N 1
ATOM 3187 C CA . THR A 1 417 ? -6.547 -5.564 22.451 1.00 95.44 417 THR A CA 1
ATOM 3188 C C . THR A 1 417 ? -7.473 -6.587 21.775 1.00 95.44 417 THR A C 1
ATOM 3190 O O . THR A 1 417 ? -8.614 -6.766 22.190 1.00 95.44 417 THR A O 1
ATOM 3193 N N . ALA A 1 418 ? -6.968 -7.341 20.791 1.00 96.06 418 ALA A N 1
ATOM 3194 C CA . ALA A 1 418 ? -7.651 -8.501 20.209 1.00 96.06 418 ALA A CA 1
ATOM 3195 C C . ALA A 1 418 ? -7.381 -9.832 20.935 1.00 96.06 418 ALA A C 1
ATOM 3197 O O . ALA A 1 418 ? -7.832 -10.883 20.475 1.00 96.06 418 ALA A O 1
ATOM 3198 N N . SER A 1 419 ? -6.604 -9.838 22.022 1.00 96.31 419 SER A N 1
ATOM 3199 C CA . SER A 1 419 ? -6.332 -11.060 22.783 1.00 96.31 419 SER A CA 1
ATOM 3200 C C . SER A 1 419 ? -7.461 -11.380 23.759 1.00 96.31 419 SER A C 1
ATOM 3202 O O . SER A 1 419 ? -8.030 -10.476 24.368 1.00 96.31 419 SER A O 1
ATOM 3204 N N . TYR A 1 420 ? -7.729 -12.668 23.972 1.00 96.44 420 TYR A N 1
ATOM 3205 C CA . TYR A 1 420 ? -8.680 -13.124 24.988 1.00 96.44 420 TYR A CA 1
ATOM 3206 C C . TYR A 1 420 ? -8.299 -12.628 26.385 1.00 96.44 420 TYR A C 1
ATOM 3208 O O . TYR A 1 420 ? -9.160 -12.187 27.141 1.00 96.44 420 TYR A O 1
ATOM 3216 N N . ALA A 1 421 ? -7.000 -12.616 26.702 1.00 95.81 421 ALA A N 1
ATOM 3217 C CA . ALA A 1 421 ? -6.497 -12.112 27.976 1.00 95.81 421 ALA A CA 1
ATOM 3218 C C . ALA A 1 421 ? -6.882 -10.642 28.224 1.00 95.81 421 ALA A C 1
ATOM 3220 O O . ALA A 1 421 ? -7.312 -10.308 29.325 1.00 95.81 421 ALA A O 1
ATOM 3221 N N . TYR A 1 422 ? -6.759 -9.774 27.213 1.00 96.62 422 TYR A N 1
ATOM 3222 C CA . TYR A 1 422 ? -7.183 -8.376 27.324 1.00 96.62 422 TYR A CA 1
ATOM 3223 C C . TYR A 1 422 ? -8.706 -8.252 27.370 1.00 96.62 422 TYR A C 1
ATOM 3225 O O . TYR A 1 422 ? -9.241 -7.620 28.278 1.00 96.62 422 TYR A O 1
ATOM 3233 N N . GLN A 1 423 ? -9.408 -8.866 26.411 1.00 97.56 423 GLN A N 1
ATOM 3234 C CA . GLN A 1 423 ? -10.856 -8.703 26.281 1.00 97.56 423 GLN A CA 1
ATOM 3235 C C . GLN A 1 423 ? -11.593 -9.208 27.521 1.00 97.56 423 GLN A C 1
ATOM 3237 O O . GLN A 1 423 ? -12.489 -8.522 27.999 1.00 97.56 423 GLN A O 1
ATOM 3242 N N . LYS A 1 424 ? -11.168 -10.337 28.105 1.00 97.00 424 LYS A N 1
ATOM 3243 C CA . LYS A 1 424 ? -11.716 -10.839 29.371 1.00 97.00 424 LYS A CA 1
ATOM 3244 C C . LYS A 1 424 ? -11.589 -9.802 30.493 1.00 97.00 424 LYS A C 1
ATOM 3246 O O . LYS A 1 424 ? -12.605 -9.410 31.061 1.00 97.00 424 LYS A O 1
ATOM 3251 N N . LYS A 1 425 ? -10.368 -9.315 30.759 1.00 96.81 425 LYS A N 1
ATOM 3252 C CA . LYS A 1 425 ? -10.104 -8.317 31.813 1.00 96.81 425 LYS A CA 1
ATOM 3253 C C . LYS A 1 425 ? -10.905 -7.033 31.591 1.00 96.81 425 LYS A C 1
ATOM 3255 O O . LYS A 1 425 ? -11.484 -6.491 32.527 1.00 96.81 425 LYS A O 1
ATOM 3260 N N . LYS A 1 426 ? -10.967 -6.555 30.344 1.00 97.50 426 LYS A N 1
ATOM 3261 C CA . LYS A 1 426 ? -11.683 -5.323 30.008 1.00 97.50 426 LYS A CA 1
ATOM 3262 C C . LYS A 1 426 ? -13.194 -5.468 30.153 1.00 97.50 426 LYS A C 1
ATOM 3264 O O . LYS A 1 426 ? -13.837 -4.561 30.666 1.00 97.50 426 LYS A O 1
ATOM 3269 N N . ILE A 1 427 ? -13.759 -6.603 29.748 1.00 96.88 427 ILE A N 1
ATOM 3270 C CA . ILE A 1 427 ? -15.189 -6.888 29.919 1.00 96.88 427 ILE A CA 1
ATOM 3271 C C . ILE A 1 427 ? -15.550 -6.987 31.407 1.00 96.88 427 ILE A C 1
ATOM 3273 O O . ILE A 1 427 ? -16.567 -6.434 31.812 1.00 96.88 427 ILE A O 1
ATOM 3277 N N . GLU A 1 428 ? -14.726 -7.645 32.227 1.00 96.25 428 GLU A N 1
ATOM 3278 C CA . GLU A 1 428 ? -14.920 -7.710 33.686 1.00 96.25 428 GLU A CA 1
ATOM 3279 C C . GLU A 1 428 ? -14.890 -6.311 34.319 1.00 96.25 428 GLU A C 1
ATOM 3281 O O . GLU A 1 428 ? -15.791 -5.964 35.080 1.00 96.25 428 GLU A O 1
ATOM 3286 N N . GLN A 1 429 ? -13.921 -5.475 33.931 1.00 96.50 429 GLN A N 1
ATOM 3287 C CA . GLN A 1 429 ? -13.853 -4.082 34.373 1.00 96.50 429 GLN A CA 1
ATOM 3288 C C . GLN A 1 429 ? -15.112 -3.293 33.974 1.00 96.50 429 GLN A C 1
ATOM 3290 O O . GLN A 1 429 ? -15.685 -2.602 34.812 1.00 96.50 429 GLN A O 1
ATOM 3295 N N . LEU A 1 430 ? -15.571 -3.407 32.723 1.00 96.38 430 LEU A N 1
ATOM 3296 C CA . LEU A 1 430 ? -16.761 -2.696 32.241 1.00 96.38 430 LEU A CA 1
ATOM 3297 C C . LEU A 1 430 ? -18.023 -3.104 33.007 1.00 96.38 430 LEU A C 1
ATOM 3299 O O . LEU A 1 430 ? -18.760 -2.231 33.449 1.00 96.38 430 LEU A O 1
ATOM 3303 N N . LYS A 1 431 ? -18.226 -4.406 33.243 1.00 95.44 431 LYS A N 1
ATOM 3304 C CA . LYS A 1 431 ? -19.366 -4.918 34.024 1.00 95.44 431 LYS A CA 1
ATOM 3305 C C . LYS A 1 431 ? -19.399 -4.396 35.462 1.00 95.44 431 LYS A C 1
ATOM 3307 O O . LYS A 1 431 ? -20.467 -4.351 36.057 1.00 95.44 431 LYS A O 1
ATOM 3312 N N . SER A 1 432 ? -18.240 -4.045 36.022 1.00 94.25 432 SER A N 1
ATOM 3313 C CA . SER A 1 432 ? -18.143 -3.476 37.371 1.00 94.25 432 SER A CA 1
ATOM 3314 C C . SER A 1 432 ? -18.318 -1.955 37.426 1.00 94.25 432 SER A C 1
ATOM 3316 O O . SER A 1 432 ? -18.611 -1.427 38.493 1.00 94.25 432 SER A O 1
ATOM 3318 N N . ALA A 1 433 ? -18.113 -1.253 36.307 1.00 93.50 433 ALA A N 1
ATOM 3319 C CA . ALA A 1 433 ? -18.015 0.207 36.270 1.00 93.50 433 ALA A CA 1
ATOM 3320 C C . ALA A 1 433 ? -19.202 0.895 35.580 1.00 93.50 433 ALA A C 1
ATOM 3322 O O . ALA A 1 433 ? -19.519 2.028 35.929 1.00 93.50 433 ALA A O 1
ATOM 3323 N N . GLU A 1 434 ? -19.832 0.243 34.601 1.00 92.50 434 GLU A N 1
ATOM 3324 C CA . GLU A 1 434 ? -20.938 0.804 33.823 1.00 92.50 434 GLU A CA 1
ATOM 3325 C C . GLU A 1 434 ? -22.271 0.208 34.281 1.00 92.50 434 GLU A C 1
ATOM 3327 O O . GLU A 1 434 ? -22.460 -1.010 34.244 1.00 92.50 434 GLU A O 1
ATOM 3332 N N . THR A 1 435 ? -23.184 1.071 34.723 1.00 91.69 435 THR A N 1
ATOM 3333 C CA . THR A 1 435 ? -24.495 0.683 35.259 1.00 91.69 435 THR A CA 1
ATOM 3334 C C . THR A 1 435 ? -25.616 0.817 34.234 1.00 91.69 435 THR A C 1
ATOM 3336 O O . THR A 1 435 ? -26.648 0.170 34.404 1.00 91.69 435 THR A O 1
ATOM 3339 N N . ASP A 1 436 ? -25.426 1.605 33.169 1.00 92.50 436 ASP A N 1
ATOM 3340 C CA . ASP A 1 436 ? -26.367 1.690 32.050 1.00 92.50 436 ASP A CA 1
ATOM 3341 C C . ASP A 1 436 ? -26.219 0.450 31.136 1.00 92.50 436 ASP A C 1
ATOM 3343 O O . ASP A 1 436 ? -25.162 0.271 30.514 1.00 92.50 436 ASP A O 1
ATOM 3347 N N . PRO A 1 437 ? -27.257 -0.406 31.004 1.00 91.88 437 PRO A N 1
ATOM 3348 C CA . PRO A 1 437 ? -27.199 -1.614 30.178 1.00 91.88 437 PRO A CA 1
ATOM 3349 C C . PRO A 1 437 ? -26.846 -1.344 28.711 1.00 91.88 437 PRO A C 1
ATOM 3351 O O . PRO A 1 437 ? -26.096 -2.113 28.101 1.00 91.88 437 PRO A O 1
ATOM 3354 N N . ASP A 1 438 ? -27.338 -0.240 28.149 1.00 89.19 438 ASP A N 1
ATOM 3355 C CA . ASP A 1 438 ? -27.127 0.094 26.744 1.00 89.19 438 ASP A CA 1
ATOM 3356 C C . ASP A 1 438 ? -25.694 0.587 26.510 1.00 89.19 438 ASP A C 1
ATOM 3358 O O . ASP A 1 438 ? -25.032 0.203 25.537 1.00 89.19 438 ASP A O 1
ATOM 3362 N N . ALA A 1 439 ? -25.179 1.423 27.418 1.00 88.38 439 ALA A N 1
ATOM 3363 C CA . ALA A 1 439 ? -23.789 1.866 27.388 1.00 88.38 439 ALA A CA 1
ATOM 3364 C C . ALA A 1 439 ? -22.817 0.696 27.594 1.00 88.38 439 ALA A C 1
ATOM 3366 O O . ALA A 1 439 ? -21.823 0.596 26.861 1.00 88.38 439 ALA A O 1
ATOM 3367 N N . LEU A 1 440 ? -23.134 -0.220 28.515 1.00 92.88 440 LEU A N 1
ATOM 3368 C CA . LEU A 1 440 ? -22.352 -1.427 28.768 1.00 92.88 440 LEU A CA 1
ATOM 3369 C C . LEU A 1 440 ? -22.301 -2.321 27.525 1.00 92.88 440 LEU A C 1
ATOM 3371 O O . LEU A 1 440 ? -21.208 -2.732 27.125 1.00 92.88 440 LEU A O 1
ATOM 3375 N N . SER A 1 441 ? -23.443 -2.571 26.872 1.00 93.50 441 SER A N 1
ATOM 3376 C CA . SER A 1 441 ? -23.502 -3.387 25.651 1.00 93.50 441 SER A CA 1
ATOM 3377 C C . SER A 1 441 ? -22.621 -2.803 24.545 1.00 93.50 441 SER A C 1
ATOM 3379 O O . SER A 1 441 ? -21.730 -3.485 24.033 1.00 93.50 441 SER A O 1
ATOM 3381 N N . ARG A 1 442 ? -22.763 -1.501 24.250 1.00 90.31 442 ARG A N 1
ATOM 3382 C CA . ARG A 1 442 ? -21.931 -0.808 23.247 1.00 90.31 442 ARG A CA 1
ATOM 3383 C C . ARG A 1 442 ? -20.441 -0.852 23.591 1.00 90.31 442 ARG A C 1
ATOM 3385 O O . ARG A 1 442 ? -19.593 -1.034 22.716 1.00 90.31 442 ARG A O 1
ATOM 3392 N N . ALA A 1 443 ? -20.084 -0.666 24.863 1.00 92.69 443 ALA A N 1
ATOM 3393 C CA . ALA A 1 443 ? -18.692 -0.727 25.303 1.00 92.69 443 ALA A CA 1
ATOM 3394 C C . ALA A 1 443 ? -18.106 -2.139 25.152 1.00 92.69 443 ALA A C 1
ATOM 3396 O O . ALA A 1 443 ? -16.986 -2.284 24.655 1.00 92.69 443 ALA A O 1
ATOM 3397 N N . MET A 1 444 ? -18.866 -3.173 25.520 1.00 95.62 444 MET A N 1
ATOM 3398 C CA . MET A 1 444 ? -18.467 -4.568 25.345 1.00 95.62 444 MET A CA 1
ATOM 3399 C C . MET A 1 444 ? -18.307 -4.933 23.866 1.00 95.62 444 MET A C 1
ATOM 3401 O O . MET A 1 444 ? -17.314 -5.565 23.503 1.00 95.62 444 MET A O 1
ATOM 3405 N N . GLU A 1 445 ? -19.216 -4.497 22.993 1.00 94.00 445 GLU A N 1
ATOM 3406 C CA . GLU A 1 445 ? -19.109 -4.705 21.545 1.00 94.00 445 GLU A CA 1
ATOM 3407 C C . GLU A 1 445 ? -17.819 -4.110 20.972 1.00 94.00 445 GLU A C 1
ATOM 3409 O O . GLU A 1 445 ? -17.096 -4.806 20.259 1.00 94.00 445 GLU A O 1
ATOM 3414 N N . ARG A 1 446 ? -17.458 -2.875 21.350 1.00 93.44 446 ARG A N 1
ATOM 3415 C CA . ARG A 1 446 ? -16.200 -2.231 20.917 1.00 93.44 446 ARG A CA 1
ATOM 3416 C C . ARG A 1 446 ? -14.948 -3.004 21.334 1.00 93.44 446 ARG A C 1
ATOM 3418 O O . ARG A 1 446 ? -13.955 -3.020 20.604 1.00 93.44 446 ARG A O 1
ATOM 3425 N N . VAL A 1 447 ? -14.979 -3.645 22.503 1.00 96.00 447 VAL A N 1
ATOM 3426 C CA . VAL A 1 447 ? -13.888 -4.510 22.976 1.00 96.00 447 VAL A CA 1
ATOM 3427 C C . VAL A 1 447 ? -13.834 -5.801 22.159 1.00 96.00 447 VAL A C 1
ATOM 3429 O O . VAL A 1 447 ? -12.759 -6.212 21.721 1.00 96.00 447 VAL A O 1
ATOM 3432 N N . MET A 1 448 ? -14.989 -6.426 21.923 1.00 95.94 448 MET A N 1
ATOM 3433 C CA . MET A 1 448 ? -15.100 -7.706 21.219 1.00 95.94 448 MET A CA 1
ATOM 3434 C C . MET A 1 448 ? -14.932 -7.589 19.696 1.00 95.94 448 MET A C 1
ATOM 3436 O O . MET A 1 448 ? -14.630 -8.589 19.040 1.00 95.94 448 MET A O 1
ATOM 3440 N N . GLU A 1 449 ? -15.090 -6.395 19.113 1.00 94.50 449 GLU A N 1
ATOM 3441 C CA . GLU A 1 449 ? -14.883 -6.139 17.679 1.00 94.50 449 GLU A CA 1
ATOM 3442 C C . GLU A 1 449 ? -13.439 -6.413 17.229 1.00 94.50 449 GLU A C 1
ATOM 3444 O O . GLU A 1 449 ? -13.196 -6.757 16.072 1.00 94.50 449 GLU A O 1
ATOM 3449 N N . LYS A 1 450 ? -12.468 -6.327 18.147 1.00 95.50 450 LYS A N 1
ATOM 3450 C CA . LYS A 1 450 ? -11.042 -6.479 17.835 1.00 95.50 450 LYS A CA 1
ATOM 3451 C C . LYS A 1 450 ? -10.710 -7.878 17.297 1.00 95.50 450 LYS A C 1
ATOM 3453 O O . LYS A 1 450 ? -10.983 -8.890 17.945 1.00 95.50 450 LYS A O 1
ATOM 3458 N N . ALA A 1 451 ? -10.052 -7.923 16.138 1.00 93.31 451 ALA A N 1
ATOM 3459 C CA . ALA A 1 451 ? -9.688 -9.142 15.414 1.00 93.31 451 ALA A CA 1
ATOM 3460 C C . ALA A 1 451 ? -8.167 -9.402 15.412 1.00 93.31 451 ALA A C 1
ATOM 3462 O O . ALA A 1 451 ? -7.345 -8.497 15.576 1.00 93.31 451 ALA A O 1
ATOM 3463 N N . CYS A 1 452 ? -7.760 -10.663 15.223 1.00 93.81 452 CYS A N 1
ATOM 3464 C CA . CYS A 1 452 ? -6.353 -11.072 15.287 1.00 93.81 452 CYS A CA 1
ATOM 3465 C C . CYS A 1 452 ? -5.612 -10.857 13.959 1.00 93.81 452 CYS A C 1
ATOM 3467 O O . CYS A 1 452 ? -5.265 -11.808 13.261 1.00 93.81 452 CYS A O 1
ATOM 3469 N N . LEU A 1 453 ? -5.300 -9.602 13.634 1.00 92.69 453 LEU A N 1
ATOM 3470 C CA . LEU A 1 453 ? -4.705 -9.255 12.337 1.00 92.69 453 LEU A CA 1
ATOM 3471 C C . LEU A 1 453 ? -3.293 -9.823 12.112 1.00 92.69 453 LEU A C 1
ATOM 3473 O O . LEU A 1 453 ? -2.979 -10.215 10.994 1.00 92.69 453 LEU A O 1
ATOM 3477 N N . CYS A 1 454 ? -2.455 -9.932 13.154 1.00 88.00 454 CYS A N 1
ATOM 3478 C CA . CYS A 1 454 ? -1.069 -10.418 13.020 1.00 88.00 454 CYS A CA 1
ATOM 3479 C C . CYS A 1 454 ? -0.970 -11.808 12.397 1.00 88.00 454 CYS A C 1
ATOM 3481 O O . CYS A 1 454 ? 0.023 -12.137 11.765 1.00 88.00 454 CYS A O 1
ATOM 3483 N N . ARG A 1 455 ? -1.952 -12.649 12.716 1.00 88.38 455 ARG A N 1
ATOM 3484 C CA . ARG A 1 455 ? -1.952 -14.068 12.396 1.00 88.38 455 ARG A CA 1
ATOM 3485 C C . ARG A 1 455 ? -2.851 -14.321 11.195 1.00 88.38 455 ARG A C 1
ATOM 3487 O O . ARG A 1 455 ? -2.449 -14.961 10.229 1.00 88.38 455 ARG A O 1
ATOM 3494 N N . ASP A 1 456 ? -4.058 -13.774 11.253 1.00 93.31 456 ASP A N 1
ATOM 3495 C CA . ASP A 1 456 ? -5.107 -14.091 10.299 1.00 93.31 456 ASP A CA 1
ATOM 3496 C C . ASP A 1 456 ? -4.807 -13.515 8.899 1.00 93.31 456 ASP A C 1
ATOM 3498 O O . ASP A 1 456 ? -5.142 -14.154 7.908 1.00 93.31 456 ASP A O 1
ATOM 3502 N N . LEU A 1 457 ? -4.080 -12.391 8.781 1.00 93.69 457 LEU A N 1
ATOM 3503 C CA . LEU A 1 457 ? -3.633 -11.851 7.479 1.00 93.69 457 LEU A CA 1
ATOM 3504 C C . LEU A 1 457 ? -2.505 -12.666 6.814 1.00 93.69 457 LEU A C 1
ATOM 3506 O O . LEU A 1 457 ? -2.221 -12.470 5.632 1.00 93.69 457 LEU A O 1
ATOM 3510 N N . GLY A 1 458 ? -1.843 -13.558 7.559 1.00 92.69 458 GLY A N 1
ATOM 3511 C CA . GLY A 1 458 ? -0.819 -14.467 7.034 1.00 92.69 458 GLY A CA 1
ATOM 3512 C C . GLY A 1 458 ? -1.359 -15.856 6.682 1.00 92.69 458 GLY A C 1
ATOM 3513 O O . GLY A 1 458 ? -0.720 -16.600 5.941 1.00 92.69 458 GLY A O 1
ATOM 3514 N N . HIS A 1 459 ? -2.540 -16.217 7.192 1.00 93.56 459 HIS A N 1
ATOM 3515 C CA . HIS A 1 459 ? -3.085 -17.570 7.079 1.00 93.56 459 HIS A CA 1
ATOM 3516 C C . HIS A 1 459 ? -3.370 -18.010 5.641 1.00 93.56 459 HIS A C 1
ATOM 3518 O O . HIS A 1 459 ? -3.141 -19.178 5.346 1.00 93.56 459 HIS A O 1
ATOM 3524 N N . ALA A 1 460 ? -3.791 -17.109 4.746 1.00 91.19 460 ALA A N 1
ATOM 3525 C CA . ALA A 1 460 ? -4.027 -17.454 3.339 1.00 91.19 460 ALA A CA 1
ATOM 3526 C C . ALA A 1 460 ? -2.766 -18.050 2.682 1.00 91.19 460 ALA A C 1
ATOM 3528 O O . ALA A 1 460 ? -2.823 -19.110 2.061 1.00 91.19 460 ALA A O 1
ATOM 3529 N N . ALA A 1 461 ? -1.600 -17.437 2.920 1.00 93.19 461 ALA A N 1
ATOM 3530 C CA . ALA A 1 461 ? -0.322 -17.952 2.434 1.00 93.19 461 ALA A CA 1
ATOM 3531 C C . ALA A 1 461 ? 0.068 -19.280 3.095 1.00 93.19 461 ALA A C 1
ATOM 3533 O O . ALA A 1 461 ? 0.542 -20.193 2.422 1.00 93.19 461 ALA A O 1
ATOM 3534 N N . LEU A 1 462 ? -0.172 -19.426 4.403 1.00 93.12 462 LEU A N 1
ATOM 3535 C CA . LEU A 1 462 ? 0.125 -20.679 5.100 1.00 93.12 462 LEU A CA 1
ATOM 3536 C C . LEU A 1 462 ? -0.730 -21.849 4.602 1.00 93.12 462 LEU A C 1
ATOM 3538 O O . LEU A 1 462 ? -0.208 -22.954 4.490 1.00 93.12 462 LEU A O 1
ATOM 3542 N N . VAL A 1 463 ? -2.006 -21.612 4.290 1.00 91.50 463 VAL A N 1
ATOM 3543 C CA . VAL A 1 463 ? -2.893 -22.623 3.697 1.00 91.50 463 VAL A CA 1
ATOM 3544 C C . VAL A 1 463 ? -2.425 -22.970 2.289 1.00 91.50 463 VAL A C 1
ATOM 3546 O O . VAL A 1 463 ? -2.215 -24.144 1.993 1.00 91.50 463 VAL A O 1
ATOM 3549 N N . ARG A 1 464 ? -2.190 -21.958 1.440 1.00 90.50 464 ARG A N 1
ATOM 3550 C CA . ARG A 1 464 ? -1.784 -22.151 0.038 1.00 90.50 464 ARG A CA 1
ATOM 3551 C C . ARG A 1 464 ? -0.528 -23.011 -0.103 1.00 90.50 464 ARG A C 1
ATOM 3553 O O . ARG A 1 464 ? -0.448 -23.812 -1.028 1.00 90.50 464 ARG A O 1
ATOM 3560 N N . TYR A 1 465 ? 0.429 -22.852 0.811 1.00 92.62 465 TYR A N 1
ATOM 3561 C CA . TYR A 1 465 ? 1.713 -23.556 0.779 1.00 92.62 465 TYR A CA 1
ATOM 3562 C C . TYR A 1 465 ? 1.813 -24.732 1.762 1.00 92.62 465 TYR A C 1
ATOM 3564 O O . TYR A 1 465 ? 2.906 -25.250 1.982 1.00 92.62 465 TYR A O 1
ATOM 3572 N N . GLY A 1 466 ? 0.695 -25.173 2.351 1.00 90.19 466 GLY A N 1
ATOM 3573 C CA . GLY A 1 466 ? 0.639 -26.394 3.165 1.00 90.19 466 GLY A CA 1
ATOM 3574 C C . GLY A 1 466 ? 1.281 -26.293 4.554 1.00 90.19 466 GLY A C 1
ATOM 3575 O O . GLY A 1 466 ? 1.534 -27.310 5.193 1.00 90.19 466 GLY A O 1
ATOM 3576 N N . PHE A 1 467 ? 1.534 -25.083 5.057 1.00 90.88 467 PHE A N 1
ATOM 3577 C CA . PHE A 1 467 ? 2.064 -24.848 6.406 1.00 90.88 467 PHE A CA 1
ATOM 3578 C C . PHE A 1 467 ? 0.997 -24.844 7.503 1.00 90.88 467 PHE A C 1
ATOM 3580 O O . PHE A 1 467 ? 1.336 -24.809 8.690 1.00 90.88 467 PHE A O 1
ATOM 3587 N N . LEU A 1 468 ? -0.278 -24.783 7.124 1.00 89.81 468 LEU A N 1
ATOM 3588 C CA . LEU A 1 468 ? -1.414 -24.797 8.034 1.00 89.81 468 LEU A CA 1
ATOM 3589 C C . LEU A 1 468 ? -2.584 -25.528 7.375 1.00 89.81 468 LEU A C 1
ATOM 3591 O O . LEU A 1 468 ? -2.956 -25.201 6.250 1.00 89.81 468 LEU A O 1
ATOM 3595 N N . ALA A 1 469 ? -3.172 -26.486 8.091 1.00 88.31 469 ALA A N 1
ATOM 3596 C CA . ALA A 1 469 ? -4.384 -27.168 7.651 1.00 88.31 469 ALA A CA 1
ATOM 3597 C C . ALA A 1 469 ? -5.545 -26.171 7.517 1.00 88.31 469 ALA A C 1
ATOM 3599 O O . ALA A 1 469 ? -5.702 -25.278 8.359 1.00 88.31 469 ALA A O 1
ATOM 3600 N N . LYS A 1 470 ? -6.363 -26.336 6.473 1.00 85.44 470 LYS A N 1
ATOM 3601 C CA . LYS A 1 470 ? -7.446 -25.407 6.127 1.00 85.44 470 LYS A CA 1
ATOM 3602 C C . LYS A 1 470 ? -8.432 -25.225 7.285 1.00 85.44 470 LYS A C 1
ATOM 3604 O O . LYS A 1 470 ? -8.815 -24.105 7.596 1.00 85.44 470 LYS A O 1
ATOM 3609 N N . GLU A 1 471 ? -8.762 -26.304 7.982 1.00 86.81 471 GLU A N 1
ATOM 3610 C CA . GLU A 1 471 ? -9.715 -26.358 9.099 1.00 86.81 471 GLU A CA 1
ATOM 3611 C C . GLU A 1 471 ? -9.217 -25.586 10.329 1.00 86.81 471 GLU A C 1
ATOM 3613 O 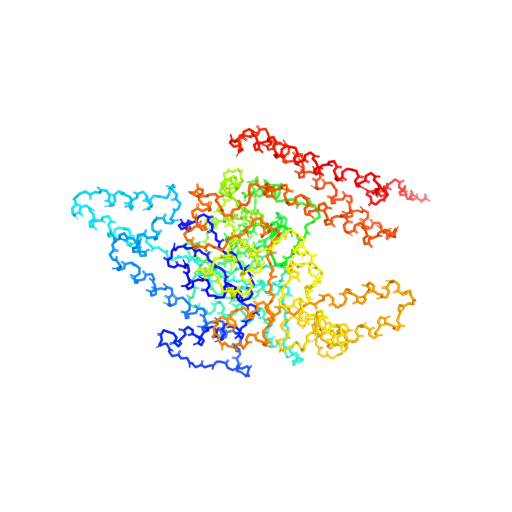O . GLU A 1 471 ? -9.997 -25.157 11.176 1.00 86.81 471 GLU A O 1
ATOM 3618 N N . SER A 1 472 ? -7.898 -25.408 10.437 1.00 87.31 472 SER A N 1
ATOM 3619 C CA . SER A 1 472 ? -7.253 -24.650 11.513 1.00 87.31 472 SER A CA 1
ATOM 3620 C C . SER A 1 472 ? -6.986 -23.191 11.135 1.00 87.31 472 SER A C 1
ATOM 3622 O O . SER A 1 472 ? -6.576 -22.392 11.985 1.00 87.31 472 SER A O 1
ATOM 3624 N N . ALA A 1 473 ? -7.186 -22.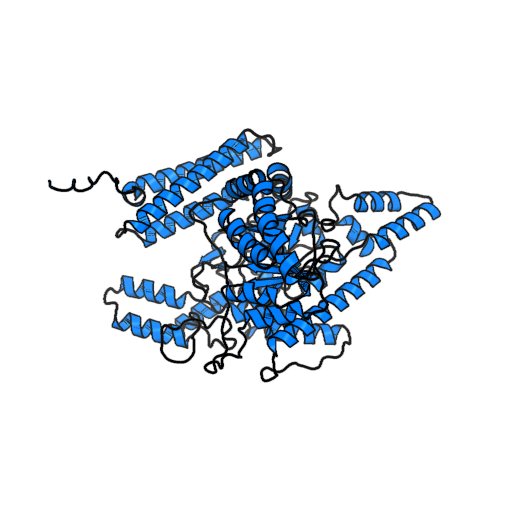835 9.866 1.00 90.44 473 ALA A N 1
ATOM 3625 C CA . ALA A 1 473 ? -6.896 -21.519 9.339 1.00 90.44 473 ALA A CA 1
ATOM 3626 C C . ALA A 1 473 ? -8.105 -20.592 9.443 1.00 90.44 473 ALA A C 1
ATOM 3628 O O . ALA A 1 473 ? -9.247 -20.945 9.178 1.00 90.44 473 ALA A O 1
ATOM 3629 N N . THR A 1 474 ? -7.822 -19.349 9.804 1.00 93.38 474 THR A N 1
ATOM 3630 C CA . THR A 1 474 ? -8.819 -18.278 9.886 1.00 93.38 474 THR A CA 1
ATOM 3631 C C . THR A 1 474 ? -8.337 -17.074 9.086 1.00 93.38 474 THR A C 1
ATOM 3633 O O . THR A 1 474 ? -7.960 -16.081 9.707 1.00 93.38 474 THR A O 1
ATOM 3636 N N . PRO A 1 475 ? -8.215 -17.160 7.745 1.00 93.75 475 PRO A N 1
ATOM 3637 C CA . PRO A 1 475 ? -7.747 -16.041 6.938 1.00 93.75 475 PRO A CA 1
ATOM 3638 C C . PRO A 1 475 ? -8.629 -14.802 7.132 1.00 93.75 475 PRO A C 1
ATOM 3640 O O . PRO A 1 475 ? -9.861 -14.858 7.052 1.00 93.75 475 PRO A O 1
ATOM 3643 N N . ALA A 1 476 ? -7.976 -13.681 7.429 1.00 94.19 476 ALA A N 1
ATOM 3644 C CA . ALA A 1 476 ? -8.564 -12.352 7.355 1.00 94.19 476 ALA A CA 1
ATOM 3645 C C . ALA A 1 476 ? -8.234 -11.759 5.989 1.00 94.19 476 ALA A C 1
ATOM 3647 O O . ALA A 1 476 ? -7.131 -11.949 5.484 1.00 94.19 476 ALA A O 1
ATOM 3648 N N . VAL A 1 477 ? -9.160 -10.991 5.426 1.00 94.31 477 VAL A N 1
ATOM 3649 C CA . VAL A 1 477 ? -8.937 -10.237 4.193 1.00 94.31 477 VAL A CA 1
ATOM 3650 C C . VAL A 1 477 ? -9.524 -8.841 4.349 1.00 94.31 477 VAL A C 1
ATOM 3652 O O . VAL A 1 477 ? -10.583 -8.660 4.957 1.00 94.31 477 VAL A O 1
ATOM 3655 N N . CYS A 1 478 ? -8.799 -7.851 3.838 1.00 94.44 478 CYS A N 1
ATOM 3656 C CA . CYS A 1 478 ? -9.092 -6.437 4.040 1.00 94.44 478 CYS A CA 1
ATOM 3657 C C . CYS A 1 478 ? -9.136 -5.671 2.711 1.00 94.44 478 CYS A C 1
ATOM 3659 O O . CYS A 1 478 ? -8.316 -4.772 2.490 1.00 94.44 478 CYS A O 1
ATOM 3661 N N . PRO A 1 479 ? -10.048 -6.044 1.794 1.00 96.06 479 PRO A N 1
ATOM 3662 C CA . PRO A 1 479 ? -10.189 -5.330 0.536 1.00 96.06 479 PRO A CA 1
ATOM 3663 C C . PRO A 1 479 ? -10.672 -3.899 0.796 1.00 96.06 479 PRO A C 1
ATOM 3665 O O . PRO A 1 479 ? -11.379 -3.638 1.766 1.00 96.06 479 PRO A O 1
ATOM 3668 N N . GLY A 1 480 ? -10.301 -2.964 -0.076 1.00 95.38 480 GLY A N 1
ATOM 3669 C CA . GLY A 1 480 ? -10.950 -1.652 -0.108 1.00 95.38 480 GLY A CA 1
ATOM 3670 C C . GLY A 1 480 ? -12.396 -1.761 -0.609 1.00 95.38 480 GLY A C 1
ATOM 3671 O O . GLY A 1 480 ? -12.737 -2.756 -1.254 1.00 95.38 480 GLY A O 1
ATOM 3672 N N . PRO A 1 481 ? -13.227 -0.730 -0.394 1.00 94.75 481 PRO A N 1
ATOM 3673 C CA . PRO A 1 481 ? -14.663 -0.758 -0.706 1.00 94.75 481 PRO A CA 1
ATOM 3674 C C . PRO A 1 481 ? -14.957 -1.011 -2.189 1.00 94.75 481 PRO A C 1
ATOM 3676 O O . PRO A 1 481 ? -16.007 -1.535 -2.541 1.00 94.75 481 PRO A O 1
ATOM 3679 N N . ASN A 1 482 ? -14.000 -0.712 -3.068 1.00 94.06 482 ASN A N 1
ATOM 3680 C CA . ASN A 1 482 ? -14.127 -0.974 -4.495 1.00 94.06 482 ASN A CA 1
ATOM 3681 C C . ASN A 1 482 ? -14.240 -2.449 -4.888 1.00 94.06 482 ASN A C 1
ATOM 3683 O O . ASN A 1 482 ? -14.656 -2.698 -6.014 1.00 94.06 482 ASN A O 1
ATOM 3687 N N . ILE A 1 483 ? -13.883 -3.414 -4.028 1.00 96.19 483 ILE A N 1
ATOM 3688 C CA . ILE A 1 483 ? -14.033 -4.840 -4.375 1.00 96.19 483 ILE A CA 1
ATOM 3689 C C . ILE A 1 483 ? -15.469 -5.183 -4.782 1.00 96.19 483 ILE A C 1
ATOM 3691 O O . ILE A 1 483 ? -15.652 -6.019 -5.652 1.00 96.19 483 ILE A O 1
ATOM 3695 N N . ALA A 1 484 ? -16.458 -4.450 -4.254 1.00 95.69 484 ALA A N 1
ATOM 3696 C CA . ALA A 1 484 ? -17.874 -4.596 -4.583 1.00 95.69 484 ALA A CA 1
ATOM 3697 C C . ALA A 1 484 ? -18.207 -4.451 -6.080 1.00 95.69 484 ALA A C 1
ATOM 3699 O O . ALA A 1 484 ? -19.308 -4.786 -6.506 1.00 95.69 484 ALA A O 1
ATOM 3700 N N . PHE A 1 485 ? -17.274 -3.919 -6.873 1.00 95.38 485 PHE A N 1
ATOM 3701 C CA . PHE A 1 485 ? -17.438 -3.701 -8.306 1.00 95.38 485 PHE A CA 1
ATOM 3702 C C . PHE A 1 485 ? -16.544 -4.604 -9.162 1.00 95.38 485 PHE A C 1
ATOM 3704 O O . PHE A 1 485 ? -16.603 -4.496 -10.382 1.00 95.38 485 PHE A O 1
ATOM 3711 N N . PHE A 1 486 ? -15.727 -5.471 -8.553 1.00 95.00 486 PHE A N 1
ATOM 3712 C CA . PHE A 1 486 ? -14.888 -6.445 -9.251 1.00 95.00 486 PHE A CA 1
ATOM 3713 C C . PHE A 1 486 ? -15.387 -7.857 -8.944 1.00 95.00 486 PHE A C 1
ATOM 3715 O O . PHE A 1 486 ? -15.102 -8.413 -7.886 1.00 95.00 486 PHE A O 1
ATOM 3722 N N . SER A 1 487 ? -16.121 -8.448 -9.883 1.00 89.62 487 SER A N 1
ATOM 3723 C CA . SER A 1 487 ? -16.807 -9.733 -9.686 1.00 89.62 487 SER A CA 1
ATOM 3724 C C . SER A 1 487 ? -16.107 -10.932 -10.330 1.00 89.62 487 SER A C 1
ATOM 3726 O O . SER A 1 487 ? -16.617 -12.052 -10.296 1.00 89.62 487 SER A O 1
ATOM 3728 N N . LYS A 1 488 ? -14.937 -10.720 -10.942 1.00 92.75 488 LYS A N 1
ATOM 3729 C CA . LYS A 1 488 ? -14.233 -11.726 -11.742 1.00 92.75 488 LYS A CA 1
ATOM 3730 C C . LYS A 1 488 ? -12.819 -11.955 -11.215 1.00 92.75 488 LYS A C 1
ATOM 3732 O O . LYS A 1 488 ? -12.037 -11.020 -11.066 1.00 92.75 488 LYS A O 1
ATOM 3737 N N . VAL A 1 489 ? -12.484 -13.224 -10.988 1.00 96.50 489 VAL A N 1
ATOM 3738 C CA . VAL A 1 489 ? -11.090 -13.675 -10.879 1.00 96.50 489 VAL A CA 1
ATOM 3739 C C . VAL A 1 489 ? -10.465 -13.589 -12.266 1.00 96.50 489 VAL A C 1
ATOM 3741 O O . VAL A 1 489 ? -11.031 -14.127 -13.217 1.00 96.50 489 VAL A O 1
ATOM 3744 N N . CYS A 1 490 ? -9.316 -12.932 -12.391 1.00 96.38 490 CYS A N 1
ATOM 3745 C CA . CYS A 1 490 ? -8.685 -12.701 -13.687 1.00 96.38 490 CYS A CA 1
ATOM 3746 C C . CYS A 1 490 ? -7.195 -13.055 -13.682 1.00 96.38 490 CYS A C 1
ATOM 3748 O O . CYS A 1 490 ? -6.532 -13.105 -12.643 1.00 96.38 490 CYS A O 1
ATOM 3750 N N . SER A 1 491 ? -6.661 -13.287 -14.875 1.00 97.50 491 SER A N 1
ATOM 3751 C CA . SER A 1 491 ? -5.225 -13.439 -15.102 1.00 97.50 491 SER A CA 1
ATOM 3752 C C . SER A 1 491 ? -4.475 -12.122 -14.875 1.00 97.50 491 SER A C 1
ATOM 3754 O O . SER A 1 491 ? -5.055 -11.029 -14.853 1.00 97.50 491 SER A O 1
ATOM 3756 N N . LEU A 1 492 ? -3.149 -12.208 -14.742 1.00 98.06 492 LEU A N 1
ATOM 3757 C CA . LEU A 1 492 ? -2.277 -11.037 -14.673 1.00 98.06 492 LEU A CA 1
ATOM 3758 C C . LEU A 1 492 ? -2.402 -10.183 -15.938 1.00 98.06 492 LEU A C 1
ATOM 3760 O O . LEU A 1 492 ? -2.458 -8.958 -15.848 1.00 98.06 492 LEU A O 1
ATOM 3764 N N . ARG A 1 493 ? -2.473 -10.831 -17.107 1.00 97.12 493 ARG A N 1
ATOM 3765 C CA . ARG A 1 493 ? -2.617 -10.150 -18.396 1.00 97.12 493 ARG A CA 1
ATOM 3766 C C . ARG A 1 493 ? -3.919 -9.361 -18.464 1.00 97.12 493 ARG A C 1
ATOM 3768 O O . ARG A 1 493 ? -3.861 -8.184 -18.786 1.00 97.12 493 ARG A O 1
ATOM 3775 N N . GLU A 1 494 ? -5.052 -9.970 -18.112 1.00 97.62 494 GLU A N 1
ATOM 3776 C CA . GLU A 1 494 ? -6.351 -9.279 -18.104 1.00 97.62 494 GLU A CA 1
ATOM 3777 C C . GLU A 1 494 ? -6.335 -8.056 -17.178 1.00 97.62 494 GLU A C 1
ATOM 3779 O O . GLU A 1 494 ? -6.787 -6.988 -17.581 1.00 97.62 494 GLU A O 1
ATOM 3784 N N . MET A 1 495 ? -5.765 -8.166 -15.969 1.00 98.06 495 MET A N 1
ATOM 3785 C CA . MET A 1 495 ? -5.664 -7.022 -15.051 1.00 98.06 495 MET A CA 1
ATOM 3786 C C . MET A 1 495 ? -4.787 -5.898 -15.620 1.00 98.06 495 MET A C 1
ATOM 3788 O O . MET A 1 495 ? -5.111 -4.722 -15.480 1.00 98.06 495 MET A O 1
ATOM 3792 N N . ILE A 1 496 ? -3.674 -6.231 -16.274 1.00 98.00 496 ILE A N 1
ATOM 3793 C CA . ILE A 1 496 ? -2.795 -5.232 -16.896 1.00 98.00 496 ILE A CA 1
ATOM 3794 C C . ILE A 1 496 ? -3.463 -4.589 -18.113 1.00 98.00 496 ILE A C 1
ATOM 3796 O O . ILE A 1 496 ? -3.382 -3.373 -18.291 1.00 98.00 496 ILE A O 1
ATOM 3800 N N . ASP A 1 497 ? -4.135 -5.391 -18.932 1.00 97.81 497 ASP A N 1
ATOM 3801 C CA . ASP A 1 497 ? -4.915 -4.924 -20.072 1.00 97.81 497 ASP A CA 1
ATOM 3802 C C . ASP A 1 497 ? -6.042 -3.993 -19.598 1.00 97.81 497 ASP A C 1
ATOM 3804 O O . ASP A 1 497 ? -6.261 -2.954 -20.216 1.00 97.81 497 ASP A O 1
ATOM 3808 N N . HIS A 1 498 ? -6.671 -4.277 -18.454 1.00 97.25 498 HIS A N 1
ATOM 3809 C CA . HIS A 1 498 ? -7.642 -3.394 -17.802 1.00 97.25 498 HIS A CA 1
ATOM 3810 C C . HIS A 1 498 ? -7.026 -2.073 -17.327 1.00 97.25 498 HIS A C 1
ATOM 3812 O O . HIS A 1 498 ? -7.564 -1.004 -17.603 1.00 97.25 498 HIS A O 1
ATOM 3818 N N . ILE A 1 499 ? -5.864 -2.111 -16.665 1.00 97.31 499 ILE A N 1
ATOM 3819 C CA . ILE A 1 499 ? -5.156 -0.899 -16.208 1.00 97.31 499 ILE A CA 1
ATOM 3820 C C . ILE A 1 499 ? -4.769 0.003 -17.390 1.00 97.31 499 ILE A C 1
ATOM 3822 O O . ILE A 1 499 ? -4.843 1.226 -17.280 1.00 97.31 499 ILE A O 1
ATOM 3826 N N . TYR A 1 500 ? -4.383 -0.585 -18.527 1.00 97.12 500 TYR A N 1
ATOM 3827 C CA . TYR A 1 500 ? -4.007 0.156 -19.734 1.00 97.12 500 TYR A CA 1
ATOM 3828 C C . TYR A 1 500 ? -5.160 0.422 -20.708 1.00 97.12 500 TYR A C 1
ATOM 3830 O O . TYR A 1 500 ? -4.939 1.062 -21.733 1.00 97.12 500 TYR A O 1
ATOM 3838 N N . GLY A 1 501 ? -6.386 0.008 -20.380 1.00 95.62 501 GLY A N 1
ATOM 3839 C CA . GLY A 1 501 ? -7.589 0.322 -21.158 1.00 95.62 501 GLY A CA 1
ATOM 3840 C C . GLY A 1 501 ? -7.745 -0.494 -22.441 1.00 95.62 501 GLY A C 1
ATOM 3841 O O . GLY A 1 501 ? -8.421 -0.054 -23.366 1.00 95.62 501 GLY A O 1
ATOM 3842 N N . ARG A 1 502 ? -7.121 -1.673 -22.510 1.00 95.88 502 ARG A N 1
ATOM 3843 C CA . ARG A 1 502 ? -7.289 -2.650 -23.601 1.00 95.88 502 ARG A CA 1
ATOM 3844 C C . ARG A 1 502 ? -8.508 -3.550 -23.404 1.00 95.88 502 ARG A C 1
ATOM 3846 O O . ARG A 1 502 ? -8.998 -4.121 -24.371 1.00 95.88 502 ARG A O 1
ATOM 3853 N N . THR A 1 503 ? -8.986 -3.671 -22.167 1.00 92.62 503 THR A N 1
ATOM 3854 C CA . THR A 1 503 ? -10.283 -4.260 -21.811 1.00 92.62 503 THR A CA 1
ATOM 3855 C C . THR A 1 503 ? -10.935 -3.429 -20.708 1.00 92.62 503 THR A C 1
ATOM 3857 O O . THR A 1 503 ? -10.236 -2.706 -20.004 1.00 92.62 503 THR A O 1
ATOM 3860 N N . ASN A 1 504 ? -12.256 -3.536 -20.554 1.00 82.19 504 ASN A N 1
ATOM 3861 C CA . ASN A 1 504 ? -13.035 -2.861 -19.509 1.00 82.19 504 ASN A CA 1
ATOM 3862 C C . ASN A 1 504 ? -14.038 -3.812 -18.816 1.00 82.19 504 ASN A C 1
ATOM 3864 O O . ASN A 1 504 ? -14.941 -3.354 -18.126 1.00 82.19 504 ASN A O 1
ATOM 3868 N N . ASP A 1 505 ? -13.904 -5.130 -18.993 1.00 86.19 505 ASP A N 1
ATOM 3869 C CA . ASP A 1 505 ? -14.863 -6.145 -18.520 1.00 86.19 505 ASP A CA 1
ATOM 3870 C C . ASP A 1 505 ? -14.661 -6.583 -17.056 1.00 86.19 505 ASP A C 1
ATOM 3872 O O . ASP A 1 505 ? -15.451 -7.365 -16.529 1.00 86.19 505 ASP A O 1
ATOM 3876 N N . LEU A 1 506 ? -13.604 -6.105 -16.388 1.00 90.81 506 LEU A N 1
ATOM 3877 C CA . LEU A 1 506 ? -13.269 -6.517 -15.018 1.00 90.81 506 LEU A CA 1
ATOM 3878 C C . LEU A 1 506 ? -13.998 -5.726 -13.929 1.00 90.81 506 LEU A C 1
ATOM 3880 O O . LEU A 1 506 ? -13.977 -6.131 -12.766 1.00 90.81 506 LEU A O 1
ATOM 3884 N N . VAL A 1 507 ? -14.609 -4.596 -14.285 1.00 92.44 507 VAL A N 1
ATOM 3885 C CA . VAL A 1 507 ? -15.255 -3.688 -13.339 1.00 92.44 507 VAL A CA 1
ATOM 3886 C C . VAL A 1 507 ? -16.680 -3.377 -13.782 1.00 92.44 507 VAL A C 1
ATOM 3888 O O . VAL A 1 507 ? -16.934 -3.139 -14.959 1.00 92.44 507 VAL A O 1
ATOM 3891 N N . ALA A 1 508 ? -17.622 -3.373 -12.841 1.00 91.19 508 ALA A N 1
ATOM 3892 C CA . ALA A 1 508 ? -19.019 -3.080 -13.138 1.00 91.19 508 ALA A CA 1
ATOM 3893 C C . ALA A 1 508 ? -19.202 -1.648 -13.676 1.00 91.19 508 ALA A C 1
ATOM 3895 O O . ALA A 1 508 ? -18.693 -0.691 -13.090 1.00 91.19 508 ALA A O 1
ATOM 3896 N N . GLU A 1 509 ? -20.010 -1.485 -14.728 1.00 86.56 509 GLU A N 1
ATOM 3897 C CA . GLU A 1 509 ? -20.329 -0.169 -15.315 1.00 86.56 509 GLU A CA 1
ATOM 3898 C C . GLU A 1 509 ? -21.035 0.777 -14.335 1.00 86.56 509 GLU A C 1
ATOM 3900 O O . GLU A 1 509 ? -20.942 1.997 -14.461 1.00 86.56 509 GLU A O 1
ATOM 3905 N N . THR A 1 510 ? -21.720 0.217 -13.335 1.00 90.00 510 THR A N 1
ATOM 3906 C CA . THR A 1 510 ? -22.403 0.955 -12.265 1.00 90.00 510 THR A CA 1
ATOM 3907 C C . THR A 1 510 ? -21.442 1.528 -11.224 1.00 90.00 510 THR A C 1
ATOM 3909 O O . THR A 1 510 ? -21.875 2.240 -10.310 1.00 90.00 510 THR A O 1
ATOM 3912 N N . ARG A 1 511 ? -20.140 1.224 -11.317 1.00 93.94 511 ARG A N 1
ATOM 3913 C CA . ARG A 1 511 ? -19.151 1.722 -10.369 1.00 93.94 511 ARG A CA 1
ATOM 3914 C C . ARG A 1 511 ? -19.061 3.253 -10.450 1.00 93.94 511 ARG A C 1
ATOM 3916 O O . ARG A 1 511 ? -18.740 3.791 -11.507 1.00 93.94 511 ARG A O 1
ATOM 3923 N N . PRO A 1 512 ? -19.243 3.978 -9.331 1.00 94.12 512 PRO A N 1
ATOM 3924 C CA . PRO A 1 512 ? -19.028 5.418 -9.319 1.00 94.12 512 PRO A CA 1
ATOM 3925 C C . PRO A 1 512 ? -17.546 5.751 -9.515 1.00 94.12 512 PRO A C 1
ATOM 3927 O O . PRO A 1 512 ? -16.670 5.044 -9.009 1.00 94.12 512 PRO A O 1
ATOM 3930 N N . HIS A 1 513 ? -17.258 6.887 -10.150 1.00 96.06 513 HIS A N 1
ATOM 3931 C CA . HIS A 1 513 ? -15.894 7.414 -10.231 1.00 96.06 513 HIS A CA 1
ATOM 3932 C C . HIS A 1 513 ? -15.237 7.480 -8.839 1.00 96.06 513 HIS A C 1
ATOM 3934 O O . HIS A 1 513 ? -15.897 7.772 -7.837 1.00 96.06 513 HIS A O 1
ATOM 3940 N N . GLN A 1 514 ? -13.931 7.234 -8.757 1.00 96.44 514 GLN A N 1
ATOM 3941 C CA . GLN A 1 514 ? -13.181 7.072 -7.508 1.00 96.44 514 GLN A CA 1
ATOM 3942 C C . GLN A 1 514 ? -13.360 8.238 -6.528 1.00 96.44 514 GLN A C 1
ATOM 3944 O O . GLN A 1 514 ? -13.505 8.011 -5.330 1.00 96.44 514 GLN A O 1
ATOM 3949 N N . PHE A 1 515 ? -13.425 9.471 -7.037 1.00 97.56 515 PHE A N 1
ATOM 3950 C CA . PHE A 1 515 ? -13.657 10.679 -6.238 1.00 97.56 515 PHE A CA 1
ATOM 3951 C C . PHE A 1 515 ? -15.072 10.754 -5.667 1.00 97.56 515 PHE A C 1
ATOM 3953 O O . PHE A 1 515 ? -15.255 11.140 -4.517 1.00 97.56 515 PHE A O 1
ATOM 3960 N N . ILE A 1 516 ? -16.075 10.339 -6.444 1.00 97.75 516 ILE A N 1
ATOM 3961 C CA . ILE A 1 516 ? -17.459 10.257 -5.971 1.00 97.75 516 ILE A CA 1
ATOM 3962 C C . ILE A 1 516 ? -17.572 9.172 -4.901 1.00 97.75 516 ILE A C 1
ATOM 3964 O O . ILE A 1 516 ? -18.202 9.392 -3.867 1.00 97.75 516 ILE A O 1
ATOM 3968 N N . ASN A 1 517 ? -16.938 8.014 -5.122 1.00 97.06 517 ASN A N 1
ATOM 3969 C CA . ASN A 1 517 ? -16.919 6.944 -4.131 1.00 97.06 517 ASN A CA 1
ATOM 3970 C C . ASN A 1 517 ? -16.247 7.400 -2.831 1.00 97.06 517 ASN A C 1
ATOM 3972 O O . ASN A 1 517 ? -16.795 7.204 -1.753 1.00 97.06 517 ASN A O 1
ATOM 3976 N N . GLU A 1 518 ? -15.095 8.067 -2.927 1.00 97.62 518 GLU A N 1
ATOM 3977 C CA . GLU A 1 518 ? -14.402 8.628 -1.768 1.00 97.62 518 GLU A CA 1
ATOM 3978 C C . GLU A 1 518 ? -15.282 9.628 -1.007 1.00 97.62 518 GLU A C 1
ATOM 3980 O O . GLU A 1 518 ? -15.427 9.499 0.207 1.00 97.62 518 GLU A O 1
ATOM 3985 N N . LEU A 1 519 ? -15.926 10.575 -1.695 1.00 98.25 519 LEU A N 1
ATOM 3986 C CA . LEU A 1 519 ? -16.840 11.520 -1.052 1.00 98.25 519 LEU A CA 1
ATOM 3987 C C . LEU A 1 519 ? -17.975 10.812 -0.303 1.00 98.25 519 LEU A C 1
ATOM 3989 O O . LEU A 1 519 ? -18.265 11.168 0.837 1.00 98.25 519 LEU A O 1
ATOM 3993 N N . ARG A 1 520 ? -18.594 9.792 -0.913 1.00 97.62 520 ARG A N 1
ATOM 3994 C CA . ARG A 1 520 ? -19.643 8.989 -0.263 1.00 97.62 520 ARG A CA 1
ATOM 3995 C C . ARG A 1 520 ? -19.128 8.322 1.010 1.00 97.62 520 ARG A C 1
ATOM 3997 O O . ARG A 1 520 ? -19.808 8.374 2.031 1.00 97.62 520 ARG A O 1
ATOM 4004 N N . LEU A 1 521 ? -17.920 7.757 0.971 1.00 96.94 521 LEU A N 1
ATOM 4005 C CA . LEU A 1 521 ? -17.283 7.141 2.139 1.00 96.94 521 LEU A CA 1
ATOM 4006 C C . LEU A 1 521 ? -17.026 8.165 3.251 1.00 96.94 521 LEU A C 1
ATOM 4008 O O . LEU A 1 521 ? -17.308 7.882 4.412 1.00 96.94 521 LEU A O 1
ATOM 4012 N N . TYR A 1 522 ? -16.544 9.364 2.917 1.00 97.94 522 TYR A N 1
ATOM 4013 C CA . TYR A 1 522 ? -16.341 10.423 3.907 1.00 97.94 522 TYR A CA 1
ATOM 4014 C C . TYR A 1 522 ? -17.655 10.947 4.498 1.00 97.94 522 TYR A C 1
ATOM 4016 O O . TYR A 1 522 ? -17.711 11.201 5.700 1.00 97.94 522 TYR A O 1
ATOM 4024 N N . VAL A 1 523 ? -18.711 11.100 3.692 1.00 98.06 523 VAL A N 1
ATOM 4025 C CA . VAL A 1 523 ? -20.036 11.502 4.191 1.00 98.06 523 VAL A CA 1
ATOM 4026 C C . VAL A 1 523 ? -20.610 10.425 5.111 1.00 98.06 523 VAL A C 1
ATOM 4028 O O . VAL A 1 523 ? -21.088 10.753 6.194 1.00 98.06 523 VAL A O 1
ATOM 4031 N N . ALA A 1 524 ? -20.511 9.146 4.739 1.00 96.69 524 ALA A N 1
ATOM 4032 C CA . ALA A 1 524 ? -20.918 8.034 5.599 1.00 96.69 524 ALA A CA 1
ATOM 4033 C C . ALA A 1 524 ? -20.128 8.022 6.919 1.00 96.69 524 ALA A C 1
ATOM 4035 O O . ALA A 1 524 ? -20.721 7.959 7.994 1.00 96.69 524 ALA A O 1
ATOM 4036 N N . TYR A 1 525 ? -18.805 8.190 6.853 1.00 96.56 525 TYR A N 1
ATOM 4037 C CA . TYR A 1 525 ? -17.949 8.267 8.035 1.00 96.56 525 TYR A CA 1
ATOM 4038 C C . TYR A 1 525 ? -18.308 9.451 8.948 1.00 96.56 525 TYR A C 1
ATOM 4040 O O . TYR A 1 525 ? -18.394 9.293 10.165 1.00 96.56 525 TYR A O 1
ATOM 4048 N N . LEU A 1 526 ? -18.559 10.637 8.380 1.00 96.81 526 LEU A N 1
ATOM 4049 C CA . LEU A 1 526 ? -19.007 11.809 9.138 1.00 96.81 526 LEU A CA 1
ATOM 4050 C C . LEU A 1 526 ? -20.338 11.534 9.847 1.00 96.81 526 LEU A C 1
ATOM 4052 O O . LEU A 1 526 ? -20.482 11.869 11.022 1.00 96.81 526 LEU A O 1
ATOM 4056 N N . LYS A 1 527 ? -21.293 10.904 9.153 1.00 96.19 527 LYS A N 1
ATOM 4057 C CA . LYS A 1 527 ? -22.595 10.533 9.720 1.00 96.19 527 LYS A CA 1
ATOM 4058 C C . LYS A 1 527 ? -22.449 9.590 10.910 1.00 96.19 527 LYS A C 1
ATOM 4060 O O . LYS A 1 527 ? -23.063 9.839 11.944 1.00 96.19 527 LYS A O 1
ATOM 4065 N N . GLU A 1 528 ? -21.608 8.563 10.794 1.00 93.19 528 GLU A N 1
ATOM 4066 C CA . GLU A 1 528 ? -21.304 7.650 11.903 1.00 93.19 528 GLU A CA 1
ATOM 4067 C C . GLU A 1 528 ? -20.672 8.390 13.089 1.00 93.19 528 GLU A C 1
ATOM 4069 O O . GLU A 1 528 ? -21.092 8.208 14.228 1.00 93.19 528 GLU A O 1
ATOM 4074 N N . ARG A 1 529 ? -19.708 9.285 12.838 1.00 92.50 529 ARG A N 1
ATOM 4075 C CA . ARG A 1 529 ? -19.059 10.062 13.906 1.00 92.50 529 ARG A CA 1
ATOM 4076 C C . ARG A 1 529 ? -20.005 11.021 14.617 1.00 92.50 529 ARG A C 1
ATOM 4078 O O . ARG A 1 529 ? -19.925 11.149 15.835 1.00 92.50 529 ARG A O 1
ATOM 4085 N N . VAL A 1 530 ? -20.905 11.673 13.887 1.00 92.50 530 VAL A N 1
ATOM 4086 C CA . VAL A 1 530 ? -21.940 12.519 14.491 1.00 92.50 530 VAL A CA 1
ATOM 4087 C C . VAL A 1 530 ? -22.927 11.672 15.294 1.00 92.50 530 VAL A C 1
ATOM 4089 O O . VAL A 1 530 ? -23.295 12.077 16.392 1.00 92.50 530 VAL A O 1
ATOM 4092 N N . ALA A 1 531 ? -23.315 10.493 14.799 1.00 90.00 531 ALA A N 1
ATOM 4093 C CA . ALA A 1 531 ? -24.191 9.579 15.531 1.00 90.00 531 ALA A CA 1
ATOM 4094 C C . ALA A 1 531 ? -23.559 9.093 16.849 1.00 90.00 531 ALA A C 1
ATOM 4096 O O . ALA A 1 531 ? -24.252 9.041 17.860 1.00 90.00 531 ALA A O 1
ATOM 4097 N N . ASP A 1 532 ? -22.252 8.809 16.856 1.00 85.31 532 ASP A N 1
ATOM 4098 C CA . ASP A 1 532 ? -21.513 8.409 18.063 1.00 85.31 532 ASP A CA 1
ATOM 4099 C C . ASP A 1 532 ? -21.431 9.528 19.118 1.00 85.31 532 ASP A C 1
ATOM 4101 O O . ASP A 1 532 ? -21.419 9.245 20.316 1.00 85.31 532 ASP A O 1
ATOM 4105 N N . ALA A 1 533 ? -21.349 10.790 18.681 1.00 86.00 533 ALA A N 1
ATOM 4106 C CA . ALA A 1 533 ? -21.252 11.955 19.563 1.00 86.00 533 ALA A CA 1
ATOM 4107 C C . ALA A 1 533 ? -22.627 12.480 20.026 1.00 86.00 533 ALA A C 1
ATOM 4109 O O . ALA A 1 533 ? -22.739 13.177 21.032 1.00 86.00 533 ALA A O 1
ATOM 4110 N N . PHE A 1 534 ? -23.703 12.184 19.299 1.00 82.00 534 PHE A N 1
ATOM 4111 C CA . PHE A 1 534 ? -25.033 12.711 19.599 1.00 82.00 534 PHE A CA 1
ATOM 4112 C C . PHE A 1 534 ? -25.684 12.011 20.817 1.00 82.00 534 PHE A C 1
ATOM 4114 O O . PHE A 1 534 ? -25.565 10.795 20.957 1.00 82.00 534 PHE A O 1
ATOM 4121 N N . PRO A 1 535 ? -26.431 12.725 21.693 1.00 72.88 535 PRO A N 1
ATOM 4122 C CA . PRO A 1 535 ? -26.688 14.172 21.708 1.00 72.88 535 PRO A CA 1
ATOM 4123 C C . PRO A 1 535 ? -25.653 14.990 22.501 1.00 72.88 535 PRO A C 1
ATOM 4125 O O . PRO A 1 535 ? -25.809 16.201 22.643 1.00 72.88 535 PRO A O 1
ATOM 4128 N N . ARG A 1 536 ? -24.626 14.349 23.073 1.00 75.88 536 ARG A N 1
ATOM 4129 C CA . ARG A 1 536 ? -23.662 14.983 23.983 1.00 75.88 536 ARG A CA 1
ATOM 4130 C C . ARG A 1 536 ? -22.386 15.367 23.236 1.00 75.88 536 ARG A C 1
ATOM 4132 O O . ARG A 1 536 ? -21.433 14.600 23.227 1.00 75.88 536 ARG A O 1
ATOM 4139 N N . ILE A 1 537 ? -22.367 16.572 22.669 1.00 81.50 537 ILE A N 1
ATOM 4140 C CA . ILE A 1 537 ? -21.207 17.102 21.943 1.00 81.50 537 ILE A CA 1
ATOM 4141 C C . ILE A 1 537 ? -20.397 18.100 22.785 1.00 81.50 537 ILE A C 1
ATOM 4143 O O . ILE A 1 537 ? -20.951 19.013 23.399 1.00 81.50 537 ILE A O 1
ATOM 4147 N N . GLY A 1 538 ? -19.074 17.948 22.791 1.00 84.00 538 GLY A N 1
ATOM 4148 C CA . GLY A 1 538 ? -18.129 18.918 23.342 1.00 84.00 538 GLY A CA 1
ATOM 4149 C C . GLY A 1 538 ? -17.622 19.929 22.305 1.00 84.00 538 GLY A C 1
ATOM 4150 O O . GLY A 1 538 ? -17.672 19.704 21.099 1.00 84.00 538 GLY A O 1
ATOM 4151 N N . GLU A 1 539 ? -17.039 21.040 22.764 1.00 85.38 539 GLU A N 1
ATOM 4152 C CA . GLU A 1 539 ? -16.540 22.109 21.875 1.00 85.38 539 GLU A CA 1
ATOM 4153 C C . GLU A 1 539 ? -15.475 21.635 20.870 1.00 85.38 539 GLU A C 1
ATOM 4155 O O . GLU A 1 539 ? -15.462 22.054 19.714 1.00 85.38 539 GLU A O 1
ATOM 4160 N N . LYS A 1 540 ? -14.609 20.694 21.268 1.00 86.94 540 LYS A N 1
ATOM 4161 C CA . LYS A 1 540 ? -13.601 20.112 20.363 1.00 86.94 540 LYS A CA 1
ATOM 4162 C C . LYS A 1 540 ? -14.231 19.336 19.205 1.00 86.94 540 LYS A C 1
ATOM 4164 O O . LYS A 1 540 ? -13.703 19.363 18.097 1.00 86.94 540 LYS A O 1
ATOM 4169 N N . GLU A 1 541 ? -15.338 18.646 19.458 1.00 88.81 541 GLU A N 1
ATOM 4170 C CA . GLU A 1 541 ? -16.048 17.865 18.443 1.00 88.81 541 GLU A CA 1
ATOM 4171 C C . GLU A 1 541 ? -16.783 18.786 17.469 1.00 88.81 541 GLU A C 1
ATOM 4173 O O . GLU A 1 541 ? -16.746 18.534 16.269 1.00 88.81 541 GLU A O 1
ATOM 4178 N N . LYS A 1 542 ? -17.345 19.905 17.950 1.00 89.69 542 LYS A N 1
ATOM 4179 C CA . LYS A 1 542 ? -17.924 20.942 17.079 1.00 89.69 542 LYS A CA 1
ATOM 4180 C C . LYS A 1 542 ? -16.887 21.516 16.119 1.00 89.69 542 LYS A C 1
ATOM 4182 O O . LYS A 1 542 ? -17.138 21.586 14.919 1.00 89.69 542 LYS A O 1
ATOM 4187 N N . VAL A 1 543 ? -15.702 21.876 16.627 1.00 92.62 543 VAL A N 1
ATOM 4188 C CA . VAL A 1 543 ? -14.586 22.357 15.791 1.00 92.62 543 VAL A CA 1
ATOM 4189 C C . VAL A 1 543 ? -14.198 21.302 14.754 1.00 92.62 543 VAL A C 1
ATOM 4191 O O . VAL A 1 543 ? -14.093 21.622 13.572 1.00 92.62 543 VAL A O 1
ATOM 4194 N N . TYR A 1 544 ? -14.057 20.042 15.177 1.00 94.56 544 TYR A N 1
ATOM 4195 C CA . TYR A 1 544 ? -13.749 18.931 14.279 1.00 94.56 544 TYR A CA 1
ATOM 4196 C C . TYR A 1 544 ? -14.806 18.763 13.178 1.00 94.56 544 TYR A C 1
ATOM 4198 O O . TYR A 1 544 ? -14.450 18.696 12.005 1.00 94.56 544 TYR A O 1
ATOM 4206 N N . PHE A 1 545 ? -16.101 18.730 13.512 1.00 95.62 545 PHE A N 1
ATOM 4207 C CA . PHE A 1 545 ? -17.170 18.561 12.523 1.00 95.62 545 PHE A CA 1
ATOM 4208 C C . PHE A 1 545 ? -17.317 19.771 11.598 1.00 95.62 545 PHE A C 1
ATOM 4210 O O . PHE A 1 545 ? -17.568 19.593 10.403 1.00 95.62 545 PHE A O 1
ATOM 4217 N N . ALA A 1 546 ? -17.122 20.989 12.107 1.00 94.50 546 ALA A N 1
ATOM 4218 C CA . ALA A 1 546 ? -17.116 22.202 11.296 1.00 94.50 546 ALA A CA 1
ATOM 4219 C C . ALA A 1 546 ? -15.964 22.196 10.277 1.00 94.50 546 ALA A C 1
ATOM 4221 O O . ALA A 1 546 ? -16.184 22.471 9.094 1.00 94.50 546 ALA A O 1
ATOM 4222 N N . GLU A 1 547 ? -14.756 21.823 10.707 1.00 96.25 547 GLU A N 1
ATOM 4223 C CA . GLU A 1 547 ? -13.596 21.659 9.826 1.00 96.25 547 GLU A CA 1
ATOM 4224 C C . GLU A 1 547 ? -13.826 20.540 8.801 1.00 96.25 547 GLU A C 1
ATOM 4226 O O . GLU A 1 547 ? -13.628 20.746 7.604 1.00 96.25 547 GLU A O 1
ATOM 4231 N N . PHE A 1 548 ? -14.351 19.393 9.238 1.00 97.31 548 PHE A N 1
ATOM 4232 C CA . PHE A 1 548 ? -14.666 18.261 8.367 1.00 97.31 548 PHE A CA 1
ATOM 4233 C C . PHE A 1 548 ? -15.657 18.655 7.268 1.00 97.31 548 PHE A C 1
ATOM 4235 O O . PHE A 1 548 ? -15.431 18.390 6.086 1.00 97.31 548 PHE A O 1
ATOM 4242 N N . LYS A 1 549 ? -16.745 19.341 7.642 1.00 97.44 549 LYS A N 1
ATOM 4243 C CA . LYS A 1 549 ? -17.735 19.887 6.705 1.00 97.44 549 LYS A CA 1
ATOM 4244 C C . LYS A 1 549 ? -17.079 20.853 5.720 1.00 97.44 549 LYS A C 1
ATOM 4246 O O . LYS A 1 549 ? -17.324 20.748 4.520 1.00 97.44 549 LYS A O 1
ATOM 4251 N N . LYS A 1 550 ? -16.269 21.796 6.210 1.00 97.50 550 LYS A N 1
ATOM 4252 C CA . LYS A 1 550 ? -15.569 22.780 5.372 1.00 97.50 550 LYS A CA 1
ATOM 4253 C C . LYS A 1 550 ? -14.696 22.086 4.323 1.00 97.50 550 LYS A C 1
ATOM 4255 O O . LYS A 1 550 ? -14.782 22.434 3.148 1.00 97.50 550 LYS A O 1
ATOM 4260 N N . ASN A 1 551 ? -13.910 21.095 4.731 1.00 97.50 551 ASN A N 1
ATOM 4261 C CA . ASN A 1 551 ? -13.002 20.379 3.840 1.00 97.50 551 ASN A CA 1
ATOM 4262 C C . ASN A 1 551 ? -13.756 19.518 2.813 1.00 97.50 551 ASN A C 1
ATOM 4264 O O . ASN A 1 551 ? -13.389 19.517 1.637 1.00 97.50 551 ASN A O 1
ATOM 4268 N N . LEU A 1 552 ? -14.876 18.887 3.194 1.00 97.88 552 LEU A N 1
ATOM 4269 C CA . LEU A 1 552 ? -15.734 18.188 2.230 1.00 97.88 552 LEU A CA 1
ATOM 4270 C C . LEU A 1 552 ? -16.368 19.128 1.208 1.00 97.88 552 LEU A C 1
ATOM 4272 O O . LEU A 1 552 ? -16.412 18.801 0.022 1.00 97.88 552 LEU A O 1
ATOM 4276 N N . LEU A 1 553 ? -16.841 20.300 1.640 1.00 98.12 553 LEU A N 1
ATOM 4277 C CA . LEU A 1 553 ? -17.366 21.311 0.723 1.00 98.12 553 LEU A CA 1
ATOM 4278 C C . LEU A 1 553 ? -16.277 21.811 -0.233 1.00 98.12 553 LEU A C 1
ATOM 4280 O O . LEU A 1 553 ? -16.552 21.964 -1.419 1.00 98.12 553 LEU A O 1
ATOM 4284 N N . ALA A 1 554 ? -15.041 21.989 0.242 1.00 98.06 554 ALA A N 1
ATOM 4285 C CA . ALA A 1 554 ? -13.908 22.325 -0.618 1.00 98.06 554 ALA A CA 1
ATOM 4286 C C . ALA A 1 554 ? -13.620 21.220 -1.651 1.00 98.06 554 ALA A C 1
ATOM 4288 O O . ALA A 1 554 ? -13.412 21.525 -2.823 1.00 98.06 554 ALA A O 1
ATOM 4289 N N . GLY A 1 555 ? -13.690 19.943 -1.255 1.00 98.00 555 GLY A N 1
ATOM 4290 C CA . GLY A 1 555 ? -13.603 18.811 -2.183 1.00 98.00 555 GLY A CA 1
ATOM 4291 C C . GLY A 1 555 ? -14.710 18.821 -3.239 1.00 98.00 555 GLY A C 1
ATOM 4292 O O . GLY A 1 555 ? -14.432 18.697 -4.429 1.00 98.00 555 GLY A O 1
ATOM 4293 N N . LEU A 1 556 ? -15.962 19.042 -2.828 1.00 98.44 556 LEU A N 1
ATOM 4294 C CA . LEU A 1 556 ? -17.104 19.154 -3.741 1.00 98.44 556 LEU A CA 1
ATOM 4295 C C . LEU A 1 556 ? -16.934 20.304 -4.747 1.00 98.44 556 LEU A C 1
ATOM 4297 O O . LEU A 1 556 ? -17.208 20.115 -5.931 1.00 98.44 556 LEU A O 1
ATOM 4301 N N . GLU A 1 557 ? -16.473 21.478 -4.306 1.00 98.25 557 GLU A N 1
ATOM 4302 C CA . GLU A 1 557 ? -16.204 22.609 -5.205 1.00 98.25 557 GLU A CA 1
ATOM 4303 C C . GLU A 1 557 ? -15.024 22.335 -6.145 1.00 98.25 557 GLU A C 1
ATOM 4305 O O . GLU A 1 557 ? -15.111 22.659 -7.330 1.00 98.25 557 GLU A O 1
ATOM 4310 N N . HIS A 1 558 ? -13.962 21.677 -5.666 1.00 97.88 558 HIS A N 1
ATOM 4311 C CA . HIS A 1 558 ? -12.845 21.242 -6.512 1.00 97.88 558 HIS A CA 1
ATOM 4312 C C . HIS A 1 558 ? -13.341 20.346 -7.653 1.00 97.88 558 HIS A C 1
ATOM 4314 O O . HIS A 1 558 ? -13.093 20.631 -8.823 1.00 97.88 558 HIS A O 1
ATOM 4320 N N . TYR A 1 559 ? -14.117 19.305 -7.338 1.00 97.50 559 TYR A N 1
ATOM 4321 C CA . TYR A 1 559 ? -14.655 18.387 -8.347 1.00 97.50 559 TYR A CA 1
ATOM 4322 C C . TYR A 1 559 ? -15.685 19.042 -9.273 1.00 97.50 559 TYR A C 1
ATOM 4324 O O . TYR A 1 559 ? -15.749 18.708 -10.454 1.00 97.50 559 TYR A O 1
ATOM 4332 N N . LYS A 1 560 ? -16.453 20.018 -8.778 1.00 96.81 560 LYS A N 1
ATOM 4333 C CA . LYS A 1 560 ? -17.319 20.849 -9.624 1.00 96.81 560 LYS A CA 1
ATOM 4334 C C . LYS A 1 560 ? -16.500 21.706 -10.593 1.00 96.81 560 LYS A C 1
ATOM 4336 O O . LYS A 1 560 ? -16.929 21.922 -11.721 1.00 96.81 560 LYS A O 1
ATOM 4341 N N . GLY A 1 561 ? -15.329 22.184 -10.175 1.00 95.75 561 GLY A N 1
ATOM 4342 C CA . GLY A 1 561 ? -14.370 22.860 -11.046 1.00 95.75 561 GLY A CA 1
ATOM 4343 C C . GLY A 1 561 ? -13.867 21.948 -12.165 1.00 95.75 561 GLY A C 1
ATOM 4344 O O . GLY A 1 561 ? -13.884 22.355 -13.324 1.00 95.75 561 GLY A O 1
ATOM 4345 N N . LEU A 1 562 ? -13.526 20.695 -11.836 1.00 94.19 562 LEU A N 1
ATOM 4346 C CA . LEU A 1 562 ? -13.080 19.697 -12.816 1.00 94.19 562 LEU A CA 1
ATOM 4347 C C . LEU A 1 562 ? -14.130 19.390 -13.888 1.00 94.19 562 LEU A C 1
ATOM 4349 O O . LEU A 1 562 ? -13.768 19.028 -14.999 1.00 94.19 562 LEU A O 1
ATOM 4353 N N . LEU A 1 563 ? -15.426 19.556 -13.602 1.00 92.62 563 LEU A N 1
ATOM 4354 C CA . LEU A 1 563 ? -16.475 19.408 -14.618 1.00 92.62 563 LEU A CA 1
ATOM 4355 C C . LEU A 1 563 ? -16.375 20.436 -15.746 1.00 92.62 563 LEU A C 1
ATOM 4357 O O . LEU A 1 563 ? -17.086 20.276 -16.725 1.00 92.62 563 LEU A O 1
ATOM 4361 N N . ARG A 1 564 ? -15.543 21.478 -15.640 1.00 90.06 564 ARG A N 1
ATOM 4362 C CA . ARG A 1 564 ? -15.277 22.444 -16.722 1.00 90.06 564 ARG A CA 1
ATOM 4363 C C . ARG A 1 564 ? -14.103 22.040 -17.613 1.00 90.06 564 ARG A C 1
ATOM 4365 O O . ARG A 1 564 ? -13.874 22.693 -18.621 1.00 90.06 564 ARG A O 1
ATOM 4372 N N . GLU A 1 565 ? -13.358 21.013 -17.220 1.00 88.50 565 GLU A N 1
ATOM 4373 C CA . GLU A 1 565 ? -12.207 20.494 -17.952 1.00 88.50 565 GLU A CA 1
ATOM 4374 C C . GLU A 1 565 ? -12.625 19.273 -18.795 1.00 88.50 565 GLU A C 1
ATOM 4376 O O . GLU A 1 565 ? -13.516 18.516 -18.402 1.00 88.50 565 GLU A O 1
ATOM 4381 N N . ASP A 1 566 ? -11.957 19.049 -19.928 1.00 82.62 566 ASP A N 1
ATOM 4382 C CA . ASP A 1 566 ? -12.276 17.965 -20.871 1.00 82.62 566 ASP A CA 1
ATOM 4383 C C . ASP A 1 566 ? -11.489 16.685 -20.550 1.00 82.62 566 ASP A C 1
ATOM 4385 O O . ASP A 1 566 ? -10.642 16.231 -21.317 1.00 82.62 566 ASP A O 1
ATOM 4389 N N . TRP A 1 567 ? -11.732 16.117 -19.367 1.00 82.31 567 TRP A N 1
ATOM 4390 C CA . TRP A 1 567 ? -11.067 14.884 -18.918 1.00 82.31 567 TRP A CA 1
ATOM 4391 C C . TRP A 1 567 ? -11.972 13.648 -18.906 1.00 82.31 567 TRP A C 1
ATOM 4393 O O . TRP A 1 567 ? -11.476 12.522 -18.868 1.00 82.31 567 TRP A O 1
ATOM 4403 N N . ILE A 1 568 ? -13.292 13.847 -18.935 1.00 81.06 568 ILE A N 1
ATOM 4404 C CA . ILE A 1 568 ? -14.263 12.779 -19.162 1.00 81.06 568 ILE A CA 1
ATOM 4405 C C . ILE A 1 568 ? -14.639 12.826 -20.641 1.00 81.06 568 ILE A C 1
ATOM 4407 O O . ILE A 1 568 ? -15.320 13.750 -21.071 1.00 81.06 568 ILE A O 1
ATOM 4411 N N . GLU A 1 569 ? -14.192 11.833 -21.409 1.00 76.12 569 GLU A N 1
ATOM 4412 C CA . GLU A 1 569 ? -14.369 11.811 -22.870 1.00 76.12 569 GLU A CA 1
ATOM 4413 C C . GLU A 1 569 ? -15.842 11.681 -23.296 1.00 76.12 569 GLU A C 1
ATOM 4415 O O . GLU A 1 569 ? -16.254 12.256 -24.300 1.00 76.12 569 GLU A O 1
ATOM 4420 N N . ALA A 1 570 ? -16.647 10.930 -22.539 1.00 84.81 570 ALA A N 1
ATOM 4421 C CA . ALA A 1 570 ? -18.058 10.715 -22.842 1.00 84.81 570 ALA A CA 1
ATOM 4422 C C . ALA A 1 570 ? -18.950 11.699 -22.072 1.00 84.81 570 ALA A C 1
ATOM 4424 O O . ALA A 1 570 ? -18.968 11.682 -20.840 1.00 84.81 570 ALA A O 1
ATOM 4425 N N . GLU A 1 571 ? -19.760 12.486 -22.787 1.00 87.31 571 GLU A N 1
ATOM 4426 C CA . GLU A 1 571 ? -20.673 13.461 -22.169 1.00 87.31 571 GLU A CA 1
ATOM 4427 C C . GLU A 1 571 ? -21.646 12.795 -21.181 1.00 87.31 571 GLU A C 1
ATOM 4429 O O . GLU A 1 571 ? -21.832 13.286 -20.073 1.00 87.31 571 GLU A O 1
ATOM 4434 N N . SER A 1 572 ? -22.152 11.596 -21.493 1.00 88.69 572 SER A N 1
ATOM 4435 C CA . SER A 1 572 ? -22.992 10.820 -20.568 1.00 88.69 572 SER A CA 1
ATOM 4436 C C . SER A 1 572 ? -22.288 10.503 -19.243 1.00 88.69 572 SER A C 1
ATOM 4438 O O . SER A 1 572 ? -22.895 10.577 -18.178 1.00 88.69 572 SER A O 1
ATOM 4440 N N . LYS A 1 573 ? -20.981 10.210 -19.268 1.00 89.44 573 LYS A N 1
ATOM 4441 C CA . LYS A 1 573 ? -20.189 9.984 -18.050 1.00 89.44 573 LYS A CA 1
ATOM 4442 C C . LYS A 1 573 ? -19.933 11.278 -17.280 1.00 89.44 573 LYS A C 1
ATOM 4444 O O . LYS A 1 573 ? -19.842 11.242 -16.051 1.00 89.44 573 LYS A O 1
ATOM 4449 N N . ARG A 1 574 ? -19.849 12.419 -17.969 1.00 91.56 574 ARG A N 1
ATOM 4450 C CA . ARG A 1 574 ? -19.747 13.743 -17.341 1.00 91.56 574 ARG A CA 1
ATOM 4451 C C . ARG A 1 574 ? -21.047 14.104 -16.632 1.00 91.56 574 ARG A C 1
ATOM 4453 O O . ARG A 1 574 ? -21.002 14.541 -15.482 1.00 91.56 574 ARG A O 1
ATOM 4460 N N . GLU A 1 575 ? -22.186 13.851 -17.270 1.00 93.44 575 GLU A N 1
ATOM 4461 C CA . GLU A 1 575 ? -23.518 14.004 -16.681 1.00 93.44 575 GLU A CA 1
ATOM 4462 C C . GLU A 1 575 ? -23.712 13.077 -15.473 1.00 93.44 575 GLU A C 1
ATOM 4464 O O . GLU A 1 575 ? -24.128 13.543 -14.411 1.00 93.44 575 GLU A O 1
ATOM 4469 N N . GLU A 1 576 ? -23.332 11.796 -15.578 1.00 94.25 576 GLU A N 1
ATOM 4470 C CA . GLU A 1 576 ? -23.351 10.844 -14.455 1.00 94.25 576 GLU A CA 1
ATOM 4471 C C . GLU A 1 576 ? -22.500 11.345 -13.275 1.00 94.25 576 GLU A C 1
ATOM 4473 O O . GLU A 1 576 ? -22.951 11.331 -12.125 1.00 94.25 576 GLU A O 1
ATOM 4478 N N . PHE A 1 577 ? -21.277 11.822 -13.542 1.00 95.75 577 PHE A N 1
ATOM 4479 C CA . PHE A 1 577 ? -20.401 12.384 -12.514 1.00 95.75 577 PHE A CA 1
ATOM 4480 C C . PHE A 1 577 ? -21.024 13.625 -11.868 1.00 95.75 577 PHE A C 1
ATOM 4482 O O . PHE A 1 577 ? -21.035 13.736 -10.640 1.00 95.75 577 PHE A O 1
ATOM 4489 N N . ALA A 1 578 ? -21.567 14.546 -12.668 1.00 96.69 578 ALA A N 1
ATOM 4490 C CA . ALA A 1 578 ? -22.196 15.772 -12.189 1.00 96.69 578 ALA A CA 1
ATOM 4491 C C . ALA A 1 578 ? -23.433 15.486 -11.327 1.00 96.69 578 ALA A C 1
ATOM 4493 O O . ALA A 1 578 ? -23.564 16.042 -10.232 1.00 96.69 578 ALA A O 1
ATOM 4494 N N . ALA A 1 579 ? -24.300 14.577 -11.775 1.00 97.56 579 ALA A N 1
ATOM 4495 C CA . ALA A 1 579 ? -25.474 14.143 -11.029 1.00 97.56 579 ALA A CA 1
ATOM 4496 C C . ALA A 1 579 ? -25.074 13.482 -9.702 1.00 97.56 579 ALA A C 1
ATOM 4498 O O . ALA A 1 579 ? -25.619 13.816 -8.647 1.00 97.56 579 ALA A O 1
ATOM 4499 N N . ALA A 1 580 ? -24.074 12.595 -9.723 1.00 97.88 580 ALA A N 1
ATOM 4500 C CA . ALA A 1 580 ? -23.591 11.939 -8.516 1.00 97.88 580 ALA A CA 1
ATOM 4501 C C . ALA A 1 580 ? -22.930 12.924 -7.538 1.00 97.88 580 ALA A C 1
ATOM 4503 O O . ALA A 1 580 ? -23.147 12.819 -6.330 1.00 97.88 580 ALA A O 1
ATOM 4504 N N . LEU A 1 581 ? -22.174 13.907 -8.037 1.00 98.19 581 LEU A N 1
ATOM 4505 C CA . LEU A 1 581 ? -21.576 14.969 -7.228 1.00 98.19 581 LEU A CA 1
ATOM 4506 C C . LEU A 1 581 ? -22.655 15.821 -6.546 1.00 98.19 581 LEU A C 1
ATOM 4508 O O . LEU A 1 581 ? -22.565 16.099 -5.347 1.00 98.19 581 LEU A O 1
ATOM 4512 N N . GLN A 1 582 ? -23.698 16.193 -7.290 1.00 98.12 582 GLN A N 1
ATOM 4513 C CA . GLN A 1 582 ? -24.826 16.956 -6.762 1.00 98.12 582 GLN A CA 1
ATOM 4514 C C . GLN A 1 582 ? -25.614 16.158 -5.716 1.00 98.12 582 GLN A C 1
ATOM 4516 O O . GLN A 1 582 ? -25.987 16.719 -4.686 1.00 98.12 582 GLN A O 1
ATOM 4521 N N . ALA A 1 583 ? -25.815 14.856 -5.931 1.00 98.44 583 ALA A N 1
ATOM 4522 C CA . ALA A 1 583 ? -26.470 13.981 -4.962 1.00 98.44 583 ALA A CA 1
ATOM 4523 C C . ALA A 1 583 ? -25.684 13.897 -3.644 1.00 98.44 583 ALA A C 1
ATOM 4525 O O . ALA A 1 583 ? -26.268 14.031 -2.571 1.00 98.44 583 ALA A O 1
ATOM 4526 N N . VAL A 1 584 ? -24.355 13.748 -3.706 1.00 98.38 584 VAL A N 1
ATOM 4527 C CA . VAL A 1 584 ? -23.516 13.724 -2.495 1.00 98.38 584 VAL A CA 1
ATOM 4528 C C . VAL A 1 584 ? -23.517 15.079 -1.783 1.00 98.38 584 VAL A C 1
ATOM 4530 O O . VAL A 1 584 ? -23.567 15.130 -0.554 1.00 98.38 584 VAL A O 1
ATOM 4533 N N . ARG A 1 585 ? -23.513 16.189 -2.534 1.00 98.38 585 ARG A N 1
ATOM 4534 C CA . ARG A 1 585 ? -23.651 17.535 -1.961 1.00 98.38 585 ARG A CA 1
ATOM 4535 C C . ARG A 1 585 ? -24.979 17.700 -1.224 1.00 98.38 585 ARG A C 1
ATOM 4537 O O . ARG A 1 585 ? -24.973 18.211 -0.107 1.00 98.38 585 ARG A O 1
ATOM 4544 N N . ALA A 1 586 ? -26.089 17.300 -1.841 1.00 98.31 586 ALA A N 1
ATOM 4545 C CA . ALA A 1 586 ? -27.413 17.381 -1.230 1.00 98.31 586 ALA A CA 1
ATOM 4546 C C . ALA A 1 586 ? -27.469 16.550 0.059 1.00 98.31 586 ALA A C 1
ATOM 4548 O O . ALA A 1 586 ? -27.825 17.082 1.105 1.00 98.31 586 ALA A O 1
ATOM 4549 N N . ASP A 1 587 ? -26.989 15.305 0.011 1.00 98.31 587 ASP A N 1
ATOM 4550 C CA . ASP A 1 587 ? -26.943 14.409 1.170 1.00 98.31 587 ASP A CA 1
ATOM 4551 C C . ASP A 1 587 ? -26.138 14.995 2.346 1.00 98.31 587 ASP A C 1
ATOM 4553 O O . ASP A 1 587 ? -26.579 14.968 3.498 1.00 98.31 587 ASP A O 1
ATOM 4557 N N . LEU A 1 588 ? -24.972 15.590 2.063 1.00 97.88 588 LEU A N 1
ATOM 4558 C CA . LEU A 1 588 ? -24.172 16.276 3.078 1.00 97.88 588 LEU A CA 1
ATOM 4559 C C . LEU A 1 588 ? -24.918 17.478 3.672 1.00 97.88 588 LEU A C 1
ATOM 4561 O O . LEU A 1 588 ? -24.951 17.635 4.892 1.00 97.88 588 LEU A O 1
ATOM 4565 N N . LEU A 1 589 ? -25.491 18.346 2.834 1.00 97.69 589 LEU A N 1
ATOM 4566 C CA . LEU A 1 589 ? -26.150 19.570 3.295 1.00 97.69 589 LEU A CA 1
ATOM 4567 C C . LEU A 1 589 ? -27.430 19.280 4.083 1.00 97.69 589 LEU A C 1
ATOM 4569 O O . LEU A 1 589 ? -27.654 19.918 5.111 1.00 97.69 589 LEU A O 1
ATOM 4573 N N . ASP A 1 590 ? -28.220 18.296 3.660 1.00 97.50 590 ASP A N 1
ATOM 4574 C CA . ASP A 1 590 ? -29.421 17.861 4.374 1.00 97.50 590 ASP A CA 1
ATOM 4575 C C . ASP A 1 590 ? -29.066 17.254 5.735 1.00 97.50 590 ASP A C 1
ATOM 4577 O O . ASP A 1 590 ? -29.694 17.579 6.748 1.00 97.50 590 ASP A O 1
ATOM 4581 N N . PHE A 1 591 ? -28.009 16.436 5.795 1.00 96.88 591 PHE A N 1
ATOM 4582 C CA . PHE A 1 591 ? -27.505 15.903 7.058 1.00 96.88 591 PHE A CA 1
ATOM 4583 C C . PHE A 1 591 ? -27.028 17.016 7.999 1.00 96.88 591 PHE A C 1
ATOM 4585 O O . PHE A 1 591 ? -27.430 17.065 9.162 1.00 96.88 591 PHE A O 1
ATOM 4592 N N . VAL A 1 592 ? -26.222 17.951 7.491 1.00 94.81 592 VAL A N 1
ATOM 4593 C CA . VAL A 1 592 ? -25.741 19.106 8.260 1.00 94.81 592 VAL A CA 1
ATOM 4594 C C . VAL A 1 592 ? -26.903 19.957 8.764 1.00 94.81 592 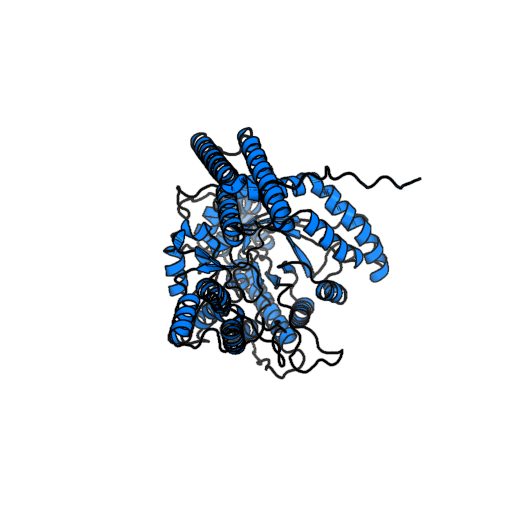VAL A C 1
ATOM 4596 O O . VAL A 1 592 ? -26.878 20.382 9.914 1.00 94.81 592 VAL A O 1
ATOM 4599 N N . LYS A 1 593 ? -27.934 20.186 7.944 1.00 94.75 593 LYS A N 1
ATOM 4600 C CA . LYS A 1 593 ? -29.133 20.936 8.337 1.00 94.75 593 LYS A CA 1
ATOM 4601 C C . LYS A 1 593 ? -29.890 20.237 9.468 1.00 94.75 593 LYS A C 1
ATOM 4603 O O . LYS A 1 593 ? -30.315 20.893 10.412 1.00 94.75 593 LYS A O 1
ATOM 4608 N N . ARG A 1 594 ? -30.035 18.910 9.402 1.00 93.81 594 ARG A N 1
ATOM 4609 C CA . ARG A 1 594 ? -30.697 18.113 10.449 1.00 93.81 594 ARG A CA 1
ATOM 4610 C C . ARG A 1 594 ? -29.948 18.148 11.785 1.00 93.81 594 ARG A C 1
ATOM 4612 O O . ARG A 1 594 ? -30.585 18.105 12.831 1.00 93.81 594 ARG A O 1
ATOM 4619 N N . PHE A 1 595 ? -28.620 18.223 11.748 1.00 91.56 595 PHE A N 1
ATOM 4620 C CA . PHE A 1 595 ? -27.750 18.208 12.926 1.00 91.56 595 PHE A CA 1
ATOM 4621 C C . PHE A 1 595 ? -27.003 19.534 13.106 1.00 91.56 595 PHE A C 1
ATOM 4623 O O . PHE A 1 595 ? -25.847 19.532 13.518 1.00 91.56 595 PHE A O 1
ATOM 4630 N N . GLN A 1 596 ? -27.639 20.667 12.792 1.00 89.12 596 GLN A N 1
ATOM 4631 C CA . GLN A 1 596 ? -26.973 21.972 12.696 1.00 89.12 596 GLN A CA 1
ATOM 4632 C C . GLN A 1 596 ? -26.138 22.325 13.938 1.00 89.12 596 GLN A C 1
ATOM 4634 O O . GLN A 1 596 ? -24.987 22.734 13.800 1.00 89.12 596 GLN A O 1
ATOM 4639 N N . SER A 1 597 ? -26.661 22.057 15.137 1.00 87.19 597 SER A N 1
ATOM 4640 C CA . SER A 1 597 ? -25.976 22.295 16.416 1.00 87.19 597 SER A CA 1
ATOM 4641 C C . SER A 1 597 ? -24.649 21.539 16.578 1.00 87.19 597 SER A C 1
ATOM 4643 O O . SER A 1 597 ? -23.832 21.901 17.421 1.00 87.19 597 SER A O 1
ATOM 4645 N N . MET A 1 598 ? -24.425 20.479 15.793 1.00 86.12 598 MET A N 1
ATOM 4646 C CA . MET A 1 598 ? -23.181 19.701 15.791 1.00 86.12 598 MET A CA 1
ATOM 4647 C C . MET A 1 598 ? -22.077 20.366 14.954 1.00 86.12 598 MET A C 1
ATOM 4649 O O . MET A 1 598 ? -20.911 20.016 15.104 1.00 86.12 598 MET A O 1
ATOM 4653 N N . PHE A 1 599 ? -22.432 21.305 14.069 1.00 87.94 599 PHE A N 1
ATOM 4654 C CA . PHE A 1 599 ? -21.529 21.929 13.093 1.00 87.94 599 PHE A CA 1
ATOM 4655 C C . PHE A 1 599 ? -21.281 23.425 13.344 1.00 87.94 599 PHE A C 1
ATOM 4657 O O . PHE A 1 599 ? -20.555 24.057 12.576 1.00 87.94 599 PHE A O 1
ATOM 4664 N N . GLU A 1 600 ? -21.893 24.005 14.376 1.00 82.25 600 GLU A N 1
ATOM 4665 C CA . GLU A 1 600 ? -21.696 25.401 14.765 1.00 82.25 600 GLU A CA 1
ATOM 4666 C C . GLU A 1 600 ? -20.443 25.534 15.636 1.00 82.25 600 GLU A C 1
ATOM 4668 O O . GLU A 1 600 ? -20.351 24.947 16.712 1.00 82.25 600 GLU A O 1
ATOM 4673 N N . THR A 1 601 ? -19.462 26.314 15.184 1.00 69.62 601 THR A N 1
ATOM 4674 C CA . THR A 1 601 ? -18.364 26.761 16.049 1.00 69.62 601 THR A CA 1
ATOM 4675 C C . THR A 1 601 ? -18.879 27.831 17.014 1.00 69.62 601 THR A C 1
ATOM 4677 O O . THR A 1 601 ? -19.593 28.727 16.558 1.00 69.62 601 THR A O 1
ATOM 4680 N N . PRO A 1 602 ? -18.523 27.794 18.311 1.00 58.53 602 PRO A N 1
ATOM 4681 C CA . PRO A 1 602 ? -18.886 28.861 19.242 1.00 58.53 602 PRO A CA 1
ATOM 4682 C C . PRO A 1 602 ? -18.360 30.207 18.724 1.00 58.53 602 PRO A C 1
ATOM 4684 O O . PRO A 1 602 ? -17.224 30.281 18.241 1.00 58.53 602 PRO A O 1
ATOM 4687 N N . SER A 1 603 ? -19.170 31.269 18.802 1.00 52.88 603 SER A N 1
ATOM 4688 C CA . SER A 1 603 ? -18.672 32.610 18.495 1.00 52.88 603 SER A CA 1
ATOM 4689 C C . SER A 1 603 ? -17.595 32.971 19.518 1.00 52.88 603 SER A C 1
ATOM 4691 O O . SER A 1 603 ? -17.789 32.859 20.727 1.00 52.88 603 SER A O 1
ATOM 4693 N N . LEU A 1 604 ? -16.433 33.407 19.037 1.00 48.47 604 LEU A N 1
ATOM 4694 C CA . LEU A 1 604 ? -15.374 33.971 19.877 1.00 48.47 604 LEU A CA 1
ATOM 4695 C C . LEU A 1 604 ? -15.662 35.446 20.227 1.00 48.47 604 LEU A C 1
ATOM 4697 O O . LEU A 1 604 ? -14.735 36.217 20.444 1.00 48.47 604 LEU A O 1
ATOM 4701 N N . ASP A 1 605 ? -16.937 35.836 20.326 1.00 42.09 605 ASP A N 1
ATOM 4702 C CA . ASP A 1 605 ? -17.373 37.186 20.717 1.00 42.09 605 ASP A CA 1
ATOM 4703 C C . ASP A 1 605 ? -17.585 37.292 22.240 1.00 42.09 605 ASP A C 1
ATOM 4705 O O . ASP A 1 605 ? -18.502 37.948 22.734 1.00 42.09 605 ASP A O 1
ATOM 4709 N N . GLY A 1 606 ? -16.730 36.619 23.012 1.00 39.97 606 GLY A N 1
ATOM 4710 C CA . GLY A 1 606 ? -16.603 36.818 24.452 1.00 39.97 606 GLY A CA 1
ATOM 4711 C C . GLY A 1 606 ? -15.507 37.840 24.714 1.00 39.97 606 GLY A C 1
ATOM 4712 O O . GLY A 1 606 ? -14.328 37.514 24.601 1.00 39.97 606 GLY A O 1
ATOM 4713 N N . ALA A 1 607 ? -15.903 39.073 25.028 1.00 38.97 607 ALA A N 1
ATOM 4714 C CA . ALA A 1 607 ? -15.022 40.180 25.377 1.00 38.97 607 ALA A CA 1
ATOM 4715 C C . ALA A 1 607 ? -13.868 39.743 26.297 1.00 38.97 607 ALA A C 1
ATOM 4717 O O . ALA A 1 607 ? -14.080 39.171 27.367 1.00 38.97 607 ALA A O 1
ATOM 4718 N N . TRP A 1 608 ? -12.639 40.066 25.892 1.00 37.31 608 TRP A N 1
ATOM 4719 C CA . TRP A 1 608 ? -11.510 40.109 26.813 1.00 37.31 608 TRP A CA 1
ATOM 4720 C C . TRP A 1 608 ? -11.876 41.057 27.964 1.00 37.31 608 TRP A C 1
ATOM 4722 O O . TRP A 1 608 ? -12.337 42.167 27.680 1.00 37.31 608 TRP A O 1
ATOM 4732 N N . PRO A 1 609 ? -11.687 40.682 29.243 1.00 40.75 609 PRO A N 1
ATOM 4733 C CA . PRO A 1 609 ? -11.834 41.639 30.325 1.00 40.75 609 PRO A CA 1
ATOM 4734 C C . PRO A 1 609 ? -10.807 42.747 30.093 1.00 40.75 609 PRO A C 1
ATOM 4736 O O . PRO A 1 609 ? -9.600 42.496 30.092 1.00 40.75 609 PRO A O 1
ATOM 4739 N N . THR A 1 610 ? -11.279 43.967 29.851 1.00 39.88 610 THR A N 1
ATOM 4740 C CA . THR A 1 610 ? -10.437 45.161 29.913 1.00 39.88 610 THR A CA 1
ATOM 4741 C C . THR A 1 610 ? -9.740 45.191 31.273 1.00 39.88 610 THR A C 1
ATOM 4743 O O . THR A 1 610 ? -10.418 44.981 32.285 1.00 39.88 610 THR A O 1
ATOM 4746 N N . PRO A 1 611 ? -8.419 45.441 31.335 1.00 42.09 611 PRO A N 1
ATOM 4747 C CA . PRO A 1 611 ? -7.737 45.607 32.609 1.00 42.09 611 PRO A CA 1
ATOM 4748 C C . PRO A 1 611 ? -8.388 46.776 33.347 1.00 42.09 611 PRO A C 1
ATOM 4750 O O . PRO A 1 611 ? -8.510 47.867 32.786 1.00 42.09 611 PRO A O 1
ATOM 4753 N N . ALA A 1 612 ? -8.850 46.533 34.572 1.00 48.22 612 ALA A N 1
ATOM 4754 C CA . ALA A 1 612 ? -9.266 47.610 35.453 1.00 48.22 612 ALA A CA 1
ATOM 4755 C C . ALA A 1 612 ? -8.057 48.521 35.720 1.00 48.22 612 ALA A C 1
ATOM 4757 O O . ALA A 1 612 ? -6.944 48.031 35.922 1.00 48.22 612 ALA A O 1
ATOM 4758 N N . SER A 1 613 ? -8.333 49.823 35.644 1.00 43.09 613 SER A N 1
ATOM 4759 C CA . SER A 1 613 ? -7.444 50.974 35.845 1.00 43.09 613 SER A CA 1
ATOM 4760 C C . SER A 1 613 ? -6.549 50.891 37.071 1.00 43.09 613 SER A C 1
ATOM 4762 O O . SER A 1 613 ? -7.102 50.529 38.137 1.00 43.09 613 SER A O 1
#

Sequence (613 aa):
MTNGPHSFHIPVLGTGFTVDTPLKVARFGISSVISLGDDKLLEKMRAHYAALHGRPHAPIGDGEPAARARRTTAYLNLVNDLVAEQVRRLRALPFEKGSEITLYFEMLPDDSPLKHEHARMTASGDRIERSLRQARLRKAVVPGRIDVNIMTKADRFPASGGTATEESQTIAALRGFATSDLRSSMVFSAGLNLRLYGAVAEFPDFFIDARGQSRKQIILKVSDYRSALTQGKIFAKRGLWVSEFRVESGLNCGGHAFPTVGETLGPTLEEFKTRRGELESEMFRLFRPALLEKKGIAVAHPPALRVTAQGGIGTAAEDRFLRDRYGIDGTGWGTPFLLVPEATTVDDETLARLAAAGADDVRLSGSSPLGAPFYTLRGSASETARRERIARGKPGSPCPNGYLATNTEFPGPLLCTASYAYQKKKIEQLKSAETDPDALSRAMERVMEKACLCRDLGHAALVRYGFLAKESATPAVCPGPNIAFFSKVCSLREMIDHIYGRTNDLVAETRPHQFINELRLYVAYLKERVADAFPRIGEKEKVYFAEFKKNLLAGLEHYKGLLREDWIEAESKREEFAAALQAVRADLLDFVKRFQSMFETPSLDGAWPTPAS